Protein AF-A0A078KZM4-F1 (afdb_monomer_lite)

Foldseek 3Di:
DDPDDPPEDDDALAEEEEEAQDPLLLLLLVVVLVVCVVVVGAYFYEYEHQAQDPCVAVLLQDWDKQALQLLCQDPAAPVNLVCVVVVVFALPPDPCLCVDPLNVQLSVVRPVLNVCPVVLVVLNVLSSVLLVVLLVLLVVCLVPPDPQLVVLFVLQQWAGQDAAPDLLDAPRRQKAKAKFAQALCAVVVLVVVQVVQVVVVNPSKDWDQQVRCCVRDVLQVVVQVVAADDPSGGGDNRITMIITGITTGNSSSRSVSSLVVSQVSSAWYQDPVRDTDTSYYYDYNFAFQEFDAPDPQATPGTDGPPDDDDDDPDDRNAYFYEYANFLQACPCVSHQWFAFSKFKKKKKKKKFWFAADPVVCVVQVVDWDFYWYHHVVWIWTWTWHDDDRTTMIMIIIRIHTRGNDDDDCPRPVNLVVNLVVLQVCCSRRVVRLCSLQVHRCHPHRDDSVSVVVSVVVVRMDMDMTIQMAHSRSAWQAAWIAHPVGTRPRYIYTGRSGSCCPNSSNSRSVLNVCNPDPDPCDDPSSVVSNVVNHSHD

Organism: NCBI:txid1034943

Secondary structure (DSSP, 8-state):
-------SS---SEEEEEE--SHHHHHHHHHHHHHHHHTT--EEEEEE-SSSSGGGSHHHH---EE-TTGGGSS--THHHHHHHHTTTTB-TT-TTGGGSHHHHHHHHHHHHHTT-HHHHHHHHHHHHHHHHHHHHHHHHHHHT--HHHHHHHHHTT-B--S--SSSS--TTSSEEEEEEES-TTHHHHHHHHHHHHHHTT-TT-EEEPHHHHHHH-GGGHHHHHHTEETTTTEE-TTEEEEEEE-EE--HHHHHHHHHHHHHHHT-EEE-TTS-EEESEEEESS--EEEEEEEETTEEEEEEETTSPPPPP-S--SEEEEEE--TT-TTHHHHTT----SEEEEEEEEEEEEEE--HHHHHHHTT-EEEEEEEETTEEEEEEEEEETTEEEEEEEEEEEEEET----TTSHHHHHHHHHHHHHHHHH-HHHHHHHHTS--TTPPP-HHHHHHHHHTT-EEEEEEEEEEETTS--EEEEEEETTEEEEEEEEEE--TT-TTTSHHHHHHHHHGGG---S---HHHHHHHHHT-S--

Radius of gyration: 23.73 Å; chains: 1; bounding box: 62×46×71 Å

pLDDT: mean 89.86, std 10.27, range [30.08, 98.5]

Sequence (536 aa):
MKKKTNLEENYPQHKLVIIGGGIVAAIEAYFAYLDAKDKNTPIRVIIYEKNKALSETTTSHLVPSLTPDEIFVVPRGQELVKLLQSNEICVDDEEGIYKSEVAEQFIKKLKEYSTDEEGHQIRTKTLLELGKMSMKLWQHIYDNADSKLKAILEESNFNPCRESKTVEGTLHDGYRIDLIYKDPNAKRKASTMISNYQELGYINSKVLSPKEVMEKDLFLTDFCKANSTIGEHQWKEDVIALWRPGGCIDTQVFLPKFYAYLSDVMGRYTNQHGELKPCFHLKFDRNVTGVTYSSPNTISGVLFFDRPAKAHKHQYDREEYVFCPGESVGTLKKLGFDEPAYSGFAGVSLKLNIRVNEKILSKYKQFNHYMEIHQEGLTLAWQGRVIDNMIFIGAAGAKSFSSDQKPHKDQAFARNNNLLQLNVMNEILPQIISIALGRNTEGQQLTAEDLIQLEQNGIAERWVGIRAVAFDGYPTIGAISNSNGLISNARCTTHLGSCGASFAPAAVHVSRSIFSQQADIEDLTNEVLSFGKTMR

Structure (mmCIF, N/CA/C/O backbone):
data_AF-A0A078KZM4-F1
#
_entry.id   AF-A0A078KZM4-F1
#
loop_
_atom_site.group_PDB
_atom_site.id
_atom_site.type_symbol
_atom_site.label_atom_id
_atom_site.label_alt_id
_atom_site.label_comp_id
_atom_site.label_asym_id
_atom_site.label_entity_id
_atom_site.label_seq_id
_atom_site.pdbx_PDB_ins_code
_atom_site.Cartn_x
_atom_site.Cartn_y
_atom_site.Cartn_z
_atom_site.occupancy
_atom_site.B_iso_or_equiv
_atom_site.auth_seq_id
_atom_site.auth_comp_id
_atom_site.auth_asym_id
_atom_site.auth_atom_id
_atom_site.pdbx_PDB_model_num
ATOM 1 N N . MET A 1 1 ? -20.507 3.801 -42.073 1.00 35.16 1 MET A N 1
ATOM 2 C CA . MET A 1 1 ? -19.189 3.125 -42.063 1.00 35.16 1 MET A CA 1
ATOM 3 C C . MET A 1 1 ? -18.597 3.216 -40.665 1.00 35.16 1 MET A C 1
ATOM 5 O O . MET A 1 1 ? -18.285 4.311 -40.222 1.00 35.16 1 MET A O 1
ATOM 9 N N . LYS A 1 2 ? -18.499 2.091 -39.946 1.00 30.97 2 LYS A N 1
ATOM 10 C CA . LYS A 1 2 ? -17.761 2.009 -38.678 1.00 30.97 2 LYS A CA 1
ATOM 11 C C . LYS A 1 2 ? -16.263 2.057 -39.005 1.00 30.97 2 LYS A C 1
ATOM 13 O O . LYS A 1 2 ? -15.790 1.177 -39.719 1.00 30.97 2 LYS A O 1
ATOM 18 N N . LYS A 1 3 ? -15.529 3.061 -38.512 1.00 30.08 3 LYS A N 1
ATOM 19 C CA . LYS A 1 3 ? -14.058 3.036 -38.496 1.00 30.08 3 LYS A CA 1
ATOM 20 C C . LYS A 1 3 ? -13.631 1.905 -37.553 1.00 30.08 3 LYS A C 1
ATOM 22 O O . LYS A 1 3 ? -13.688 2.069 -36.340 1.00 30.08 3 LYS A O 1
ATOM 27 N N . LYS A 1 4 ? -13.264 0.748 -38.111 1.00 32.28 4 LYS A N 1
ATOM 28 C CA . LYS A 1 4 ? -12.399 -0.217 -37.426 1.00 32.28 4 LYS A CA 1
ATOM 29 C C . LYS A 1 4 ? -11.018 0.430 -37.330 1.00 32.28 4 LYS A C 1
ATOM 31 O O . LYS A 1 4 ? -10.460 0.839 -38.343 1.00 32.28 4 LYS A O 1
ATOM 36 N N . THR A 1 5 ? -10.523 0.598 -36.116 1.00 37.03 5 THR A N 1
ATOM 37 C CA . THR A 1 5 ? -9.164 1.041 -35.815 1.00 37.03 5 THR A CA 1
ATOM 38 C C . THR A 1 5 ? -8.177 -0.067 -36.196 1.00 37.03 5 THR A C 1
ATOM 40 O O . THR A 1 5 ? -8.222 -1.158 -35.636 1.00 37.03 5 THR A O 1
ATOM 43 N N . ASN A 1 6 ? -7.306 0.216 -37.167 1.00 36.72 6 ASN A N 1
ATOM 44 C CA . ASN A 1 6 ? -6.174 -0.624 -37.575 1.00 36.72 6 ASN A CA 1
ATOM 45 C C . ASN A 1 6 ? -5.091 -0.646 -36.477 1.00 36.72 6 ASN A C 1
ATOM 47 O O . ASN A 1 6 ? -4.099 0.068 -36.580 1.00 36.72 6 ASN A O 1
ATOM 51 N N . LEU A 1 7 ? -5.283 -1.427 -35.411 1.00 45.47 7 LEU A N 1
ATOM 52 C CA . LEU A 1 7 ? -4.196 -1.794 -34.482 1.00 45.47 7 LEU A CA 1
ATOM 53 C C . LEU A 1 7 ? -3.591 -3.173 -34.796 1.00 45.47 7 LEU A C 1
ATOM 55 O O . LEU A 1 7 ? -2.597 -3.568 -34.196 1.00 45.47 7 LEU A O 1
ATOM 59 N N . GLU A 1 8 ? -4.154 -3.894 -35.760 1.00 49.44 8 GLU A N 1
ATOM 60 C CA . GLU A 1 8 ? -3.547 -5.093 -36.327 1.00 49.44 8 GLU A CA 1
ATOM 61 C C . GLU A 1 8 ? -2.642 -4.640 -37.482 1.00 49.44 8 GLU A C 1
ATOM 63 O O . GLU A 1 8 ? -3.182 -4.163 -38.472 1.00 49.44 8 GLU A O 1
ATOM 68 N N . GLU A 1 9 ? -1.304 -4.685 -37.316 1.00 56.50 9 GLU A N 1
ATOM 69 C CA . GLU A 1 9 ? -0.344 -5.163 -38.351 1.00 56.50 9 GLU A CA 1
ATOM 70 C C . GLU A 1 9 ? 1.163 -4.877 -38.130 1.00 56.50 9 GLU A C 1
ATOM 72 O O . GLU A 1 9 ? 1.959 -5.416 -38.891 1.00 56.50 9 GLU A O 1
ATOM 77 N N . ASN A 1 10 ? 1.629 -4.174 -37.085 1.00 71.62 10 ASN A N 1
ATOM 78 C CA . ASN A 1 10 ? 3.082 -3.958 -36.888 1.00 71.62 10 ASN A CA 1
ATOM 79 C C . ASN A 1 10 ? 3.622 -4.456 -35.539 1.00 71.62 10 ASN A C 1
ATOM 81 O O . ASN A 1 10 ? 2.990 -4.313 -34.492 1.00 71.62 10 ASN A O 1
ATOM 85 N N . TYR A 1 11 ? 4.820 -5.048 -35.572 1.00 83.31 11 TYR A N 1
ATOM 86 C CA . TYR A 1 11 ? 5.553 -5.484 -34.383 1.00 83.31 11 TYR A CA 1
ATOM 87 C C . TYR A 1 11 ? 5.887 -4.263 -33.493 1.00 83.31 11 TYR A C 1
ATOM 89 O O . TYR A 1 11 ? 6.354 -3.256 -34.027 1.00 83.31 11 TYR A O 1
ATOM 97 N N . PRO A 1 12 ? 5.688 -4.310 -32.159 1.00 89.38 12 PRO A N 1
ATOM 98 C CA . PRO A 1 12 ? 5.966 -3.172 -31.286 1.00 89.38 12 PRO A CA 1
ATOM 99 C C . PRO A 1 12 ? 7.445 -2.782 -31.318 1.00 89.38 12 PRO A C 1
ATOM 101 O O . PRO A 1 12 ? 8.301 -3.607 -31.004 1.00 89.38 12 PRO A O 1
ATOM 104 N N . GLN A 1 13 ? 7.738 -1.521 -31.633 1.00 89.56 13 GLN A N 1
ATOM 105 C CA . GLN A 1 13 ? 9.106 -0.986 -31.635 1.00 89.56 13 GLN A CA 1
ATOM 106 C C . GLN A 1 13 ? 9.658 -0.794 -30.219 1.00 89.56 13 GLN A C 1
ATOM 108 O O . GLN A 1 13 ? 10.868 -0.851 -30.003 1.00 89.56 13 GLN A O 1
ATOM 113 N N . HIS A 1 14 ? 8.771 -0.596 -29.240 1.00 93.06 14 HIS A N 1
ATOM 114 C CA . HIS A 1 14 ? 9.133 -0.359 -27.848 1.00 93.06 14 HIS A CA 1
ATOM 115 C C . HIS A 1 14 ? 8.782 -1.554 -26.966 1.00 93.06 14 HIS A C 1
ATOM 117 O O . HIS A 1 14 ? 7.681 -2.115 -27.043 1.00 93.06 14 HIS A O 1
ATOM 123 N N . LYS A 1 15 ? 9.711 -1.907 -26.078 1.00 95.12 15 LYS A N 1
ATOM 124 C CA . LYS A 1 15 ? 9.523 -2.932 -25.056 1.00 95.12 15 LYS A CA 1
ATOM 125 C C . LYS A 1 15 ? 9.824 -2.382 -23.671 1.00 95.12 15 LYS A C 1
ATOM 127 O O . LYS A 1 15 ? 10.887 -1.821 -23.435 1.00 95.12 15 LYS A O 1
ATOM 132 N N . LEU A 1 16 ? 8.906 -2.636 -22.748 1.00 97.12 16 LEU A N 1
ATOM 133 C CA . LEU A 1 16 ? 9.057 -2.367 -21.327 1.00 97.12 16 LEU A CA 1
ATOM 134 C C . LEU A 1 16 ? 9.086 -3.692 -20.562 1.00 97.12 16 LEU A C 1
ATOM 136 O O . LEU A 1 16 ? 8.168 -4.512 -20.671 1.00 97.12 16 LEU A O 1
ATOM 140 N N . VAL A 1 17 ? 10.146 -3.906 -19.791 1.00 97.69 17 VAL A N 1
ATOM 141 C CA . VAL A 1 17 ? 10.289 -5.036 -18.873 1.00 97.69 17 VAL A CA 1
ATOM 142 C C . VAL A 1 17 ? 10.180 -4.522 -17.446 1.00 97.69 17 VAL A C 1
ATOM 144 O O . VAL A 1 17 ? 10.972 -3.686 -17.029 1.00 97.69 17 VAL A O 1
ATOM 147 N N . ILE A 1 18 ? 9.223 -5.045 -16.686 1.00 98.25 18 ILE A N 1
ATOM 148 C CA . ILE A 1 18 ? 9.007 -4.682 -15.285 1.00 98.25 18 ILE A CA 1
ATOM 149 C C . ILE A 1 18 ? 9.323 -5.896 -14.407 1.00 98.25 18 ILE A C 1
ATOM 151 O O . ILE A 1 18 ? 8.861 -7.008 -14.678 1.00 98.25 18 ILE A O 1
ATOM 155 N N . ILE A 1 19 ? 10.130 -5.696 -13.369 1.00 97.06 19 ILE A N 1
ATOM 156 C CA . ILE A 1 19 ? 10.531 -6.723 -12.407 1.00 97.06 19 ILE A CA 1
ATOM 157 C C . ILE A 1 19 ? 9.762 -6.485 -11.103 1.00 97.06 19 ILE A C 1
ATOM 159 O O . ILE A 1 19 ? 9.962 -5.462 -10.454 1.00 97.06 19 ILE A O 1
ATOM 163 N N . GLY A 1 20 ? 8.912 -7.443 -10.725 1.00 94.62 20 GLY A N 1
ATOM 164 C CA . GLY A 1 20 ? 7.925 -7.347 -9.645 1.00 94.62 20 GLY A CA 1
ATOM 165 C C . GLY A 1 20 ? 6.509 -7.120 -10.188 1.00 94.62 20 GLY A C 1
ATOM 166 O O . GLY A 1 20 ? 6.324 -6.338 -11.114 1.00 94.62 20 GLY A O 1
ATOM 167 N N . GLY A 1 21 ? 5.508 -7.814 -9.641 1.00 92.00 21 GLY A N 1
ATOM 168 C CA . GLY A 1 21 ? 4.107 -7.813 -10.088 1.00 92.00 21 GLY A CA 1
ATOM 169 C C . GLY A 1 21 ? 3.117 -7.240 -9.070 1.00 92.00 21 GLY A C 1
ATOM 170 O O . GLY A 1 21 ? 1.936 -7.581 -9.091 1.00 92.00 21 GLY A O 1
ATOM 171 N N . GLY A 1 22 ? 3.592 -6.387 -8.158 1.00 93.25 22 GLY A N 1
ATOM 172 C CA . GLY A 1 22 ? 2.736 -5.637 -7.236 1.00 93.25 22 GLY A CA 1
ATOM 173 C C . GLY A 1 22 ? 2.038 -4.439 -7.896 1.00 93.25 22 GLY A C 1
ATOM 174 O O . GLY A 1 22 ? 2.238 -4.133 -9.071 1.00 93.25 22 GLY A O 1
ATOM 175 N N . ILE A 1 23 ? 1.257 -3.694 -7.108 1.00 94.56 23 ILE A N 1
ATOM 176 C CA . ILE A 1 23 ? 0.455 -2.558 -7.602 1.00 94.56 23 ILE A CA 1
ATOM 177 C C . ILE A 1 23 ? 1.279 -1.468 -8.306 1.00 94.56 23 ILE A C 1
ATOM 179 O O . ILE A 1 23 ? 0.830 -0.934 -9.315 1.00 94.56 23 ILE A O 1
ATOM 183 N N . VAL A 1 24 ? 2.510 -1.199 -7.857 1.00 95.94 24 VAL A N 1
ATOM 184 C CA . VAL A 1 24 ? 3.428 -0.252 -8.519 1.00 95.94 24 VAL A CA 1
ATOM 185 C C . VAL A 1 24 ? 3.688 -0.665 -9.971 1.00 95.94 24 VAL A C 1
ATOM 187 O O . VAL A 1 24 ? 3.602 0.163 -10.871 1.00 95.94 24 VAL A O 1
ATOM 190 N N . ALA A 1 25 ? 3.921 -1.956 -10.223 1.00 96.50 25 ALA A N 1
ATOM 191 C CA . ALA A 1 25 ? 4.153 -2.479 -11.566 1.00 96.50 25 ALA A CA 1
ATOM 192 C C . ALA A 1 25 ? 2.894 -2.438 -12.444 1.00 96.50 25 ALA A C 1
ATOM 194 O O . ALA A 1 25 ? 2.982 -2.242 -13.655 1.00 96.50 25 ALA A O 1
ATOM 195 N N . ALA A 1 26 ? 1.712 -2.618 -11.847 1.00 97.06 26 ALA A N 1
ATOM 196 C CA . ALA A 1 26 ? 0.450 -2.473 -12.565 1.00 97.06 26 ALA A CA 1
ATOM 197 C C . ALA A 1 26 ? 0.210 -1.019 -13.004 1.00 97.06 26 ALA A C 1
ATOM 199 O O . ALA A 1 26 ? -0.160 -0.776 -14.151 1.00 97.06 26 ALA A O 1
ATOM 200 N N . ILE A 1 27 ? 0.470 -0.053 -12.119 1.00 98.06 27 ILE A N 1
ATOM 201 C CA . ILE A 1 27 ? 0.362 1.380 -12.424 1.00 98.06 27 ILE A CA 1
ATOM 202 C C . ILE A 1 27 ? 1.412 1.810 -13.456 1.00 98.06 27 ILE A C 1
ATOM 204 O O . ILE A 1 27 ? 1.089 2.527 -14.399 1.00 98.06 27 ILE A O 1
ATOM 208 N N . GLU A 1 28 ? 2.637 1.298 -13.346 1.00 97.94 28 GLU A N 1
ATOM 209 C CA . GLU A 1 28 ? 3.698 1.473 -14.340 1.00 97.94 28 GLU A CA 1
ATOM 210 C C . GLU A 1 28 ? 3.262 1.009 -15.737 1.00 97.94 28 GLU A C 1
ATOM 212 O O . GLU A 1 28 ? 3.349 1.760 -16.711 1.00 97.94 28 GLU A O 1
ATOM 217 N N . ALA A 1 29 ? 2.721 -0.207 -15.834 1.00 98.25 29 ALA A N 1
ATOM 218 C CA . ALA A 1 29 ? 2.193 -0.737 -17.084 1.00 98.25 29 ALA A CA 1
ATOM 219 C C . ALA A 1 29 ? 1.018 0.100 -17.618 1.00 98.25 29 ALA A C 1
ATOM 221 O O . ALA A 1 29 ? 0.929 0.326 -18.825 1.00 98.25 29 ALA A O 1
ATOM 222 N N . TYR A 1 30 ? 0.138 0.585 -16.739 1.00 98.38 30 TYR A N 1
ATOM 223 C CA . TYR A 1 30 ? -0.985 1.433 -17.126 1.00 98.38 30 TYR A CA 1
ATOM 224 C C . TYR A 1 30 ? -0.531 2.770 -17.713 1.00 98.38 30 TYR A C 1
ATOM 226 O O . TYR A 1 30 ? -0.980 3.130 -18.798 1.00 98.38 30 TYR A O 1
ATOM 234 N N . PHE A 1 31 ? 0.400 3.473 -17.065 1.00 97.69 31 PHE A N 1
ATOM 235 C CA . PHE A 1 31 ? 0.928 4.738 -17.587 1.00 97.69 31 PHE A CA 1
ATOM 236 C C . PHE A 1 31 ? 1.697 4.537 -18.894 1.00 97.69 31 PHE A C 1
ATOM 238 O O . PHE A 1 31 ? 1.549 5.327 -19.820 1.00 97.69 31 PHE A O 1
ATOM 245 N N . ALA A 1 32 ? 2.441 3.435 -19.028 1.00 96.50 32 ALA A N 1
ATOM 246 C CA . ALA A 1 32 ? 3.070 3.081 -20.297 1.00 96.50 32 ALA A CA 1
ATOM 247 C C . ALA A 1 32 ? 2.043 2.844 -21.423 1.00 96.50 32 ALA A C 1
ATOM 249 O O . ALA A 1 32 ? 2.294 3.219 -22.568 1.00 96.50 32 ALA A O 1
ATOM 250 N N . TYR A 1 33 ? 0.886 2.250 -21.109 1.00 96.25 33 TYR A N 1
ATOM 251 C CA . TYR A 1 33 ? -0.226 2.116 -22.053 1.00 96.25 33 TYR A CA 1
ATOM 252 C C . TYR A 1 33 ? -0.848 3.462 -22.424 1.00 96.25 33 TYR A C 1
ATOM 254 O O . TYR A 1 33 ? -1.107 3.680 -23.605 1.00 96.25 33 TYR A O 1
ATOM 262 N N . LEU A 1 34 ? -1.069 4.358 -21.457 1.00 95.88 34 LEU A N 1
ATOM 263 C CA . LEU A 1 34 ? -1.612 5.689 -21.736 1.00 95.88 34 LEU A CA 1
ATOM 264 C C . LEU A 1 34 ? -0.695 6.467 -22.689 1.00 95.88 34 LEU A C 1
ATOM 266 O O . LEU A 1 34 ? -1.153 6.905 -23.740 1.00 95.88 34 LEU A O 1
ATOM 270 N N . ASP A 1 35 ? 0.611 6.504 -22.418 1.00 93.81 35 ASP A N 1
ATOM 271 C CA . ASP A 1 35 ? 1.586 7.166 -23.296 1.00 93.81 35 ASP A CA 1
ATOM 272 C C . ASP A 1 35 ? 1.602 6.573 -24.715 1.00 93.81 35 ASP A C 1
ATOM 274 O O . ASP A 1 35 ? 1.722 7.292 -25.711 1.00 93.81 35 ASP A O 1
ATOM 278 N N . ALA A 1 36 ? 1.518 5.244 -24.814 1.00 92.44 36 ALA A N 1
ATOM 279 C CA . ALA A 1 36 ? 1.492 4.520 -26.080 1.00 92.44 36 ALA A CA 1
ATOM 280 C C . ALA A 1 36 ? 0.214 4.821 -26.878 1.00 92.44 36 ALA A C 1
ATOM 282 O O . ALA A 1 36 ? 0.276 5.061 -28.087 1.00 92.44 36 ALA A O 1
ATOM 283 N N . LYS A 1 37 ? -0.932 4.865 -26.190 1.00 92.50 37 LYS A N 1
ATOM 284 C CA . LYS A 1 37 ? -2.236 5.224 -26.751 1.00 92.50 37 LYS A CA 1
ATOM 285 C C . LYS A 1 37 ? -2.241 6.660 -27.269 1.00 92.50 37 LYS A C 1
ATOM 287 O O . LYS A 1 37 ? -2.645 6.873 -28.410 1.00 92.50 37 LYS A O 1
ATOM 292 N N . ASP A 1 38 ? -1.738 7.609 -26.487 1.00 92.25 38 ASP A N 1
ATOM 293 C CA . ASP A 1 38 ? -1.698 9.029 -26.854 1.00 92.25 38 ASP A CA 1
ATOM 294 C C . ASP A 1 38 ? -0.803 9.281 -28.073 1.00 92.25 38 ASP A C 1
ATOM 296 O O . ASP A 1 38 ? -1.134 10.077 -28.951 1.00 92.25 38 ASP A O 1
ATOM 300 N N . LYS A 1 39 ? 0.307 8.541 -28.181 1.00 89.81 39 LYS A N 1
ATOM 301 C CA . LYS A 1 39 ? 1.219 8.595 -29.337 1.00 89.81 39 LYS A CA 1
ATOM 302 C C . LYS A 1 39 ? 0.771 7.721 -30.510 1.00 89.81 39 LYS A C 1
ATOM 304 O O . LYS A 1 39 ? 1.428 7.728 -31.546 1.00 89.81 39 LYS A O 1
ATOM 309 N N . ASN A 1 40 ? -0.312 6.954 -30.355 1.00 88.19 40 ASN A N 1
ATOM 310 C CA . ASN A 1 40 ? -0.773 5.946 -31.310 1.00 88.19 40 ASN A CA 1
ATOM 311 C C . ASN A 1 40 ? 0.351 4.980 -31.749 1.00 88.19 40 ASN A C 1
ATOM 313 O O . ASN A 1 40 ? 0.515 4.676 -32.930 1.00 88.19 40 ASN A O 1
ATOM 317 N N . THR A 1 41 ? 1.150 4.518 -30.784 1.00 87.06 41 THR A N 1
ATOM 318 C CA . THR A 1 41 ? 2.278 3.601 -31.007 1.00 87.06 41 THR A CA 1
ATOM 319 C C . THR A 1 41 ? 2.097 2.327 -30.186 1.00 87.06 41 THR A C 1
ATOM 321 O O . THR A 1 41 ? 1.804 2.415 -28.997 1.00 87.06 41 THR A O 1
ATOM 324 N N . PRO A 1 42 ? 2.261 1.125 -30.766 1.00 86.19 42 PRO A N 1
ATOM 325 C CA . PRO A 1 42 ? 2.156 -0.109 -30.000 1.00 86.19 42 PRO A CA 1
ATOM 326 C C . PRO A 1 42 ? 3.367 -0.286 -29.073 1.00 86.19 42 PRO A C 1
ATOM 328 O O . PRO A 1 42 ? 4.515 -0.097 -29.478 1.00 86.19 42 PRO A O 1
ATOM 331 N N . ILE A 1 43 ? 3.112 -0.723 -27.838 1.00 93.62 43 ILE A N 1
ATOM 332 C CA . ILE A 1 43 ? 4.137 -1.067 -26.848 1.00 93.62 43 ILE A CA 1
ATOM 333 C C . ILE A 1 43 ? 3.979 -2.518 -26.406 1.00 93.62 43 ILE A C 1
ATOM 335 O O . ILE A 1 43 ? 2.867 -3.007 -26.208 1.00 93.62 43 ILE A O 1
ATOM 339 N N . ARG A 1 44 ? 5.102 -3.214 -26.212 1.00 95.69 44 ARG A N 1
ATOM 340 C CA . ARG A 1 44 ? 5.117 -4.521 -25.558 1.00 95.69 44 ARG A CA 1
ATOM 341 C C . ARG A 1 44 ? 5.509 -4.373 -24.092 1.00 95.69 44 ARG A C 1
ATOM 343 O O . ARG A 1 44 ? 6.623 -3.949 -23.805 1.00 95.69 44 ARG A O 1
ATOM 350 N N . VAL A 1 45 ? 4.657 -4.816 -23.175 1.00 97.94 45 VAL A N 1
ATOM 351 C CA . VAL A 1 45 ? 4.931 -4.802 -21.731 1.00 97.94 45 VAL A CA 1
ATOM 352 C C . VAL A 1 45 ? 5.028 -6.231 -21.207 1.00 97.94 45 VAL A C 1
ATOM 354 O O . VAL A 1 45 ? 4.157 -7.067 -21.458 1.00 97.94 45 VAL A O 1
ATOM 357 N N . ILE A 1 46 ? 6.100 -6.537 -20.479 1.00 97.69 46 ILE A N 1
ATOM 358 C CA . ILE A 1 46 ? 6.281 -7.826 -19.807 1.00 97.69 46 ILE A CA 1
ATOM 359 C C . ILE A 1 46 ? 6.595 -7.578 -18.339 1.00 97.69 46 ILE A C 1
ATOM 361 O O . ILE A 1 46 ? 7.593 -6.940 -18.025 1.00 97.69 46 ILE A O 1
ATOM 365 N N . ILE A 1 47 ? 5.785 -8.151 -17.460 1.00 98.12 47 ILE A N 1
ATOM 366 C CA . ILE A 1 47 ? 5.988 -8.147 -16.017 1.00 98.12 47 ILE A CA 1
ATOM 367 C C . ILE A 1 47 ? 6.451 -9.533 -15.578 1.00 98.12 47 ILE A C 1
ATOM 369 O O . ILE A 1 47 ? 5.825 -10.544 -15.920 1.00 98.12 47 ILE A O 1
ATOM 373 N N . TYR A 1 48 ? 7.543 -9.580 -14.823 1.00 97.00 48 TYR A N 1
ATOM 374 C CA . TYR A 1 48 ? 8.052 -10.790 -14.189 1.00 97.00 48 TYR A CA 1
ATOM 375 C C . TYR A 1 48 ? 7.754 -10.760 -12.690 1.00 97.00 48 TYR A C 1
ATOM 377 O O . TYR A 1 48 ? 8.263 -9.902 -11.975 1.00 97.00 48 TYR A O 1
ATOM 385 N N . GLU A 1 49 ? 6.933 -11.702 -12.230 1.00 95.00 49 GLU A N 1
ATOM 386 C CA . GLU A 1 49 ? 6.560 -11.881 -10.827 1.00 95.00 49 GLU A CA 1
ATOM 387 C C . GLU A 1 49 ? 7.264 -13.126 -10.267 1.00 95.00 49 GLU A C 1
ATOM 389 O O . GLU A 1 49 ? 7.260 -14.191 -10.894 1.00 95.00 49 GLU A O 1
ATOM 394 N N . LYS A 1 50 ? 7.892 -12.984 -9.094 1.00 93.25 50 LYS A N 1
ATOM 395 C CA . LYS A 1 50 ? 8.606 -14.071 -8.410 1.00 93.25 50 LYS A CA 1
ATOM 396 C C . LYS A 1 50 ? 7.635 -15.131 -7.877 1.00 93.25 50 LYS A C 1
ATOM 398 O O . LYS A 1 50 ? 7.966 -16.311 -7.894 1.00 93.25 50 LYS A O 1
ATOM 403 N N . ASN A 1 51 ? 6.451 -14.711 -7.444 1.00 93.38 51 ASN A N 1
ATOM 404 C CA . ASN A 1 51 ? 5.428 -15.555 -6.844 1.00 93.38 51 ASN A CA 1
ATOM 405 C C . ASN A 1 51 ? 4.681 -16.381 -7.900 1.00 93.38 51 ASN A C 1
ATOM 407 O O . ASN A 1 51 ? 4.706 -16.066 -9.095 1.00 93.38 51 ASN A O 1
ATOM 411 N N . LYS A 1 52 ? 3.993 -17.444 -7.469 1.00 94.56 52 LYS A N 1
ATOM 412 C CA . LYS A 1 52 ? 3.223 -18.323 -8.368 1.00 94.56 52 LYS A CA 1
ATOM 413 C C . LYS A 1 52 ? 1.870 -17.725 -8.746 1.00 94.56 52 LYS A C 1
ATOM 415 O O . LYS A 1 52 ? 1.321 -18.076 -9.789 1.00 94.56 52 LYS A O 1
ATOM 420 N N . ALA A 1 53 ? 1.356 -16.820 -7.918 1.00 93.94 53 ALA A N 1
ATOM 421 C CA . ALA A 1 53 ? 0.106 -16.107 -8.132 1.00 93.94 53 ALA A CA 1
ATOM 422 C C . ALA A 1 53 ? 0.125 -14.730 -7.447 1.00 93.94 53 ALA A C 1
ATOM 424 O O . ALA A 1 53 ? 0.915 -14.477 -6.539 1.00 93.94 53 ALA A O 1
ATOM 425 N N . LEU A 1 54 ? -0.792 -13.841 -7.845 1.00 91.69 54 LEU A N 1
ATOM 426 C CA . LEU A 1 54 ? -0.969 -12.534 -7.189 1.00 91.69 54 LEU A CA 1
ATOM 427 C C . LEU A 1 54 ? -1.427 -12.671 -5.734 1.00 91.69 54 LEU A C 1
ATOM 429 O O . LEU A 1 54 ? -1.072 -11.839 -4.901 1.00 91.69 54 LEU A O 1
ATOM 433 N N . SER A 1 55 ? -2.176 -13.729 -5.419 1.00 90.25 55 SER A N 1
ATOM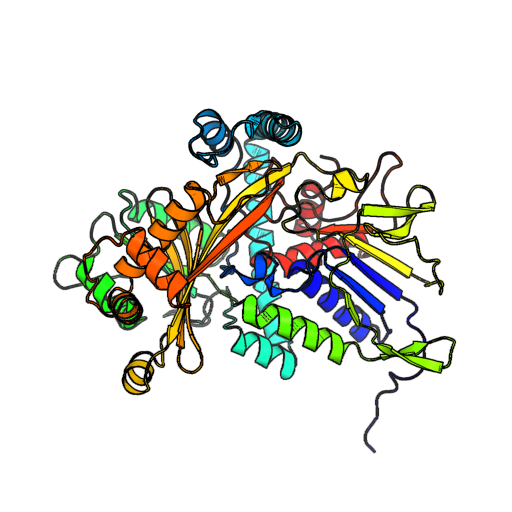 434 C CA . SER A 1 55 ? -2.641 -14.057 -4.068 1.00 90.25 55 SER A CA 1
ATOM 435 C C . SER A 1 55 ? -1.524 -14.487 -3.116 1.00 90.25 55 SER A C 1
ATOM 437 O O . SER A 1 55 ? -1.820 -14.886 -2.007 1.00 90.25 55 SER A O 1
ATOM 439 N N . GLU A 1 56 ? -0.262 -14.484 -3.549 1.00 90.12 56 GLU A N 1
ATOM 440 C CA . GLU A 1 56 ? 0.906 -14.716 -2.688 1.00 90.12 56 GLU A CA 1
ATOM 441 C C . GLU A 1 56 ? 1.696 -13.415 -2.446 1.00 90.12 56 GLU A C 1
ATOM 443 O O . GLU A 1 56 ? 2.760 -13.430 -1.831 1.00 90.12 56 GLU A O 1
ATOM 448 N N . THR A 1 57 ? 1.224 -12.278 -2.972 1.00 87.06 57 THR A N 1
ATOM 449 C CA . THR A 1 57 ? 1.850 -10.965 -2.756 1.00 87.06 57 THR A CA 1
ATOM 450 C C . THR A 1 57 ? 1.266 -10.308 -1.513 1.00 87.06 57 THR A C 1
ATOM 452 O O . THR A 1 57 ? 0.051 -10.339 -1.319 1.00 87.06 57 THR A O 1
ATOM 455 N N . THR A 1 58 ? 2.091 -9.615 -0.719 1.00 87.56 58 THR A N 1
ATOM 456 C CA . THR A 1 58 ? 1.597 -8.883 0.459 1.00 87.56 58 THR A CA 1
ATOM 457 C C . THR A 1 58 ? 0.457 -7.928 0.106 1.00 87.56 58 THR A C 1
ATOM 459 O O . THR A 1 58 ? -0.519 -7.840 0.842 1.00 87.56 58 THR A O 1
ATOM 462 N N . THR A 1 59 ? 0.513 -7.264 -1.051 1.00 84.75 59 THR A N 1
ATOM 463 C CA . THR A 1 59 ? -0.543 -6.345 -1.499 1.00 84.75 59 THR A CA 1
ATOM 464 C C . THR A 1 59 ? -1.926 -7.005 -1.580 1.00 84.75 59 THR A C 1
ATOM 466 O O . THR A 1 59 ? -2.910 -6.328 -1.303 1.00 84.75 59 THR A O 1
ATOM 469 N N . SER A 1 60 ? -2.037 -8.304 -1.871 1.00 86.12 60 SER A N 1
ATOM 470 C CA . SER A 1 60 ? -3.327 -9.019 -1.894 1.00 86.12 60 SER A CA 1
ATOM 471 C C . SER A 1 60 ? -3.924 -9.271 -0.506 1.00 86.12 60 SER A C 1
ATOM 473 O O . SER A 1 60 ? -5.122 -9.524 -0.388 1.00 86.12 60 SER A O 1
ATOM 475 N N . HIS A 1 61 ? -3.126 -9.179 0.558 1.00 87.81 61 HIS A N 1
ATOM 476 C CA . HIS A 1 61 ? -3.558 -9.438 1.937 1.00 87.81 61 HIS A CA 1
ATOM 477 C C . HIS A 1 61 ? -3.678 -8.169 2.781 1.00 87.81 61 HIS A C 1
ATOM 479 O O . HIS A 1 61 ? -4.043 -8.244 3.953 1.00 87.81 61 HIS A O 1
ATOM 485 N N . LEU A 1 62 ? -3.405 -7.002 2.202 1.00 85.06 62 LEU A N 1
ATOM 486 C CA . LEU A 1 62 ? -3.572 -5.716 2.866 1.00 85.06 62 LEU A CA 1
ATOM 487 C C . LEU A 1 62 ? -4.920 -5.078 2.518 1.00 85.06 62 LEU A C 1
ATOM 489 O O . LEU A 1 62 ? -5.560 -5.428 1.529 1.00 85.06 62 LEU A O 1
ATOM 493 N N . VAL A 1 63 ? -5.314 -4.121 3.352 1.00 86.00 63 VAL A N 1
ATOM 494 C CA . VAL A 1 63 ? -6.453 -3.219 3.153 1.00 86.00 63 VAL A CA 1
ATOM 495 C C . VAL A 1 63 ? -5.924 -1.782 3.159 1.00 86.00 63 VAL A C 1
ATOM 497 O O . VAL A 1 63 ? -5.964 -1.111 4.187 1.00 86.00 63 VAL A O 1
ATOM 500 N N . PRO A 1 64 ? -5.303 -1.321 2.059 1.00 86.31 64 PRO A N 1
ATOM 501 C CA . PRO A 1 64 ? -4.566 -0.067 2.075 1.00 86.31 64 PRO A CA 1
ATOM 502 C C . PRO A 1 64 ? -5.470 1.132 2.368 1.00 86.31 64 PRO A C 1
ATOM 504 O O . PRO A 1 64 ? -6.569 1.269 1.821 1.00 86.31 64 PRO A O 1
ATOM 507 N N . SER A 1 65 ? -4.946 2.015 3.213 1.00 87.12 65 SER A N 1
ATOM 508 C CA . SER A 1 65 ? -5.454 3.359 3.450 1.00 87.12 65 SER A CA 1
ATOM 509 C C . SER A 1 65 ? -4.908 4.276 2.354 1.00 87.12 65 SER A C 1
ATOM 511 O O . SER A 1 65 ? -3.695 4.361 2.149 1.00 87.12 65 SER A O 1
ATOM 513 N N . LEU A 1 66 ? -5.788 4.925 1.588 1.00 92.81 66 LEU A N 1
ATOM 514 C CA . LEU A 1 66 ? -5.369 5.939 0.621 1.00 92.81 66 LEU A CA 1
ATOM 515 C C . LEU A 1 66 ? -5.348 7.292 1.328 1.00 92.81 66 LEU A C 1
ATOM 517 O O . LEU A 1 66 ? -6.379 7.953 1.427 1.00 92.81 66 LEU A O 1
ATOM 521 N N . THR A 1 67 ? -4.189 7.679 1.852 1.00 92.38 67 THR A N 1
ATOM 522 C CA . THR A 1 67 ? -3.978 8.955 2.548 1.00 92.38 67 THR A CA 1
ATOM 523 C C . THR A 1 67 ? -2.641 9.587 2.136 1.00 92.38 67 THR A C 1
ATOM 525 O O . THR A 1 67 ? -1.728 8.873 1.702 1.00 92.38 67 THR A O 1
ATOM 528 N N . PRO A 1 68 ? -2.493 10.923 2.243 1.00 91.31 68 PRO A N 1
ATOM 529 C CA . PRO A 1 68 ? -1.255 11.627 1.892 1.00 91.31 68 PRO A CA 1
ATOM 530 C C . PRO A 1 68 ? -0.040 11.310 2.777 1.00 91.31 68 PRO A C 1
ATOM 532 O O . PRO A 1 68 ? 1.078 11.636 2.399 1.00 91.31 68 PRO A O 1
ATOM 535 N N . ASP A 1 69 ? -0.233 10.714 3.949 1.00 89.00 69 ASP A N 1
ATOM 536 C CA . ASP A 1 69 ? 0.786 10.552 4.992 1.00 89.00 69 ASP A CA 1
ATOM 537 C C . ASP A 1 69 ? 1.109 9.085 5.333 1.00 89.00 69 ASP A C 1
ATOM 539 O O . ASP A 1 69 ? 1.989 8.823 6.152 1.00 89.00 69 ASP A O 1
ATOM 543 N N . GLU A 1 70 ? 0.496 8.120 4.635 1.00 84.88 70 GLU A N 1
ATOM 544 C CA . GLU A 1 70 ? 0.703 6.666 4.811 1.00 84.88 70 GLU A CA 1
ATOM 545 C C . GLU A 1 70 ? 2.184 6.231 4.714 1.00 84.88 70 GLU A C 1
ATOM 547 O O . GLU A 1 70 ? 2.590 5.154 5.162 1.00 84.88 70 GLU A O 1
ATOM 552 N N . ILE A 1 71 ? 3.034 7.057 4.105 1.00 81.94 71 ILE A N 1
ATOM 553 C CA . ILE A 1 71 ? 4.469 6.792 3.983 1.00 81.94 71 ILE A CA 1
ATOM 554 C C . ILE A 1 71 ? 5.218 6.909 5.322 1.00 81.94 71 ILE A C 1
ATOM 556 O O . ILE A 1 71 ? 6.244 6.255 5.499 1.00 81.94 71 ILE A O 1
ATOM 560 N N . PHE A 1 72 ? 4.688 7.653 6.300 1.00 79.81 72 PHE A N 1
ATOM 561 C CA . PHE A 1 72 ? 5.338 7.892 7.599 1.00 79.81 72 PHE A CA 1
ATOM 562 C C . PHE A 1 72 ? 4.997 6.889 8.684 1.00 79.81 72 PHE A C 1
ATOM 564 O O . PHE A 1 72 ? 5.352 7.076 9.842 1.00 79.81 72 PHE A O 1
ATOM 571 N N . VAL A 1 73 ? 4.322 5.801 8.336 1.00 66.56 73 VAL A N 1
ATOM 572 C CA . VAL A 1 73 ? 3.828 4.872 9.350 1.00 66.56 73 VAL A CA 1
ATOM 573 C C . VAL A 1 73 ? 5.006 4.108 10.012 1.00 66.56 73 VAL A C 1
ATOM 575 O O . VAL A 1 73 ? 4.784 3.321 10.925 1.00 66.56 73 VAL A O 1
ATOM 578 N N . VAL A 1 74 ? 6.249 4.199 9.512 1.00 74.38 74 VAL A N 1
ATOM 579 C CA . VAL A 1 74 ? 7.455 3.770 10.257 1.00 74.38 74 VAL A CA 1
ATOM 580 C C . VAL A 1 74 ? 8.099 5.026 10.853 1.00 74.38 74 VAL A C 1
ATOM 582 O O . VAL A 1 74 ? 8.335 5.963 10.084 1.00 74.38 74 VAL A O 1
ATOM 585 N N . PRO A 1 75 ? 8.403 5.056 12.166 1.00 78.69 75 PRO A N 1
ATOM 586 C CA . PRO A 1 75 ? 9.141 6.156 12.785 1.00 78.69 75 PRO A CA 1
ATOM 587 C C . PRO A 1 75 ? 10.429 6.473 12.019 1.00 78.69 75 PRO A C 1
ATOM 589 O O . PRO A 1 75 ? 11.016 5.594 11.389 1.00 78.69 75 PRO A O 1
ATOM 592 N N . ARG A 1 76 ? 10.890 7.724 12.062 1.00 81.38 76 ARG A N 1
ATOM 593 C CA . ARG A 1 76 ? 12.077 8.173 11.310 1.00 81.38 76 ARG A CA 1
ATOM 594 C C . ARG A 1 76 ? 13.066 8.894 12.213 1.00 81.38 76 ARG A C 1
ATOM 596 O O . ARG A 1 76 ? 12.710 9.403 13.275 1.00 81.38 76 ARG A O 1
ATOM 603 N N . GLY A 1 77 ? 14.319 8.950 11.770 1.00 85.25 77 GLY A N 1
ATOM 604 C CA . GLY A 1 77 ? 15.359 9.701 12.462 1.00 85.25 77 GLY A CA 1
ATOM 605 C C . GLY A 1 77 ? 15.567 9.221 13.899 1.00 85.25 77 GLY A C 1
ATOM 606 O O . GLY A 1 77 ? 15.611 8.020 14.166 1.00 85.25 77 GLY A O 1
ATOM 607 N N . GLN A 1 78 ? 15.673 10.168 14.834 1.00 86.12 78 GLN A N 1
ATOM 608 C CA . GLN A 1 78 ? 16.027 9.878 16.224 1.00 86.12 78 GLN A CA 1
ATOM 609 C C . GLN A 1 78 ? 14.993 9.009 16.954 1.00 86.12 78 GLN A C 1
ATOM 611 O O . GLN A 1 78 ? 15.354 8.267 17.866 1.00 86.12 78 GLN A O 1
ATOM 616 N N . GLU A 1 79 ? 13.719 9.080 16.566 1.00 86.06 79 GLU A N 1
ATOM 617 C CA . GLU A 1 79 ? 12.667 8.241 17.145 1.00 86.06 79 GLU A CA 1
ATOM 618 C C . GLU A 1 79 ? 12.899 6.763 16.815 1.00 86.06 79 GLU A C 1
ATOM 620 O O . GLU A 1 79 ? 12.926 5.926 17.715 1.00 86.06 79 GLU A O 1
ATOM 625 N N . LEU A 1 80 ? 13.181 6.448 15.546 1.00 88.25 80 LEU A N 1
ATOM 626 C CA . LEU A 1 80 ? 13.487 5.079 15.135 1.00 88.25 80 LEU A CA 1
ATOM 627 C C . LEU A 1 80 ? 14.785 4.569 15.770 1.00 88.25 80 LEU A C 1
ATOM 629 O O . LEU A 1 80 ? 14.851 3.413 16.177 1.00 88.25 80 LEU A O 1
ATOM 633 N N . VAL A 1 81 ? 15.802 5.428 15.907 1.00 87.75 81 VAL A N 1
ATOM 634 C CA . VAL A 1 81 ? 17.045 5.067 16.610 1.00 87.75 81 VAL A CA 1
ATOM 635 C C . VAL A 1 81 ? 16.749 4.630 18.045 1.00 87.75 81 VAL A C 1
ATOM 637 O O . VAL A 1 81 ? 17.260 3.596 18.472 1.00 87.75 81 VAL A O 1
ATOM 640 N N . LYS A 1 82 ? 15.912 5.380 18.773 1.00 88.25 82 LYS A N 1
ATOM 641 C CA . LYS A 1 82 ? 15.535 5.048 20.154 1.00 88.25 82 LYS A CA 1
ATOM 642 C C . LYS A 1 82 ? 14.807 3.706 20.231 1.00 88.25 82 LYS A C 1
ATOM 644 O O . LYS A 1 82 ? 15.213 2.871 21.028 1.00 88.25 82 LYS A O 1
ATOM 649 N N . LEU A 1 83 ? 13.817 3.482 19.364 1.00 86.62 83 LEU A N 1
ATOM 650 C CA . LEU A 1 83 ? 13.025 2.242 19.330 1.00 86.62 83 LEU A CA 1
ATOM 651 C C . LEU A 1 83 ? 13.862 0.998 18.995 1.00 86.62 83 LEU A C 1
ATOM 653 O O . LEU A 1 83 ? 13.621 -0.085 19.523 1.00 86.62 83 LEU A O 1
ATOM 657 N N . LEU A 1 84 ? 14.863 1.141 18.121 1.00 86.06 84 LEU A N 1
ATOM 658 C CA . LEU A 1 84 ? 15.794 0.052 17.811 1.00 86.06 84 LEU A CA 1
ATOM 659 C C . LEU A 1 84 ? 16.775 -0.203 18.965 1.00 86.06 84 LEU A C 1
ATOM 661 O O . LEU A 1 84 ? 17.144 -1.341 19.220 1.00 86.06 84 LEU A O 1
ATOM 665 N N . GLN A 1 85 ? 17.194 0.834 19.694 1.00 85.00 85 GLN A N 1
ATOM 666 C CA . GLN A 1 85 ? 18.074 0.678 20.859 1.00 85.00 85 GLN A CA 1
ATOM 667 C C . GLN A 1 85 ? 17.362 0.074 22.075 1.00 85.00 85 GLN A C 1
ATOM 669 O O . GLN A 1 85 ? 17.999 -0.643 22.845 1.00 85.00 85 GLN A O 1
ATOM 674 N N . SER A 1 86 ? 16.070 0.360 22.255 1.00 81.69 86 SER A N 1
ATOM 675 C CA . SER A 1 86 ? 15.237 -0.202 23.326 1.00 81.69 86 SER A CA 1
ATOM 676 C C . SER A 1 86 ? 14.700 -1.603 23.010 1.00 81.69 86 SER A C 1
ATOM 678 O O . SER A 1 86 ? 14.125 -2.238 23.888 1.00 81.69 86 SER A O 1
ATOM 680 N N . ASN A 1 87 ? 14.900 -2.097 21.782 1.00 74.75 87 ASN A N 1
ATOM 681 C CA . ASN A 1 87 ? 14.296 -3.315 21.232 1.00 74.75 87 ASN A CA 1
ATOM 682 C C . ASN A 1 87 ? 12.754 -3.318 21.184 1.00 74.75 87 ASN A C 1
ATOM 684 O O . ASN A 1 87 ? 12.172 -4.345 20.852 1.00 74.75 87 ASN A O 1
ATOM 688 N N . GLU A 1 88 ? 12.086 -2.188 21.419 1.00 75.56 88 GLU A N 1
ATOM 689 C CA . GLU A 1 88 ? 10.617 -2.101 21.519 1.00 75.56 88 GLU A CA 1
ATOM 690 C C . GLU A 1 88 ? 9.879 -2.371 20.199 1.00 75.56 88 GLU A C 1
ATOM 692 O O . GLU A 1 88 ? 8.677 -2.618 20.203 1.00 75.56 88 GLU A O 1
ATOM 697 N N . ILE A 1 89 ? 10.581 -2.323 19.062 1.00 77.06 89 ILE A N 1
ATOM 698 C CA . ILE A 1 89 ? 10.001 -2.565 17.735 1.00 77.06 89 ILE A CA 1
ATOM 699 C C . ILE A 1 89 ? 10.502 -3.870 17.098 1.00 77.06 89 ILE A C 1
ATOM 701 O O . ILE A 1 89 ? 10.345 -4.047 15.899 1.00 77.06 89 ILE A O 1
ATOM 705 N N . CYS A 1 90 ? 11.140 -4.786 17.828 1.00 71.94 90 CYS A N 1
ATOM 706 C CA . CYS A 1 90 ? 11.688 -6.016 17.234 1.00 71.94 90 CYS A CA 1
ATOM 707 C C . CYS A 1 90 ? 10.629 -7.096 17.005 1.00 71.94 90 CYS A C 1
ATOM 709 O O . CYS A 1 90 ? 9.542 -7.064 17.573 1.00 71.94 90 CYS A O 1
ATOM 711 N N . VAL A 1 91 ? 10.953 -8.079 16.164 1.00 64.62 91 VAL A N 1
ATOM 712 C CA . VAL A 1 91 ? 10.266 -9.374 16.210 1.00 64.62 91 VAL A CA 1
ATOM 713 C C . VAL A 1 91 ? 10.830 -10.145 17.407 1.00 64.62 91 VAL A C 1
ATOM 715 O O . VAL A 1 91 ? 12.002 -10.512 17.391 1.00 64.62 91 VAL A O 1
ATOM 718 N N . ASP A 1 92 ? 10.005 -10.349 18.439 1.00 59.12 92 ASP A N 1
ATOM 719 C CA . ASP A 1 92 ? 10.405 -10.829 19.778 1.00 59.12 92 ASP A CA 1
ATOM 720 C C . ASP A 1 92 ? 11.147 -12.185 19.807 1.00 59.12 92 ASP A C 1
ATOM 722 O O . ASP A 1 92 ? 11.830 -12.486 20.785 1.00 59.12 92 ASP A O 1
ATOM 726 N N . ASP A 1 93 ? 11.062 -12.989 18.740 1.00 61.09 93 ASP A N 1
ATOM 727 C CA . ASP A 1 93 ? 11.448 -14.407 18.769 1.00 61.09 93 ASP A CA 1
ATOM 728 C C . ASP A 1 93 ? 12.650 -14.793 17.882 1.00 61.09 93 ASP A C 1
ATOM 730 O O . ASP A 1 93 ? 13.016 -15.970 17.859 1.00 61.09 93 ASP A O 1
ATOM 734 N N . GLU A 1 94 ? 13.265 -13.875 17.122 1.00 64.50 94 GLU A N 1
ATOM 735 C CA . GLU A 1 94 ? 14.366 -14.243 16.209 1.00 64.50 94 GLU A CA 1
ATOM 736 C C . GLU A 1 94 ? 15.738 -13.751 16.686 1.00 64.50 94 GLU A C 1
ATOM 738 O O . GLU A 1 94 ? 16.079 -12.564 16.645 1.00 64.50 94 GLU A O 1
ATOM 743 N N . GLU A 1 95 ? 16.582 -14.704 17.097 1.00 67.12 95 GLU A N 1
ATOM 744 C CA . GLU A 1 95 ? 17.987 -14.426 17.369 1.00 67.12 95 GLU A CA 1
ATOM 745 C C . GLU A 1 95 ? 18.691 -13.884 16.116 1.00 67.12 95 GLU A C 1
ATOM 747 O O . GLU A 1 95 ? 18.584 -14.416 15.011 1.00 67.12 95 GLU A O 1
ATOM 752 N N . GLY A 1 96 ? 19.492 -12.835 16.302 1.00 72.00 96 GLY A N 1
ATOM 753 C CA . GLY A 1 96 ? 20.423 -12.373 15.276 1.00 72.00 96 GLY A CA 1
ATOM 754 C C . GLY A 1 96 ? 19.871 -11.383 14.252 1.00 72.00 96 GLY A C 1
ATOM 755 O O . GLY A 1 96 ? 20.630 -11.036 13.352 1.00 72.00 96 GLY A O 1
ATOM 756 N N . ILE A 1 97 ? 18.649 -10.848 14.414 1.00 79.75 97 ILE A N 1
ATOM 757 C CA . ILE A 1 97 ? 18.131 -9.746 13.567 1.00 79.75 97 ILE A CA 1
ATOM 758 C C . ILE A 1 97 ? 19.156 -8.604 13.463 1.00 79.75 97 ILE A C 1
ATOM 760 O O . ILE A 1 97 ? 19.461 -8.130 12.374 1.00 79.75 97 ILE A O 1
ATOM 764 N N . TYR A 1 98 ? 19.746 -8.204 14.593 1.00 81.00 98 TYR A N 1
ATOM 765 C CA . TYR A 1 98 ? 20.743 -7.129 14.661 1.00 81.00 98 TYR A CA 1
ATOM 766 C C . TYR A 1 98 ? 22.153 -7.513 14.205 1.00 81.00 98 TYR A C 1
ATOM 768 O O . TYR A 1 98 ? 23.017 -6.645 14.144 1.00 81.00 98 TYR A O 1
ATOM 776 N N . LYS A 1 99 ? 22.403 -8.797 13.931 1.00 81.75 99 LYS A N 1
ATOM 777 C CA . LYS A 1 99 ? 23.728 -9.314 13.558 1.00 81.75 99 LYS A CA 1
ATOM 778 C C . LYS A 1 99 ? 23.905 -9.441 12.043 1.00 81.75 99 LYS A C 1
ATOM 780 O O . LYS A 1 99 ? 24.977 -9.849 11.604 1.00 81.75 99 LYS A O 1
ATOM 785 N N . SER A 1 100 ? 22.868 -9.169 11.244 1.00 87.56 100 SER A N 1
ATOM 786 C CA . SER A 1 100 ? 23.004 -9.193 9.788 1.00 87.56 100 SER A CA 1
ATOM 787 C C . SER A 1 100 ? 23.693 -7.927 9.285 1.00 87.56 100 SER A C 1
ATOM 789 O O . SER A 1 100 ? 23.481 -6.833 9.809 1.00 87.56 100 SER A O 1
ATOM 791 N N . GLU A 1 101 ? 24.493 -8.064 8.226 1.00 90.56 101 GLU A N 1
ATOM 792 C CA . GLU A 1 101 ? 25.164 -6.929 7.578 1.00 90.56 101 GLU A CA 1
ATOM 793 C C . GLU A 1 101 ? 24.152 -5.851 7.147 1.00 90.56 101 GLU A C 1
ATOM 795 O O . GLU A 1 101 ? 24.416 -4.654 7.267 1.00 90.56 101 GLU A O 1
ATOM 800 N N . VAL A 1 102 ? 22.959 -6.276 6.712 1.00 91.25 102 VAL A N 1
ATOM 801 C CA . VAL A 1 102 ? 21.845 -5.388 6.353 1.00 91.25 102 VAL A CA 1
ATOM 802 C C . VAL A 1 102 ? 21.406 -4.548 7.556 1.00 91.25 102 VAL A C 1
ATOM 804 O O . VAL A 1 102 ? 21.308 -3.325 7.439 1.00 91.25 102 VAL A O 1
ATOM 807 N N . ALA A 1 103 ? 21.206 -5.167 8.726 1.00 91.06 103 ALA A N 1
ATOM 808 C CA . ALA A 1 103 ? 20.822 -4.449 9.941 1.00 91.06 103 ALA A CA 1
ATOM 809 C C . ALA A 1 103 ? 21.907 -3.463 10.391 1.00 91.06 103 ALA A C 1
ATOM 811 O O . ALA A 1 103 ? 21.600 -2.310 10.701 1.00 91.06 103 ALA A O 1
ATOM 812 N N . GLU A 1 104 ? 23.171 -3.890 10.402 1.00 92.00 104 GLU A N 1
ATOM 813 C CA . GLU A 1 104 ? 24.296 -3.049 10.816 1.00 92.00 104 GLU A CA 1
ATOM 814 C C . GLU A 1 104 ? 24.436 -1.808 9.924 1.00 92.00 104 GLU A C 1
ATOM 816 O O . GLU A 1 104 ? 24.544 -0.684 10.427 1.00 92.00 104 GLU A O 1
ATOM 821 N N . GLN A 1 105 ? 24.376 -1.988 8.600 1.00 94.12 105 GLN A N 1
ATOM 822 C CA . GLN A 1 105 ? 24.450 -0.884 7.641 1.00 94.12 105 GLN A CA 1
ATOM 823 C C . GLN A 1 105 ? 23.247 0.056 7.759 1.00 94.12 105 GLN A C 1
ATOM 825 O O . GLN A 1 105 ? 23.430 1.278 7.774 1.00 94.12 105 GLN A O 1
ATOM 830 N N . PHE A 1 106 ? 22.035 -0.491 7.894 1.00 94.06 106 PHE A N 1
ATOM 831 C CA . PHE A 1 106 ? 20.817 0.295 8.084 1.00 94.06 106 PHE A CA 1
ATOM 832 C C . PHE A 1 106 ? 20.893 1.162 9.341 1.00 94.06 106 PHE A C 1
ATOM 834 O O . PHE A 1 106 ? 20.696 2.372 9.267 1.00 94.06 106 PHE A O 1
ATOM 841 N N . ILE A 1 107 ? 21.243 0.572 10.488 1.00 92.62 107 ILE A N 1
ATOM 842 C CA . ILE A 1 107 ? 21.326 1.283 11.771 1.00 92.62 107 ILE A CA 1
ATOM 843 C C . ILE A 1 107 ? 22.426 2.342 11.740 1.00 92.62 107 ILE A C 1
ATOM 845 O O . ILE A 1 107 ? 22.239 3.439 12.269 1.00 92.62 107 ILE A O 1
ATOM 849 N N . LYS A 1 108 ? 23.571 2.040 11.119 1.00 94.12 108 LYS A N 1
ATOM 850 C CA . LYS A 1 108 ? 24.655 3.011 10.955 1.00 94.12 108 LYS A CA 1
ATOM 851 C C . LYS A 1 108 ? 24.183 4.232 10.162 1.00 94.12 108 LYS A C 1
ATOM 853 O O . LYS A 1 108 ? 24.322 5.352 10.646 1.00 94.12 108 LYS A O 1
ATOM 858 N N . LYS A 1 109 ? 23.582 4.024 8.986 1.00 93.81 109 LYS A N 1
ATOM 859 C CA . LYS A 1 109 ? 23.080 5.118 8.142 1.00 93.81 109 LYS A CA 1
ATOM 860 C C . LYS A 1 109 ? 21.919 5.877 8.772 1.00 93.81 109 LYS A C 1
ATOM 862 O O . LYS A 1 109 ? 21.879 7.098 8.681 1.00 93.81 109 LYS A O 1
ATOM 867 N N . LEU A 1 110 ? 21.032 5.186 9.481 1.00 92.50 110 LEU A N 1
ATOM 868 C CA . LEU A 1 110 ? 19.954 5.814 10.239 1.00 92.50 110 LEU A CA 1
ATOM 869 C C . LEU A 1 110 ? 20.491 6.758 11.329 1.00 92.50 110 LEU A C 1
ATOM 871 O O . LEU A 1 110 ? 19.934 7.833 11.515 1.00 92.50 110 LEU A O 1
ATOM 875 N N . LYS A 1 111 ? 21.570 6.386 12.032 1.00 92.44 111 LYS A N 1
ATOM 876 C CA . LYS A 1 111 ? 22.217 7.249 13.040 1.00 92.44 111 LYS A CA 1
ATOM 877 C C . LYS A 1 111 ? 22.915 8.460 12.425 1.00 92.44 111 LYS A C 1
ATOM 879 O O . LYS A 1 111 ? 22.906 9.528 13.020 1.00 92.44 111 LYS A O 1
ATOM 884 N N . GLU A 1 112 ? 23.534 8.294 11.257 1.00 91.62 112 GLU A N 1
ATOM 885 C CA . GLU A 1 112 ? 24.101 9.420 10.503 1.00 91.62 112 GLU A CA 1
ATOM 886 C C . GLU A 1 112 ? 22.977 10.395 10.115 1.00 91.62 112 GLU A C 1
ATOM 888 O O . GLU A 1 112 ? 23.046 11.581 10.431 1.00 91.62 112 GLU A O 1
ATOM 893 N N . TYR A 1 113 ? 21.896 9.867 9.533 1.00 89.19 113 TYR A N 1
ATOM 894 C CA . TYR A 1 113 ? 20.705 10.626 9.158 1.00 89.19 113 TYR A CA 1
ATOM 895 C C . TYR A 1 113 ? 20.047 11.332 10.339 1.00 89.19 113 TYR A C 1
ATOM 897 O O . TYR A 1 113 ? 19.679 12.490 10.211 1.00 89.19 113 TYR A O 1
ATOM 905 N N . SER A 1 114 ? 19.940 10.681 11.502 1.00 87.62 114 SER A N 1
ATOM 906 C CA . SER A 1 114 ? 19.169 11.203 12.635 1.00 87.62 114 SER A CA 1
ATOM 907 C C . SER A 1 114 ? 19.687 12.520 13.216 1.00 87.62 114 SER A C 1
ATOM 909 O O . SER A 1 114 ? 18.992 13.123 14.031 1.00 87.62 114 SER A O 1
ATOM 911 N N . THR A 1 115 ? 20.878 12.955 12.801 1.00 88.50 115 THR A N 1
ATOM 912 C CA . THR A 1 115 ? 21.487 14.239 13.168 1.00 88.50 115 THR A CA 1
ATOM 913 C C . THR A 1 115 ? 21.121 15.402 12.228 1.00 88.50 115 THR A C 1
ATOM 915 O O . THR A 1 115 ? 21.431 16.546 12.546 1.00 88.50 115 THR A O 1
ATOM 918 N N . ASP A 1 116 ? 20.436 15.140 11.107 1.00 87.12 116 ASP A N 1
ATOM 919 C CA . ASP A 1 116 ? 20.031 16.112 10.076 1.00 87.12 116 ASP A CA 1
ATOM 920 C C . ASP A 1 116 ? 18.577 16.597 10.277 1.00 87.12 116 ASP A C 1
ATOM 922 O O . ASP A 1 116 ? 17.663 16.234 9.534 1.00 87.12 116 ASP A O 1
ATOM 926 N N . GLU A 1 117 ? 18.328 17.410 11.311 1.00 84.38 117 GLU A N 1
ATOM 927 C CA . GLU A 1 117 ? 16.967 17.880 11.632 1.00 84.38 117 GLU A CA 1
ATOM 928 C C . GLU A 1 117 ? 16.323 18.707 10.506 1.00 84.38 117 GLU A C 1
ATOM 930 O O . GLU A 1 117 ? 15.141 18.527 10.202 1.00 84.38 117 GLU A O 1
ATOM 935 N N . GLU A 1 118 ? 17.083 19.592 9.858 1.00 86.12 118 GLU A N 1
ATOM 936 C CA . GLU A 1 118 ? 16.582 20.413 8.750 1.00 86.12 118 GLU A CA 1
ATOM 937 C C . GLU A 1 118 ? 16.217 19.535 7.547 1.00 86.12 118 GLU A C 1
ATOM 939 O O . GLU A 1 118 ? 15.103 19.612 7.014 1.00 86.12 118 GLU A O 1
ATOM 944 N N . GLY A 1 119 ? 17.107 18.619 7.158 1.00 85.00 119 GLY A N 1
ATOM 945 C CA . GLY A 1 119 ? 16.837 17.695 6.072 1.00 85.00 119 GLY A CA 1
ATOM 946 C C . GLY A 1 119 ? 15.701 16.719 6.383 1.00 85.00 119 GLY A C 1
ATOM 947 O O . GLY A 1 119 ? 15.025 16.278 5.450 1.00 85.00 119 GLY A O 1
ATOM 948 N N . HIS A 1 120 ? 15.423 16.397 7.652 1.00 84.06 120 HIS A N 1
ATOM 949 C CA . HIS A 1 120 ? 14.217 15.652 8.030 1.00 84.06 120 HIS A CA 1
ATOM 950 C C . HIS A 1 120 ? 12.940 16.435 7.718 1.00 84.06 120 HIS A C 1
ATOM 952 O O . HIS A 1 120 ? 11.981 15.864 7.187 1.00 84.06 120 HIS A O 1
ATOM 958 N N . GLN A 1 121 ? 12.902 17.724 8.065 1.00 85.56 121 GLN A N 1
ATOM 959 C CA . GLN A 1 121 ? 11.727 18.571 7.856 1.00 85.56 121 GLN A CA 1
ATOM 960 C C . GLN A 1 121 ? 11.436 18.737 6.364 1.00 85.56 121 GLN A C 1
ATOM 962 O O . GLN A 1 121 ? 10.303 18.499 5.936 1.00 85.56 121 GLN A O 1
ATOM 967 N N . ILE A 1 122 ? 12.466 19.039 5.564 1.00 88.31 122 ILE A N 1
ATOM 968 C CA . ILE A 1 122 ? 12.340 19.182 4.108 1.00 88.31 122 ILE A CA 1
ATOM 969 C C . ILE A 1 122 ? 11.820 17.879 3.496 1.00 88.31 122 ILE A C 1
ATOM 971 O O . ILE A 1 122 ? 10.770 17.876 2.856 1.00 88.31 122 ILE A O 1
ATOM 975 N N . ARG A 1 123 ? 12.475 16.742 3.774 1.00 89.00 123 ARG A N 1
ATOM 976 C CA . ARG A 1 123 ? 12.055 15.436 3.239 1.00 89.00 123 ARG A CA 1
ATOM 977 C C . ARG A 1 123 ? 10.631 15.069 3.656 1.00 89.00 123 ARG A C 1
ATOM 979 O O . ARG A 1 123 ? 9.885 14.514 2.855 1.00 89.00 123 ARG A O 1
ATOM 986 N N . THR A 1 124 ? 10.234 15.375 4.890 1.00 88.62 124 THR A N 1
ATOM 987 C CA . THR A 1 124 ? 8.861 15.150 5.368 1.00 88.62 124 THR A CA 1
ATOM 988 C C . THR A 1 124 ? 7.855 15.961 4.564 1.00 88.62 124 THR A C 1
ATOM 990 O O . THR A 1 124 ? 6.875 15.402 4.079 1.00 88.62 124 THR A O 1
ATOM 993 N N . LYS A 1 125 ? 8.112 17.253 4.353 1.00 89.31 125 LYS A N 1
ATOM 994 C CA . LYS A 1 125 ? 7.241 18.097 3.534 1.00 89.31 125 LYS A CA 1
ATOM 995 C C . LYS A 1 125 ? 7.138 17.574 2.099 1.00 89.31 125 LYS A C 1
ATOM 997 O O . LYS A 1 125 ? 6.030 17.407 1.595 1.00 89.31 125 LYS A O 1
ATOM 1002 N N . THR A 1 126 ? 8.264 17.238 1.469 1.00 91.81 126 THR A N 1
ATOM 1003 C CA . THR A 1 126 ? 8.281 16.702 0.100 1.00 91.81 126 THR A CA 1
ATOM 1004 C C . THR A 1 126 ? 7.497 15.383 -0.001 1.00 91.81 126 THR A C 1
ATOM 1006 O O . THR A 1 126 ? 6.764 15.173 -0.965 1.00 91.81 126 THR A O 1
ATOM 1009 N N . LEU A 1 127 ? 7.580 14.502 1.005 1.00 92.38 127 LEU A N 1
ATOM 1010 C CA . LEU A 1 127 ? 6.819 13.244 1.028 1.00 92.38 127 LEU A CA 1
ATOM 1011 C C . LEU A 1 127 ? 5.309 13.459 1.198 1.00 92.38 127 LEU A C 1
ATOM 1013 O O . LEU A 1 127 ? 4.532 12.751 0.559 1.00 92.38 127 LEU A O 1
ATOM 1017 N N . LEU A 1 128 ? 4.886 14.438 2.003 1.00 91.94 128 LEU A N 1
ATOM 1018 C CA . LEU A 1 128 ? 3.470 14.806 2.116 1.00 91.94 128 LEU A CA 1
ATOM 1019 C C . LEU A 1 128 ? 2.910 15.343 0.798 1.00 91.94 128 LEU A C 1
ATOM 1021 O O . LEU A 1 128 ? 1.817 14.954 0.380 1.00 91.94 128 LEU A O 1
ATOM 1025 N N . GLU A 1 129 ? 3.666 16.206 0.117 1.00 92.31 129 GLU A N 1
ATOM 1026 C CA . GLU A 1 129 ? 3.272 16.729 -1.193 1.00 92.31 129 GLU A CA 1
ATOM 1027 C C . GLU A 1 129 ? 3.245 15.623 -2.259 1.00 92.31 129 GLU A C 1
ATOM 1029 O O . GLU A 1 129 ? 2.310 15.568 -3.061 1.00 92.31 129 GLU A O 1
ATOM 1034 N N . LEU A 1 130 ? 4.185 14.670 -2.220 1.00 94.00 130 LEU A N 1
ATOM 1035 C CA . LEU A 1 130 ? 4.146 13.470 -3.063 1.00 94.00 130 LEU A CA 1
ATOM 1036 C C . LEU A 1 130 ? 2.891 12.623 -2.786 1.00 94.00 130 LEU A C 1
ATOM 1038 O O . LEU A 1 130 ? 2.227 12.163 -3.719 1.00 94.00 130 LEU A O 1
ATOM 1042 N N . GLY A 1 131 ? 2.521 12.445 -1.516 1.00 94.44 131 GLY A N 1
ATOM 1043 C CA . GLY A 1 131 ? 1.297 11.747 -1.127 1.00 94.44 131 GLY A CA 1
ATOM 1044 C C . GLY A 1 131 ? 0.043 12.445 -1.645 1.00 94.44 131 GLY A C 1
ATOM 1045 O O . GLY A 1 131 ? -0.825 11.811 -2.248 1.00 94.44 131 GLY A O 1
ATOM 1046 N N . LYS A 1 132 ? -0.027 13.772 -1.503 1.00 93.81 132 LYS A N 1
ATOM 1047 C CA . LYS A 1 132 ? -1.109 14.606 -2.044 1.00 93.81 132 LYS A CA 1
ATOM 1048 C C . LYS A 1 132 ? -1.188 14.533 -3.570 1.00 93.81 132 LYS A C 1
ATOM 1050 O O . LYS A 1 132 ? -2.288 14.403 -4.111 1.00 93.81 132 LYS A O 1
ATOM 1055 N N . MET A 1 133 ? -0.051 14.565 -4.268 1.00 94.94 133 MET A N 1
ATOM 1056 C CA . MET A 1 133 ? 0.019 14.312 -5.711 1.00 94.94 133 MET A CA 1
ATOM 1057 C C . MET A 1 133 ? -0.563 12.934 -6.044 1.00 94.94 133 MET A C 1
ATOM 1059 O O . MET A 1 133 ? -1.370 12.815 -6.964 1.00 94.94 133 MET A O 1
ATOM 1063 N N . SER A 1 134 ? -0.230 11.903 -5.266 1.00 96.69 134 SER A N 1
ATOM 1064 C CA . SER A 1 134 ? -0.730 10.550 -5.510 1.00 96.69 134 SER A CA 1
ATOM 1065 C C . SER A 1 134 ? -2.242 10.437 -5.338 1.00 96.69 134 SER A C 1
ATOM 1067 O O . SER A 1 134 ? -2.906 9.801 -6.154 1.00 96.69 134 SER A O 1
ATOM 1069 N N . MET A 1 135 ? -2.816 11.102 -4.330 1.00 96.31 135 MET A N 1
ATOM 1070 C CA . MET A 1 135 ? -4.270 11.131 -4.135 1.00 96.31 135 MET A CA 1
ATOM 1071 C C . MET A 1 135 ? -4.987 11.794 -5.322 1.00 96.31 135 MET A C 1
ATOM 1073 O O . MET A 1 135 ? -5.990 11.272 -5.816 1.00 96.31 135 MET A O 1
ATOM 1077 N N . LYS A 1 136 ? -4.426 12.890 -5.855 1.00 95.62 136 LYS A N 1
ATOM 1078 C CA . LYS A 1 136 ? -4.925 13.532 -7.084 1.00 95.62 136 LYS A CA 1
ATOM 1079 C C . LYS A 1 136 ? -4.819 12.610 -8.299 1.00 95.62 136 LYS A C 1
ATOM 1081 O O . LYS A 1 136 ? -5.749 12.556 -9.098 1.00 95.62 136 LYS A O 1
ATOM 1086 N N . LEU A 1 137 ? -3.716 11.876 -8.442 1.00 97.44 137 LEU A N 1
ATOM 1087 C CA . LEU A 1 137 ? -3.526 10.942 -9.553 1.00 97.44 137 LEU A CA 1
ATOM 1088 C C . LEU A 1 137 ? -4.472 9.740 -9.463 1.00 97.44 137 LEU A C 1
ATOM 1090 O O . LEU A 1 137 ? -5.028 9.343 -10.481 1.00 97.44 137 LEU A O 1
ATOM 1094 N N . TRP A 1 138 ? -4.731 9.202 -8.270 1.00 97.38 138 TRP A N 1
ATOM 1095 C CA . TRP A 1 138 ? -5.763 8.179 -8.072 1.00 97.38 138 TRP A CA 1
ATOM 1096 C C . TRP A 1 138 ? -7.148 8.674 -8.505 1.00 97.38 138 TRP A C 1
ATOM 1098 O O . TRP A 1 138 ? -7.845 7.981 -9.248 1.00 97.38 138 TRP A O 1
ATOM 1108 N N . GLN A 1 139 ? -7.524 9.893 -8.107 1.00 95.44 139 GLN A N 1
ATOM 1109 C CA . GLN A 1 139 ? -8.761 10.529 -8.567 1.00 95.44 139 GLN A CA 1
ATOM 1110 C C . GLN A 1 139 ? -8.772 10.700 -10.094 1.00 95.44 139 GLN A C 1
ATOM 1112 O O . GLN A 1 139 ? -9.761 10.364 -10.740 1.00 95.44 139 GLN A O 1
ATOM 1117 N N . HIS A 1 140 ? -7.665 11.159 -10.682 1.00 96.81 140 HIS A N 1
ATOM 1118 C CA . HIS A 1 140 ? -7.533 11.328 -12.128 1.00 96.81 140 HIS A CA 1
ATOM 1119 C C . HIS A 1 140 ? -7.696 10.003 -12.886 1.00 96.81 140 HIS A C 1
ATOM 1121 O O . HIS A 1 140 ? -8.383 9.971 -13.907 1.00 96.81 140 HIS A O 1
ATOM 1127 N N . ILE A 1 141 ? -7.115 8.908 -12.378 1.00 97.62 141 ILE A N 1
ATOM 1128 C CA . ILE A 1 141 ? -7.289 7.561 -12.936 1.00 97.62 141 ILE A CA 1
ATOM 1129 C C . ILE A 1 141 ? -8.771 7.179 -12.934 1.00 97.62 141 ILE A C 1
ATOM 1131 O O . ILE A 1 141 ? -9.263 6.700 -13.950 1.00 97.62 141 ILE A O 1
ATOM 1135 N N . TYR A 1 142 ? -9.487 7.410 -11.830 1.00 96.88 142 TYR A N 1
ATOM 1136 C CA . TYR A 1 142 ? -10.915 7.099 -11.729 1.00 96.88 142 TYR A CA 1
ATOM 1137 C C . TYR A 1 142 ? -11.781 7.963 -12.659 1.00 96.88 142 TYR A C 1
ATOM 1139 O O . TYR A 1 142 ? -12.658 7.441 -13.348 1.00 96.88 142 TYR A O 1
ATOM 1147 N N . ASP A 1 143 ? -11.530 9.272 -12.716 1.00 96.06 143 ASP A N 1
ATOM 1148 C CA . ASP A 1 143 ? -12.337 10.205 -13.512 1.00 96.06 143 ASP A CA 1
ATOM 1149 C C . ASP A 1 143 ? -12.165 10.002 -15.022 1.00 96.06 143 ASP A C 1
ATOM 1151 O O . ASP A 1 143 ? -13.113 10.211 -15.778 1.00 96.06 143 ASP A O 1
ATOM 1155 N N . ASN A 1 144 ? -10.980 9.561 -15.456 1.00 96.81 144 ASN A N 1
ATOM 1156 C CA . ASN A 1 144 ? -10.652 9.323 -16.866 1.00 96.81 144 ASN A CA 1
ATOM 1157 C C . ASN A 1 144 ? -10.711 7.839 -17.261 1.00 96.81 144 ASN A C 1
ATOM 1159 O O . ASN A 1 144 ? -10.400 7.490 -18.403 1.00 96.81 144 ASN A O 1
ATOM 1163 N N . ALA A 1 145 ? -11.093 6.957 -16.334 1.00 97.31 145 ALA A N 1
ATOM 1164 C CA . ALA A 1 145 ? -11.272 5.542 -16.613 1.00 97.31 145 ALA A CA 1
ATOM 1165 C C . ALA A 1 145 ? -12.384 5.330 -17.648 1.00 97.31 145 ALA A C 1
ATOM 1167 O O . ALA A 1 145 ? -13.453 5.943 -17.585 1.00 97.31 145 ALA A O 1
ATOM 1168 N N . ASP A 1 146 ? -12.162 4.395 -18.574 1.00 97.62 146 ASP A N 1
ATOM 1169 C CA . ASP A 1 146 ? -13.264 3.879 -19.378 1.00 97.62 146 ASP A CA 1
ATOM 1170 C C . ASP A 1 146 ? -14.261 3.097 -18.505 1.00 97.62 146 ASP A C 1
ATOM 1172 O O . ASP A 1 146 ? -14.006 2.789 -17.337 1.00 97.62 146 ASP A O 1
ATOM 1176 N N . SER A 1 147 ? -15.414 2.743 -19.074 1.00 98.00 147 SER A N 1
ATOM 1177 C CA . SER A 1 147 ? -16.473 2.035 -18.344 1.00 98.00 147 SER A CA 1
ATOM 1178 C C . SER A 1 147 ? -16.009 0.732 -17.685 1.00 98.00 147 SER A C 1
ATOM 1180 O O . SER A 1 147 ? -16.549 0.353 -16.649 1.00 98.00 147 SER A O 1
ATOM 1182 N N . LYS A 1 148 ? -15.025 0.031 -18.269 1.00 98.19 148 LYS A N 1
ATOM 1183 C CA . LYS A 1 148 ? -14.552 -1.257 -17.753 1.00 98.19 148 LYS A CA 1
ATOM 1184 C C . LYS A 1 148 ? -13.625 -1.043 -16.563 1.00 98.19 148 LYS A C 1
ATOM 1186 O O . LYS A 1 148 ? -13.810 -1.687 -15.535 1.00 98.19 148 LYS A O 1
ATOM 1191 N N . LEU A 1 149 ? -12.662 -0.127 -16.674 1.00 98.38 149 LEU A N 1
ATOM 1192 C CA . LEU A 1 149 ? -11.777 0.212 -15.560 1.00 98.38 149 LEU A CA 1
ATOM 1193 C C . LEU A 1 149 ? -12.545 0.864 -14.405 1.00 98.38 149 LEU A C 1
ATOM 1195 O O . LEU A 1 149 ? -12.286 0.555 -13.243 1.00 98.38 149 LEU A O 1
ATOM 1199 N N . LYS A 1 150 ? -13.531 1.710 -14.711 1.00 98.12 150 LYS A N 1
ATOM 1200 C CA . LYS A 1 150 ? -14.369 2.349 -13.697 1.00 98.12 150 LYS A CA 1
ATOM 1201 C C . LYS A 1 150 ? -15.167 1.328 -12.886 1.00 98.12 150 LYS A C 1
ATOM 1203 O O . LYS A 1 150 ? -15.129 1.376 -11.661 1.00 98.12 150 LYS A O 1
ATOM 1208 N N . ALA A 1 151 ? -15.774 0.345 -13.555 1.00 98.12 151 ALA A N 1
ATOM 1209 C CA . ALA A 1 151 ? -16.461 -0.759 -12.887 1.00 98.12 151 ALA A CA 1
ATOM 1210 C C . ALA A 1 151 ? -15.514 -1.581 -11.993 1.00 98.12 151 ALA A C 1
ATOM 1212 O O . ALA A 1 151 ? -15.888 -1.956 -10.887 1.00 98.12 151 ALA A O 1
ATOM 1213 N 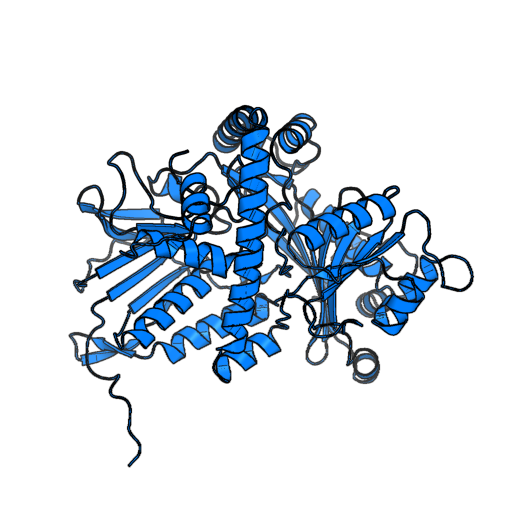N . ILE A 1 152 ? -14.272 -1.824 -12.435 1.00 98.25 152 ILE A N 1
ATOM 1214 C CA . ILE A 1 152 ? -13.260 -2.512 -11.616 1.00 98.25 152 ILE A CA 1
ATOM 1215 C C . ILE A 1 152 ? -12.948 -1.712 -10.346 1.00 98.25 152 ILE A C 1
ATOM 1217 O O . ILE A 1 152 ? -12.879 -2.300 -9.268 1.00 98.25 152 ILE A O 1
ATOM 1221 N N . LEU A 1 153 ? -12.761 -0.394 -10.450 1.00 97.12 153 LEU A N 1
ATOM 1222 C CA . LEU A 1 153 ? -12.490 0.474 -9.298 1.00 97.12 153 LEU A CA 1
ATOM 1223 C C . LEU A 1 153 ? -13.666 0.481 -8.309 1.00 97.12 153 LEU A C 1
ATOM 1225 O O . LEU A 1 153 ? -13.452 0.284 -7.116 1.00 97.12 153 LEU A O 1
ATOM 1229 N N . GLU A 1 154 ? -14.897 0.633 -8.799 1.00 94.94 154 GLU A N 1
ATOM 1230 C CA . GLU A 1 154 ? -16.115 0.619 -7.973 1.00 94.94 154 GLU A CA 1
ATOM 1231 C C . GLU A 1 154 ? -16.302 -0.725 -7.259 1.00 94.94 154 GLU A C 1
ATOM 1233 O O . GLU A 1 154 ? -16.524 -0.776 -6.047 1.00 94.94 154 GLU A O 1
ATOM 1238 N N . GLU A 1 155 ? -16.121 -1.833 -7.978 1.00 94.19 155 GLU A N 1
ATOM 1239 C CA . GLU A 1 155 ? -16.194 -3.166 -7.386 1.00 94.19 155 GLU A CA 1
ATOM 1240 C C . GLU A 1 155 ? -15.106 -3.384 -6.328 1.00 94.19 155 GLU A C 1
ATOM 1242 O O . GLU A 1 155 ? -15.354 -4.023 -5.305 1.00 94.19 155 GLU A O 1
ATOM 1247 N N . SER A 1 156 ? -13.932 -2.784 -6.522 1.00 93.94 156 SER A N 1
ATOM 1248 C CA . SER A 1 156 ? -12.806 -2.828 -5.583 1.00 93.94 156 SER A CA 1
ATOM 1249 C C . SER A 1 156 ? -12.947 -1.847 -4.416 1.00 93.94 156 SER A C 1
ATOM 1251 O O . SER A 1 156 ? -11.957 -1.532 -3.764 1.00 93.94 156 SER A O 1
ATOM 1253 N N . ASN A 1 157 ? -14.148 -1.326 -4.155 1.00 93.50 157 ASN A N 1
ATOM 1254 C CA . ASN A 1 157 ? -14.405 -0.347 -3.099 1.00 93.50 157 ASN A CA 1
ATOM 1255 C C . ASN A 1 157 ? -13.521 0.905 -3.195 1.00 93.50 157 ASN A C 1
ATOM 1257 O O . ASN A 1 157 ? -13.151 1.464 -2.165 1.00 93.50 157 ASN A O 1
ATOM 1261 N N . PHE A 1 158 ? -13.125 1.326 -4.398 1.00 95.06 158 PHE A N 1
ATOM 1262 C CA . PHE A 1 158 ? -12.302 2.519 -4.523 1.00 95.06 158 PHE A CA 1
ATOM 1263 C C . PHE A 1 158 ? -13.067 3.737 -4.005 1.00 95.06 158 PHE A C 1
ATOM 1265 O O . PHE A 1 158 ? -14.096 4.123 -4.560 1.00 95.06 158 PHE A O 1
ATOM 1272 N N . ASN A 1 159 ? -12.522 4.360 -2.967 1.00 93.75 159 ASN A N 1
ATOM 1273 C CA . ASN A 1 159 ? -12.977 5.642 -2.460 1.00 93.75 159 ASN A CA 1
ATOM 1274 C C . ASN A 1 159 ? -11.811 6.623 -2.553 1.00 93.75 159 ASN A C 1
ATOM 1276 O O . ASN A 1 159 ? -10.722 6.312 -2.059 1.00 93.75 159 ASN A O 1
ATOM 1280 N N . PRO A 1 160 ? -11.997 7.789 -3.191 1.00 92.75 160 PRO A N 1
ATOM 1281 C CA . PRO A 1 160 ? -10.920 8.750 -3.328 1.00 92.75 160 PRO A CA 1
ATOM 1282 C C . PRO A 1 160 ? -10.604 9.408 -1.985 1.00 92.75 160 PRO A C 1
ATOM 1284 O O . PRO A 1 160 ? -11.457 9.505 -1.110 1.00 92.75 160 PRO A O 1
ATOM 1287 N N . CYS A 1 161 ? -9.388 9.931 -1.866 1.00 94.38 161 CYS A N 1
ATOM 1288 C CA . CYS A 1 161 ? -9.004 10.881 -0.829 1.00 94.38 161 CYS A CA 1
ATOM 1289 C C . CYS A 1 161 ? -8.897 12.263 -1.478 1.00 94.38 161 CYS A C 1
ATOM 1291 O O . CYS A 1 161 ? -8.039 12.480 -2.334 1.00 94.38 161 CYS A O 1
ATOM 1293 N N . ARG A 1 162 ? -9.786 13.188 -1.123 1.00 92.25 162 ARG A N 1
ATOM 1294 C CA . ARG A 1 162 ? -9.844 14.540 -1.702 1.00 92.25 162 ARG A CA 1
ATOM 1295 C C . ARG A 1 162 ? -10.631 15.476 -0.794 1.00 92.25 162 ARG A C 1
ATOM 1297 O O . ARG A 1 162 ? -11.337 15.000 0.090 1.00 92.25 162 ARG A O 1
ATOM 1304 N N . GLU A 1 163 ? -10.574 16.777 -1.068 1.00 91.06 163 GLU A N 1
ATOM 1305 C CA . GLU A 1 163 ? -11.489 17.716 -0.420 1.00 91.06 163 GLU A CA 1
ATOM 1306 C C . GLU A 1 163 ? -12.944 17.362 -0.736 1.00 91.06 163 GLU A C 1
ATOM 1308 O O . GLU A 1 163 ? -13.275 17.074 -1.894 1.00 91.06 163 GLU A O 1
ATOM 1313 N N . SER A 1 164 ? -13.804 17.356 0.286 1.00 82.38 164 SER A N 1
ATOM 1314 C CA . SER A 1 164 ? -15.220 17.056 0.091 1.00 82.38 164 SER A CA 1
ATOM 1315 C C . SER A 1 164 ? -15.870 18.124 -0.783 1.00 82.38 164 SER A C 1
ATOM 1317 O O . SER A 1 164 ? -15.578 19.317 -0.690 1.00 82.38 164 SER A O 1
ATOM 1319 N N . LYS A 1 165 ? -16.805 17.706 -1.638 1.00 81.06 165 LYS A N 1
ATOM 1320 C CA . LYS A 1 165 ? -17.542 18.623 -2.520 1.00 81.06 165 LYS A CA 1
ATOM 1321 C C . LYS A 1 165 ? -18.566 19.465 -1.763 1.00 81.06 165 LYS A C 1
ATOM 1323 O O . LYS A 1 165 ? -19.066 20.454 -2.290 1.00 81.06 165 LYS A O 1
ATOM 1328 N N . THR A 1 166 ? -18.913 19.041 -0.551 1.00 76.31 166 THR A N 1
ATOM 1329 C CA . THR A 1 166 ? -19.910 19.668 0.320 1.00 76.31 166 THR A CA 1
ATOM 1330 C C . THR A 1 166 ? -19.304 19.971 1.686 1.00 76.31 166 THR A C 1
ATOM 1332 O O . THR A 1 166 ? -18.453 19.223 2.170 1.00 76.31 166 THR A O 1
ATOM 1335 N N . VAL A 1 167 ? -19.769 21.056 2.312 1.00 70.00 167 VAL A N 1
ATOM 1336 C CA . VAL A 1 167 ? -19.310 21.511 3.638 1.00 70.00 167 VAL A CA 1
ATOM 1337 C C . VAL A 1 167 ? -19.741 20.549 4.749 1.00 70.00 167 VAL A C 1
ATOM 1339 O O . VAL A 1 167 ? -18.988 20.298 5.684 1.00 70.00 167 VAL A O 1
ATOM 1342 N N . GLU A 1 168 ? -20.940 19.969 4.649 1.00 69.00 168 GLU A N 1
ATOM 1343 C CA . GLU A 1 168 ? -21.453 19.035 5.665 1.00 69.00 168 GLU A CA 1
ATOM 1344 C C . GLU A 1 168 ? -20.757 17.663 5.629 1.00 69.00 168 GLU A C 1
ATOM 1346 O O . GLU A 1 168 ? -20.753 16.947 6.638 1.00 69.00 168 GLU A O 1
ATOM 1351 N N . GLY A 1 169 ? -20.133 17.333 4.489 1.00 68.44 169 GLY A N 1
ATOM 1352 C CA . GLY A 1 169 ? -19.382 16.106 4.249 1.00 68.44 169 GLY A CA 1
ATOM 1353 C C . GLY A 1 169 ? -20.268 14.859 4.270 1.00 68.44 169 GLY A C 1
ATOM 1354 O O . GLY A 1 169 ? -20.857 14.503 5.292 1.00 68.44 169 GLY A O 1
ATOM 1355 N N . THR A 1 170 ? -20.326 14.138 3.155 1.00 81.38 170 THR A N 1
ATOM 1356 C CA . THR A 1 170 ? -20.918 12.792 3.127 1.00 81.38 170 THR A CA 1
ATOM 1357 C C . THR A 1 170 ? -19.817 11.753 3.306 1.00 81.38 170 THR A C 1
ATOM 1359 O O . THR A 1 170 ? -18.685 11.963 2.862 1.00 81.38 170 THR A O 1
ATOM 1362 N N . LEU A 1 171 ? -20.125 10.638 3.982 1.00 83.44 171 LEU A N 1
ATOM 1363 C CA . LEU A 1 171 ? -19.250 9.463 3.930 1.00 83.44 171 LEU A CA 1
ATOM 1364 C C . LEU A 1 171 ? -18.988 9.123 2.467 1.00 83.44 171 LEU A C 1
ATOM 1366 O O . LEU A 1 171 ? -19.898 9.221 1.644 1.00 83.44 171 LEU A O 1
ATOM 1370 N N . HIS A 1 172 ? -17.751 8.736 2.160 1.00 82.81 172 HIS A N 1
ATOM 1371 C CA . HIS A 1 172 ? -17.371 8.297 0.814 1.00 82.81 172 HIS A CA 1
ATOM 1372 C C . HIS A 1 172 ? -17.166 9.421 -0.212 1.00 82.81 172 HIS A C 1
ATOM 1374 O O . HIS A 1 172 ? -16.854 9.149 -1.370 1.00 82.81 172 HIS A O 1
ATOM 1380 N N . ASP A 1 173 ? -17.205 10.689 0.213 1.00 87.31 173 ASP A N 1
ATOM 1381 C CA . ASP A 1 173 ? -16.785 11.833 -0.606 1.00 87.31 173 ASP A CA 1
ATOM 1382 C C . ASP A 1 173 ? -15.445 12.417 -0.137 1.00 87.31 173 ASP A C 1
ATOM 1384 O O . ASP A 1 173 ? -15.366 13.538 0.362 1.00 87.31 173 ASP A O 1
ATOM 1388 N N . GLY A 1 174 ? -14.368 11.641 -0.281 1.00 90.75 174 GLY A N 1
ATOM 1389 C CA . GLY A 1 174 ? -13.005 12.111 0.001 1.00 90.75 174 GLY A CA 1
ATOM 1390 C C . GLY A 1 174 ? -12.555 11.993 1.459 1.00 90.75 174 GLY A C 1
ATOM 1391 O O . GLY A 1 174 ? -11.353 12.028 1.728 1.00 90.75 174 GLY A O 1
ATOM 1392 N N . TYR A 1 175 ? -13.512 11.847 2.376 1.00 93.44 175 TYR A N 1
ATOM 1393 C CA . TYR A 1 175 ? -13.324 11.832 3.824 1.00 93.44 175 TYR A CA 1
ATOM 1394 C C . TYR A 1 175 ? -13.874 10.554 4.458 1.00 93.44 175 TYR A C 1
ATOM 1396 O O . TYR A 1 175 ? -14.709 9.847 3.879 1.00 93.44 175 TYR A O 1
ATOM 1404 N N . ARG A 1 176 ? -13.413 10.283 5.679 1.00 93.81 176 ARG A N 1
ATOM 1405 C CA . ARG A 1 176 ? -13.851 9.162 6.513 1.00 93.81 176 ARG A CA 1
ATOM 1406 C C . ARG A 1 176 ? -13.816 9.501 7.996 1.00 93.81 176 ARG A C 1
ATOM 1408 O O . ARG A 1 176 ? -13.298 10.547 8.392 1.00 93.81 176 ARG A O 1
ATOM 1415 N N . ILE A 1 177 ? -14.364 8.585 8.787 1.00 95.88 177 ILE A N 1
ATOM 1416 C CA . ILE A 1 177 ? -14.285 8.601 10.244 1.00 95.88 177 ILE A CA 1
ATOM 1417 C C . ILE A 1 177 ? -13.096 7.739 10.657 1.00 95.88 177 ILE A C 1
ATOM 1419 O O . ILE A 1 177 ? -13.037 6.563 10.320 1.00 95.88 177 ILE A O 1
ATOM 1423 N N . ASP A 1 178 ? -12.176 8.325 11.404 1.00 96.00 178 ASP A N 1
ATOM 1424 C CA . ASP A 1 178 ? -11.132 7.606 12.120 1.00 96.00 178 ASP A CA 1
ATOM 1425 C C . ASP A 1 178 ? -11.447 7.614 13.615 1.00 96.00 178 ASP A C 1
ATOM 1427 O O . ASP A 1 178 ? -12.007 8.583 14.138 1.00 96.00 178 ASP A O 1
ATOM 1431 N N . LEU A 1 179 ? -11.060 6.550 14.314 1.00 97.44 179 LEU A N 1
ATOM 1432 C CA . LEU A 1 179 ? -11.265 6.427 15.756 1.00 97.44 179 LEU A CA 1
ATOM 1433 C C . LEU A 1 179 ? -9.914 6.449 16.462 1.00 97.44 179 LEU A C 1
ATOM 1435 O O . LEU A 1 179 ? -9.025 5.669 16.127 1.00 97.44 179 LEU A O 1
ATOM 1439 N N . ILE A 1 180 ? -9.776 7.314 17.463 1.00 97.31 180 ILE A N 1
ATOM 1440 C CA . ILE A 1 180 ? -8.654 7.299 18.400 1.00 97.31 180 ILE A CA 1
ATOM 1441 C C . ILE A 1 180 ? -9.239 6.968 19.765 1.00 97.31 180 ILE A C 1
ATOM 1443 O O . ILE A 1 180 ? -10.074 7.720 20.264 1.00 97.31 180 ILE A O 1
ATOM 1447 N N . TYR A 1 181 ? -8.868 5.834 20.351 1.00 96.50 181 TYR A N 1
ATOM 1448 C CA . TYR A 1 181 ? -9.458 5.385 21.610 1.00 96.50 181 TYR A CA 1
ATOM 1449 C C . TYR A 1 181 ? -8.467 4.591 22.458 1.00 96.50 181 TYR A C 1
ATOM 1451 O O . TYR A 1 181 ? -7.503 4.047 21.922 1.00 96.50 181 TYR A O 1
ATOM 1459 N N . LYS A 1 182 ? -8.693 4.538 23.779 1.00 94.75 182 LYS A N 1
ATOM 1460 C CA . LYS A 1 182 ? -7.703 4.038 24.752 1.00 94.75 182 LYS A CA 1
ATOM 1461 C C . LYS A 1 182 ? -6.352 4.746 24.593 1.00 94.75 182 LYS A C 1
ATOM 1463 O O . LYS A 1 182 ? -5.296 4.124 24.671 1.00 94.75 182 LYS A O 1
ATOM 1468 N N . ASP A 1 183 ? -6.398 6.047 24.316 1.00 94.19 183 ASP A N 1
ATOM 1469 C CA . ASP A 1 183 ? -5.219 6.902 24.217 1.00 94.19 183 ASP A CA 1
ATOM 1470 C C . ASP A 1 183 ? -5.426 8.103 25.152 1.00 94.19 183 ASP A C 1
ATOM 1472 O O . ASP A 1 183 ? -6.294 8.940 24.883 1.00 94.19 183 ASP A O 1
ATOM 1476 N N . PRO A 1 184 ? -4.641 8.246 26.236 1.00 93.81 184 PRO A N 1
ATOM 1477 C CA . PRO A 1 184 ? -4.787 9.371 27.162 1.00 93.81 184 PRO A CA 1
ATOM 1478 C C . PRO A 1 184 ? -4.533 10.737 26.498 1.00 93.81 184 PRO A C 1
ATOM 1480 O O . PRO A 1 184 ? -4.868 11.777 27.061 1.00 93.81 184 PRO A O 1
ATOM 1483 N N . ASN A 1 185 ? -3.953 10.757 25.295 1.00 94.00 185 ASN A N 1
ATOM 1484 C CA . ASN A 1 185 ? -3.682 11.945 24.498 1.00 94.00 185 ASN A CA 1
ATOM 1485 C C . ASN A 1 185 ? -4.598 12.072 23.269 1.00 94.00 185 ASN A C 1
ATOM 1487 O O . ASN A 1 185 ? -4.293 12.880 22.384 1.00 94.00 185 ASN A O 1
ATOM 1491 N N . ALA A 1 186 ? -5.712 11.334 23.207 1.00 95.06 186 ALA A N 1
ATOM 1492 C CA . ALA A 1 186 ? -6.618 11.272 22.058 1.00 95.06 186 ALA A CA 1
ATOM 1493 C C . ALA A 1 186 ? -6.957 12.658 21.473 1.00 95.06 186 ALA A C 1
ATOM 1495 O O . ALA A 1 186 ? -6.746 12.909 20.284 1.00 95.06 186 ALA A O 1
ATOM 1496 N N . LYS A 1 187 ? -7.387 13.606 22.321 1.00 94.50 187 LYS A N 1
ATOM 1497 C CA . LYS A 1 187 ? -7.713 14.988 21.913 1.00 94.50 187 LYS A CA 1
ATOM 1498 C C . LYS A 1 187 ? -6.522 15.719 21.287 1.00 94.50 187 LYS A C 1
ATOM 1500 O O . LYS A 1 187 ? -6.667 16.351 20.245 1.00 94.50 187 LYS A O 1
ATOM 1505 N N . ARG A 1 188 ? -5.337 15.628 21.902 1.00 94.94 188 ARG A N 1
ATOM 1506 C CA . ARG A 1 188 ? -4.116 16.277 21.395 1.00 94.94 188 ARG A CA 1
ATOM 1507 C C . ARG A 1 188 ? -3.710 15.685 20.047 1.00 94.94 188 ARG A C 1
ATOM 1509 O O . ARG A 1 188 ? -3.421 16.440 19.124 1.00 94.94 188 ARG A O 1
ATOM 1516 N N . LYS A 1 189 ? -3.728 14.353 19.931 1.00 93.75 189 LYS A N 1
ATOM 1517 C CA . LYS A 1 189 ? -3.398 13.633 18.696 1.00 93.75 189 LYS A CA 1
ATOM 1518 C C . LYS A 1 189 ? -4.336 14.033 17.555 1.00 93.75 189 LYS A C 1
ATOM 1520 O O . LYS A 1 189 ? -3.855 14.389 16.482 1.00 93.75 189 LYS A O 1
ATOM 1525 N N . ALA A 1 190 ? -5.646 14.081 17.808 1.00 95.62 190 ALA A N 1
ATOM 1526 C CA . ALA A 1 190 ? -6.625 14.554 16.831 1.00 95.62 190 ALA A CA 1
ATOM 1527 C C . ALA A 1 190 ? -6.360 16.000 16.385 1.00 95.62 190 ALA A C 1
ATOM 1529 O O . ALA A 1 190 ? -6.342 16.266 15.186 1.00 95.62 190 ALA A O 1
ATOM 1530 N N . SER A 1 191 ? -6.098 16.925 17.316 1.00 96.12 191 SER A N 1
ATOM 1531 C CA . SER A 1 191 ? -5.790 18.323 16.978 1.00 96.12 191 SER A CA 1
ATOM 1532 C C . SER A 1 191 ? -4.548 18.457 16.094 1.00 96.12 191 SER A C 1
ATOM 1534 O O . SER A 1 191 ? -4.567 19.213 15.125 1.00 96.12 191 SER A O 1
ATOM 1536 N N . THR A 1 192 ? -3.484 17.700 16.382 1.00 93.94 192 THR A N 1
ATOM 1537 C CA . THR A 1 192 ? -2.280 17.675 15.539 1.00 93.94 192 THR A CA 1
ATOM 1538 C C . THR A 1 192 ? -2.586 17.134 14.143 1.00 93.94 192 THR A C 1
ATOM 1540 O O . THR A 1 192 ? -2.190 17.749 13.158 1.00 93.94 192 THR A O 1
ATOM 1543 N N . MET A 1 193 ? -3.332 16.028 14.037 1.00 93.38 193 MET A N 1
ATOM 1544 C CA . MET A 1 193 ? -3.731 15.477 12.735 1.00 93.38 193 MET A CA 1
ATOM 1545 C C . MET A 1 193 ? -4.555 16.486 11.927 1.00 93.38 193 MET A C 1
ATOM 1547 O O . MET A 1 193 ? -4.281 16.681 10.747 1.00 93.38 193 MET A O 1
ATOM 1551 N N . ILE A 1 194 ? -5.517 17.169 12.557 1.00 95.31 194 ILE A N 1
ATOM 1552 C CA . ILE A 1 194 ? -6.325 18.213 11.907 1.00 95.31 194 ILE A CA 1
ATOM 1553 C C . ILE A 1 194 ? -5.430 19.317 11.344 1.00 95.31 194 ILE A C 1
ATOM 1555 O O . ILE A 1 194 ? -5.548 19.624 10.160 1.00 95.31 194 ILE A O 1
ATOM 1559 N N . SER A 1 195 ? -4.522 19.867 12.158 1.00 94.75 195 SER A N 1
ATOM 1560 C CA . SER A 1 195 ? -3.600 20.929 11.724 1.00 94.75 195 SER A CA 1
ATOM 1561 C C . SER A 1 195 ? -2.780 20.489 10.512 1.00 94.75 195 SER A C 1
ATOM 1563 O O . SER A 1 195 ? -2.768 21.172 9.491 1.00 94.75 195 SER A O 1
ATOM 1565 N N . ASN A 1 196 ? -2.178 19.298 10.583 1.00 91.12 196 ASN A N 1
ATOM 1566 C CA . ASN A 1 196 ? -1.343 18.763 9.509 1.00 91.12 196 ASN A CA 1
ATOM 1567 C C . ASN A 1 196 ? -2.129 18.602 8.196 1.00 91.12 196 ASN A C 1
ATOM 1569 O O . ASN A 1 196 ? -1.635 18.948 7.125 1.00 91.12 196 ASN A O 1
ATOM 1573 N N . TYR A 1 197 ? -3.366 18.097 8.247 1.00 92.75 197 TYR A N 1
ATOM 1574 C CA . TYR A 1 197 ? -4.187 17.958 7.041 1.00 92.75 197 TYR A CA 1
ATOM 1575 C C . TYR A 1 197 ? -4.664 19.308 6.500 1.00 92.75 197 TYR A C 1
ATOM 1577 O O . TYR A 1 197 ? -4.682 19.500 5.283 1.00 92.75 197 TYR A O 1
ATOM 1585 N N . GLN A 1 198 ? -5.001 20.261 7.370 1.00 93.06 198 GLN A N 1
ATOM 1586 C CA . GLN A 1 198 ? -5.376 21.615 6.959 1.00 93.06 198 GLN A CA 1
ATOM 1587 C C . GLN A 1 198 ? -4.221 22.336 6.252 1.00 93.06 198 GLN A C 1
ATOM 1589 O O . GLN A 1 198 ? -4.452 22.972 5.224 1.00 93.06 198 GLN A O 1
ATOM 1594 N N . GLU A 1 199 ? -2.980 22.168 6.718 1.00 91.31 199 GLU A N 1
ATOM 1595 C CA . GLU A 1 199 ? -1.775 22.681 6.043 1.00 91.31 199 GLU A CA 1
ATOM 1596 C C . GLU A 1 199 ? -1.593 22.093 4.635 1.00 91.31 199 GLU A C 1
ATOM 1598 O O . GLU A 1 199 ? -1.143 22.781 3.718 1.00 91.31 199 GLU A O 1
ATOM 1603 N N . LEU A 1 200 ? -2.032 20.850 4.418 1.00 89.50 200 LEU A N 1
ATOM 1604 C CA . LEU A 1 200 ? -2.052 20.211 3.098 1.00 89.50 200 LEU A CA 1
ATOM 1605 C C . LEU A 1 200 ? -3.239 20.648 2.228 1.00 89.50 200 LEU A C 1
ATOM 1607 O O . LEU A 1 200 ? -3.352 20.204 1.081 1.00 89.50 200 LEU A O 1
ATOM 1611 N N . GLY A 1 201 ? -4.092 21.545 2.721 1.00 91.12 201 GLY A N 1
ATOM 1612 C CA . GLY A 1 201 ? -5.264 22.071 2.027 1.00 91.12 201 GLY A CA 1
ATOM 1613 C C . GLY A 1 201 ? -6.553 21.293 2.285 1.00 91.12 201 GLY A C 1
ATOM 1614 O O . GLY A 1 201 ? -7.537 21.561 1.600 1.00 91.12 201 GLY A O 1
ATOM 1615 N N . TYR A 1 202 ? -6.558 20.363 3.248 1.00 92.12 202 TYR A N 1
ATOM 1616 C CA . TYR A 1 202 ? -7.743 19.587 3.610 1.00 92.12 202 TYR A CA 1
ATOM 1617 C C . TYR A 1 202 ? -8.570 20.255 4.714 1.00 92.12 202 TYR A C 1
ATOM 1619 O O . TYR A 1 202 ? -8.555 19.837 5.882 1.00 92.12 202 TYR A O 1
ATOM 1627 N N . ILE A 1 203 ? -9.252 21.341 4.350 1.00 91.38 203 ILE A N 1
ATOM 1628 C CA . ILE A 1 203 ? -9.815 22.316 5.294 1.00 91.38 203 ILE A CA 1
ATOM 1629 C C . ILE A 1 203 ? -10.977 21.769 6.130 1.00 91.38 203 ILE A C 1
ATOM 1631 O O . ILE A 1 203 ? -11.164 22.211 7.263 1.00 91.38 203 ILE A O 1
ATOM 1635 N N . ASN A 1 204 ? -11.711 20.770 5.631 1.00 91.88 204 ASN A N 1
ATOM 1636 C CA . ASN A 1 204 ? -12.886 20.221 6.315 1.00 91.88 204 ASN A CA 1
ATOM 1637 C C . ASN A 1 204 ? -12.559 19.215 7.438 1.00 91.88 204 ASN A C 1
ATOM 1639 O O . ASN A 1 204 ? -13.470 18.612 8.008 1.00 91.88 204 ASN A O 1
ATOM 1643 N N . SER A 1 205 ? -11.278 19.014 7.768 1.00 93.50 205 SER A N 1
ATOM 1644 C CA . SER A 1 205 ? -10.861 18.114 8.853 1.00 93.50 205 SER A CA 1
ATOM 1645 C C . SER A 1 205 ? -11.339 18.631 10.215 1.00 93.50 205 SER A C 1
ATOM 1647 O O . SER A 1 205 ? -11.080 19.783 10.563 1.00 93.50 205 SER A O 1
ATOM 1649 N N . LYS A 1 206 ? -12.036 17.797 10.997 1.00 94.81 206 LYS A N 1
ATOM 1650 C CA . LYS A 1 206 ? -12.623 18.190 12.291 1.00 94.81 206 LYS A CA 1
ATOM 1651 C C . LYS A 1 206 ? -12.867 17.006 13.221 1.00 94.81 206 LYS A C 1
ATOM 1653 O O . LYS A 1 206 ? -12.981 15.868 12.781 1.00 94.81 206 LYS A O 1
ATOM 1658 N N . VAL A 1 207 ? -13.025 17.282 14.510 1.00 96.19 207 VAL A N 1
ATOM 1659 C CA . VAL A 1 207 ? -13.568 16.310 15.470 1.00 96.19 207 VAL A CA 1
ATOM 1660 C C . VAL A 1 207 ? -15.072 16.154 15.236 1.00 96.19 207 VAL A C 1
ATOM 1662 O O . VAL A 1 207 ? -15.757 17.146 14.989 1.00 96.19 207 VAL A O 1
ATOM 1665 N N . LEU A 1 208 ? -15.582 14.928 15.339 1.00 95.00 208 LEU A N 1
ATOM 1666 C CA . LEU A 1 208 ? -17.020 14.647 15.377 1.00 95.00 208 LEU A CA 1
ATOM 1667 C C . LEU A 1 208 ? -17.454 14.359 16.809 1.00 95.00 208 LEU A C 1
ATOM 1669 O O . LEU A 1 208 ? -16.738 13.677 17.536 1.00 95.00 208 LEU A O 1
ATOM 1673 N N . SER A 1 209 ? -18.632 14.827 17.212 1.00 95.06 209 SER A N 1
ATOM 1674 C CA . SER A 1 209 ? -19.306 14.357 18.429 1.00 95.06 209 SER A CA 1
ATOM 1675 C C . SER A 1 209 ? -19.803 12.907 18.273 1.00 95.06 209 SER A C 1
ATOM 1677 O O . SER A 1 209 ? -19.986 12.448 17.141 1.00 95.06 209 SER A O 1
ATOM 1679 N N . PRO A 1 210 ? -20.080 12.170 19.371 1.00 96.50 210 PRO A N 1
ATOM 1680 C CA . PRO A 1 210 ? -20.647 10.823 19.268 1.00 96.50 210 PRO A CA 1
ATOM 1681 C C . PRO A 1 210 ? -21.958 10.810 18.475 1.00 96.50 210 PRO A C 1
ATOM 1683 O O . PRO A 1 210 ? -22.147 9.958 17.614 1.00 96.50 210 PRO A O 1
ATOM 1686 N N . LYS A 1 211 ? -22.828 11.805 18.691 1.00 94.69 211 LYS A N 1
ATOM 1687 C CA . LYS A 1 211 ? -24.069 11.974 17.927 1.00 94.69 211 LYS A CA 1
ATOM 1688 C C . LYS A 1 211 ? -23.825 12.132 16.423 1.00 94.69 211 LYS A C 1
ATOM 1690 O O . LYS A 1 211 ? -24.459 11.429 15.644 1.00 94.69 211 LYS A O 1
ATOM 1695 N N . GLU A 1 212 ? -22.891 12.993 16.014 1.00 94.06 212 GLU A N 1
ATOM 1696 C CA . GLU A 1 212 ? -22.548 13.153 14.592 1.00 94.06 212 GLU A CA 1
ATOM 1697 C C . GLU A 1 212 ? -22.002 11.855 13.983 1.00 94.06 212 GLU A C 1
ATOM 1699 O O . GLU A 1 212 ? -22.309 11.550 12.831 1.00 94.06 212 GLU A O 1
ATOM 1704 N N . VAL A 1 213 ? -21.213 11.078 14.737 1.00 95.19 213 VAL A N 1
ATOM 1705 C CA . VAL A 1 213 ? -20.739 9.764 14.274 1.00 95.19 213 VAL A CA 1
ATOM 1706 C C . VAL A 1 213 ? -21.912 8.817 14.057 1.00 95.19 213 VAL A C 1
ATOM 1708 O O . VAL A 1 213 ? -21.985 8.215 12.996 1.00 95.19 213 VAL A O 1
ATOM 1711 N N . MET A 1 214 ? -22.852 8.721 15.000 1.00 94.00 214 MET A N 1
ATOM 1712 C CA . MET A 1 214 ? -24.025 7.845 14.867 1.00 94.00 214 MET A CA 1
ATOM 1713 C C . MET A 1 214 ? -24.938 8.246 13.705 1.00 94.00 214 MET A C 1
ATOM 1715 O O . MET A 1 214 ? -25.491 7.385 13.028 1.00 94.00 214 MET A O 1
ATOM 1719 N N . GLU A 1 215 ? -25.096 9.548 13.460 1.00 92.38 215 GLU A N 1
ATOM 1720 C CA . GLU A 1 215 ? -25.885 10.067 12.338 1.00 92.38 215 GLU A CA 1
ATOM 1721 C C . GLU A 1 215 ? -25.220 9.791 10.985 1.00 92.38 215 GLU A C 1
ATOM 1723 O O . GLU A 1 215 ? -25.913 9.503 10.008 1.00 92.38 215 GLU A O 1
ATOM 1728 N N . LYS A 1 216 ? -23.884 9.862 10.919 1.00 92.00 216 LYS A N 1
ATOM 1729 C CA . LYS A 1 216 ? -23.127 9.557 9.699 1.00 92.00 216 LYS A CA 1
ATOM 1730 C C . LYS A 1 216 ? -22.999 8.052 9.468 1.00 92.00 216 LYS A C 1
ATOM 1732 O O . LYS A 1 216 ? -23.155 7.611 8.335 1.00 92.00 216 LYS A O 1
ATOM 1737 N N . ASP A 1 217 ? -22.743 7.278 10.516 1.00 93.50 217 ASP A N 1
ATOM 1738 C CA . ASP A 1 217 ? -22.476 5.844 10.462 1.00 93.50 217 ASP A CA 1
ATOM 1739 C C . ASP A 1 217 ? -23.195 5.082 11.585 1.00 93.50 217 ASP A C 1
ATOM 1741 O O . ASP A 1 217 ? -22.717 4.939 12.715 1.00 93.50 217 ASP A O 1
ATOM 1745 N N . LEU A 1 218 ? -24.355 4.522 11.243 1.00 93.25 218 LEU A N 1
ATOM 1746 C CA . LEU A 1 218 ? -25.187 3.778 12.186 1.00 93.25 218 LEU A CA 1
ATOM 1747 C C . LEU A 1 218 ? -24.489 2.525 12.738 1.00 93.25 218 LEU A C 1
ATOM 1749 O O . LEU A 1 218 ? -24.836 2.078 13.833 1.00 93.25 218 LEU A O 1
ATOM 1753 N N . PHE A 1 219 ? -23.497 1.965 12.037 1.00 94.81 219 PHE A N 1
ATOM 1754 C CA . PHE A 1 219 ? -22.793 0.761 12.489 1.00 94.81 219 PHE A CA 1
ATOM 1755 C C . PHE A 1 219 ? -21.806 1.038 13.629 1.00 94.81 219 PHE A C 1
ATOM 1757 O O . PHE A 1 219 ? -21.399 0.097 14.304 1.00 94.81 219 PHE A O 1
ATOM 1764 N N . LEU A 1 220 ? -21.479 2.306 13.896 1.00 95.38 220 LEU A N 1
ATOM 1765 C CA . LEU A 1 220 ? -20.652 2.725 15.033 1.00 95.38 220 LEU A CA 1
ATOM 1766 C C . LEU A 1 220 ? -21.472 3.100 16.277 1.00 95.38 220 LEU A C 1
ATOM 1768 O O . LEU A 1 220 ? -20.902 3.502 17.289 1.00 95.38 220 LEU A O 1
ATOM 1772 N N . THR A 1 221 ? -22.799 2.941 16.245 1.00 93.75 221 THR A N 1
ATOM 1773 C CA . THR A 1 221 ? -23.686 3.356 17.345 1.00 93.75 221 THR A CA 1
ATOM 1774 C C . THR A 1 221 ? -23.329 2.710 18.679 1.00 93.75 221 THR A C 1
ATOM 1776 O O . THR A 1 221 ? -23.215 3.412 19.684 1.00 93.75 221 THR A O 1
ATOM 1779 N N . ASP A 1 222 ? -23.102 1.397 18.704 1.00 92.50 222 ASP A N 1
ATOM 1780 C CA . ASP A 1 222 ? -22.759 0.694 19.945 1.00 92.50 222 ASP A CA 1
ATOM 1781 C C . ASP A 1 222 ? -21.411 1.183 20.500 1.00 92.50 222 ASP A C 1
ATOM 1783 O O . ASP A 1 222 ? -21.294 1.465 21.695 1.00 92.50 222 ASP A O 1
ATOM 1787 N N . PHE A 1 223 ? -20.423 1.403 19.623 1.00 95.12 223 PHE A N 1
ATOM 1788 C CA . PHE A 1 223 ? -19.133 1.981 19.998 1.00 95.12 223 PHE A CA 1
ATOM 1789 C C . PHE A 1 223 ? -19.289 3.391 20.590 1.00 95.12 223 PHE A C 1
ATOM 1791 O O . PHE A 1 223 ? -18.715 3.685 21.642 1.00 95.12 223 PHE A O 1
ATOM 1798 N N . CYS A 1 224 ? -20.084 4.263 19.960 1.00 95.56 224 CYS A N 1
ATOM 1799 C CA . CYS A 1 224 ? -20.338 5.620 20.447 1.00 95.56 224 CYS A CA 1
ATOM 1800 C C . CYS A 1 224 ? -21.005 5.618 21.823 1.00 95.56 224 CYS A C 1
ATOM 1802 O O . CYS A 1 224 ? -20.584 6.359 22.713 1.00 95.56 224 CYS A O 1
ATOM 1804 N N . LYS A 1 225 ? -22.006 4.761 22.032 1.00 92.50 225 LYS A N 1
ATOM 1805 C CA . LYS A 1 225 ? -22.704 4.627 23.318 1.00 92.50 225 LYS A CA 1
ATOM 1806 C C . LYS A 1 225 ? -21.780 4.127 24.420 1.00 92.50 225 LYS A C 1
ATOM 1808 O O . LYS A 1 225 ? -21.771 4.684 25.514 1.00 92.50 225 LYS A O 1
ATOM 1813 N N . ALA A 1 226 ? -20.949 3.133 24.118 1.00 92.06 226 ALA A N 1
ATOM 1814 C CA . ALA A 1 226 ? -19.981 2.597 25.067 1.00 92.06 226 ALA A CA 1
ATOM 1815 C C . ALA A 1 226 ? -18.876 3.605 25.439 1.00 92.06 226 ALA A C 1
ATOM 1817 O O . ALA A 1 226 ? -18.304 3.511 26.528 1.00 92.06 226 ALA A O 1
ATOM 1818 N N . ASN A 1 227 ? -18.577 4.580 24.572 1.00 94.31 227 ASN A N 1
ATOM 1819 C CA . ASN A 1 227 ? -17.441 5.499 24.720 1.00 94.31 227 ASN A CA 1
ATOM 1820 C C . ASN A 1 227 ? -17.818 6.978 24.890 1.00 94.31 227 ASN A C 1
ATOM 1822 O O . ASN A 1 227 ? -16.956 7.855 24.797 1.00 94.31 227 ASN A O 1
ATOM 1826 N N . SER A 1 228 ? -19.082 7.267 25.189 1.00 92.69 228 SER A N 1
ATOM 1827 C CA . SER A 1 228 ? -19.560 8.621 25.467 1.00 92.69 228 SER A CA 1
ATOM 1828 C C . SER A 1 228 ? -20.015 8.798 26.917 1.00 92.69 228 SER A C 1
ATOM 1830 O O . SER A 1 228 ? -20.260 7.841 27.653 1.00 92.69 228 SER A O 1
ATOM 1832 N N . THR A 1 229 ? -20.078 10.054 27.349 1.00 84.56 229 THR A N 1
ATOM 1833 C CA . THR A 1 229 ? -20.636 10.510 28.620 1.00 84.56 229 THR A CA 1
ATOM 1834 C C . THR A 1 229 ? -21.826 11.436 28.344 1.00 84.56 229 THR A C 1
ATOM 1836 O O . THR A 1 229 ? -21.941 12.004 27.258 1.00 84.56 229 THR A O 1
ATOM 1839 N N . ILE A 1 230 ? -22.732 11.558 29.325 1.00 65.38 230 ILE A N 1
ATOM 1840 C CA . ILE A 1 230 ? -23.895 12.469 29.319 1.00 65.38 230 ILE A CA 1
ATOM 1841 C C . ILE A 1 230 ? -24.744 12.344 28.038 1.00 65.38 230 ILE A C 1
ATOM 1843 O O . ILE A 1 230 ? -24.630 13.145 27.113 1.00 65.38 230 ILE A O 1
ATOM 1847 N N . GLY A 1 231 ? -25.626 11.340 27.993 1.00 61.53 231 GLY A N 1
ATOM 1848 C CA . GLY A 1 231 ? -26.653 11.239 26.946 1.00 61.53 231 GLY A CA 1
ATOM 1849 C C . GLY A 1 231 ? -26.110 11.212 25.513 1.00 61.53 231 GLY A C 1
ATOM 1850 O O . GLY A 1 231 ? -26.759 11.747 24.625 1.00 61.53 231 GLY A O 1
ATOM 1851 N N . GLU A 1 232 ? -24.931 10.616 25.296 1.00 68.81 232 GLU A N 1
ATOM 1852 C CA . GLU A 1 232 ? -24.336 10.414 23.963 1.00 68.81 232 GLU A CA 1
ATOM 1853 C C . GLU A 1 232 ? -23.846 11.710 23.275 1.00 68.81 232 GLU A C 1
ATOM 1855 O O . GLU A 1 232 ? -23.693 11.766 22.053 1.00 68.81 232 GLU A O 1
ATOM 1860 N N . HIS A 1 233 ? -23.555 12.765 24.051 1.00 77.12 233 HIS A N 1
ATOM 1861 C CA . HIS A 1 233 ? -23.115 14.062 23.515 1.00 77.12 233 HIS A CA 1
ATOM 1862 C C . HIS A 1 233 ? -21.610 14.330 23.613 1.00 77.12 233 HIS A C 1
ATOM 1864 O O . HIS A 1 233 ? -21.082 15.089 22.799 1.00 77.12 233 HIS A O 1
ATOM 1870 N N . GLN A 1 234 ? -20.905 13.721 24.567 1.00 90.56 234 GLN A N 1
ATOM 1871 C CA . GLN A 1 234 ? -19.488 13.997 24.812 1.00 90.56 234 GLN A CA 1
ATOM 1872 C C . GLN A 1 234 ? -18.674 12.704 24.823 1.00 90.56 234 GLN A C 1
ATOM 1874 O O . GLN A 1 234 ? -19.118 11.700 25.364 1.00 90.56 234 GLN A O 1
ATOM 1879 N N . TRP A 1 235 ? -17.473 12.710 24.246 1.00 95.75 235 TRP A N 1
ATOM 1880 C CA . TRP A 1 235 ? -16.559 11.570 24.353 1.00 95.75 235 TRP A CA 1
ATOM 1881 C C . TRP A 1 235 ? -15.989 11.420 25.768 1.00 95.75 235 TRP A C 1
ATOM 1883 O O . TRP A 1 235 ? -15.846 12.403 26.499 1.00 95.75 235 TRP A O 1
ATOM 1893 N N . LYS A 1 236 ? -15.618 10.192 26.145 1.00 95.12 236 LYS A N 1
ATOM 1894 C CA . LYS A 1 236 ? -14.685 9.961 27.260 1.00 95.12 236 LYS A CA 1
ATOM 1895 C C . LYS A 1 236 ? -13.326 10.615 26.967 1.00 95.12 236 LYS A C 1
ATOM 1897 O O . LYS A 1 236 ? -13.010 10.914 25.820 1.00 95.12 236 LYS A O 1
ATOM 1902 N N . GLU A 1 237 ? -12.527 10.865 28.005 1.00 92.25 237 GLU A N 1
ATOM 1903 C CA . GLU A 1 237 ? -11.263 11.614 27.873 1.00 92.25 237 GLU A CA 1
ATOM 1904 C C . GLU A 1 237 ? -10.233 10.938 26.956 1.00 92.25 237 GLU A C 1
ATOM 1906 O O . GLU A 1 237 ? -9.472 11.628 26.279 1.00 92.25 237 GLU A O 1
ATOM 1911 N N . ASP A 1 238 ? -10.247 9.609 26.898 1.00 95.19 238 ASP A N 1
ATOM 1912 C CA . ASP A 1 238 ? -9.329 8.768 26.132 1.00 95.19 238 ASP A CA 1
ATOM 1913 C C . ASP A 1 238 ? -9.880 8.343 24.763 1.00 95.19 238 ASP A C 1
ATOM 1915 O O . ASP A 1 238 ? -9.326 7.436 24.138 1.00 95.19 238 ASP A O 1
ATOM 1919 N N . VAL A 1 239 ? -10.976 8.963 24.302 1.00 96.62 239 VAL A N 1
ATOM 1920 C CA . VAL A 1 239 ? -11.652 8.629 23.041 1.00 96.62 239 VAL A CA 1
ATOM 1921 C C . VAL A 1 239 ? -11.981 9.882 22.240 1.00 96.62 239 VAL A C 1
ATOM 1923 O O . VAL A 1 239 ? -12.408 10.900 22.780 1.00 96.62 239 VAL A O 1
ATOM 1926 N N . ILE A 1 240 ? -11.813 9.814 20.923 1.00 97.31 240 ILE A N 1
ATOM 1927 C CA . ILE A 1 240 ? -12.268 10.841 19.991 1.00 97.31 240 ILE A CA 1
ATOM 1928 C C . ILE A 1 240 ? -12.467 10.248 18.595 1.00 97.31 240 ILE A C 1
ATOM 1930 O O . ILE A 1 240 ? -11.733 9.355 18.170 1.00 97.31 240 ILE A O 1
ATOM 1934 N N . ALA A 1 241 ? -13.453 10.767 17.867 1.00 97.50 241 ALA A N 1
ATOM 1935 C CA . ALA A 1 241 ? -13.640 10.468 16.454 1.00 97.50 241 ALA A CA 1
ATOM 1936 C C . ALA A 1 241 ? -13.212 11.661 15.599 1.00 97.50 241 ALA A C 1
ATOM 1938 O O . ALA A 1 241 ? -13.555 12.813 15.889 1.00 97.50 241 ALA A O 1
ATOM 1939 N N . LEU A 1 242 ? -12.477 11.374 14.532 1.00 95.88 242 LEU A N 1
ATOM 1940 C CA . LEU A 1 242 ? -11.924 12.365 13.625 1.00 95.88 242 LEU A CA 1
ATOM 1941 C C . LEU A 1 242 ? -12.556 12.218 12.239 1.00 95.88 242 LEU A C 1
ATOM 1943 O O . LEU A 1 242 ? -12.521 11.149 11.642 1.00 95.88 242 LEU A O 1
ATOM 1947 N N . TRP A 1 243 ? -13.095 13.312 11.710 1.00 94.75 243 TRP A N 1
ATOM 1948 C CA . TRP A 1 243 ? -13.456 13.453 10.305 1.00 94.75 243 TRP A CA 1
ATOM 1949 C C . TRP A 1 243 ? -12.268 14.019 9.545 1.00 94.75 243 TRP A C 1
ATOM 1951 O O . TRP A 1 243 ? -11.870 15.160 9.789 1.00 94.75 243 TRP A O 1
ATOM 1961 N N . ARG A 1 244 ? -11.683 13.239 8.640 1.00 93.06 244 ARG A N 1
ATOM 1962 C CA . ARG A 1 244 ? -10.476 13.659 7.916 1.00 93.06 244 ARG A CA 1
ATOM 1963 C C . ARG A 1 244 ? -10.393 13.058 6.512 1.00 93.06 244 ARG A C 1
ATOM 1965 O O . ARG A 1 244 ? -11.095 12.075 6.247 1.00 93.06 244 ARG A O 1
ATOM 1972 N N . PRO A 1 245 ? -9.558 13.617 5.613 1.00 93.12 245 PRO A N 1
ATOM 1973 C CA . PRO A 1 245 ? -9.374 13.054 4.284 1.00 93.12 245 PRO A CA 1
ATOM 1974 C C . PRO A 1 245 ? -8.833 11.631 4.378 1.00 93.12 245 PRO A C 1
ATOM 1976 O O . PRO A 1 245 ? -7.924 11.334 5.159 1.00 93.12 245 PRO A O 1
ATOM 1979 N N . GLY A 1 246 ? -9.390 10.751 3.562 1.00 93.62 246 GLY A N 1
ATOM 1980 C CA . GLY A 1 246 ? -8.954 9.374 3.477 1.00 93.62 246 GLY A CA 1
ATOM 1981 C C . GLY A 1 246 ? -9.810 8.599 2.499 1.00 93.62 246 GLY A C 1
ATOM 1982 O O . GLY A 1 246 ? -11.017 8.804 2.407 1.00 93.62 246 GLY A O 1
ATOM 1983 N N . GLY A 1 247 ? -9.162 7.699 1.779 1.00 93.94 247 GLY A N 1
ATOM 1984 C CA . GLY A 1 247 ? -9.778 6.803 0.821 1.00 93.94 247 GLY A CA 1
ATOM 1985 C C . GLY A 1 247 ? -9.374 5.361 1.077 1.00 93.94 247 GLY A C 1
ATOM 1986 O O . GLY A 1 247 ? -8.696 5.038 2.061 1.00 93.94 247 GLY A O 1
ATOM 1987 N N . CYS A 1 248 ? -9.772 4.486 0.168 1.00 94.19 248 CYS A N 1
ATOM 1988 C CA . CYS A 1 248 ? -9.440 3.074 0.233 1.00 94.19 248 CYS A CA 1
ATOM 1989 C C . CYS A 1 248 ? -9.494 2.435 -1.153 1.00 94.19 248 CYS A C 1
ATOM 1991 O O . CYS A 1 248 ? -10.049 2.993 -2.099 1.00 94.19 248 CYS A O 1
ATOM 1993 N N . ILE A 1 249 ? -8.889 1.259 -1.256 1.00 93.69 249 ILE A N 1
ATOM 1994 C CA . ILE A 1 249 ? -9.066 0.343 -2.377 1.00 93.69 249 ILE A CA 1
ATOM 1995 C C . ILE A 1 249 ? -8.831 -1.078 -1.869 1.00 93.69 249 ILE A C 1
ATOM 1997 O O . ILE A 1 249 ? -7.895 -1.324 -1.107 1.00 93.69 249 ILE A O 1
ATOM 2001 N N . ASP A 1 250 ? -9.680 -2.012 -2.269 1.00 92.31 250 ASP A N 1
ATOM 2002 C CA . ASP A 1 250 ? -9.493 -3.436 -2.031 1.00 92.31 250 ASP A CA 1
ATOM 2003 C C . ASP A 1 250 ? -8.566 -3.993 -3.113 1.00 92.31 250 ASP A C 1
ATOM 2005 O O . ASP A 1 250 ? -8.959 -4.261 -4.251 1.00 92.31 250 ASP A O 1
ATOM 2009 N N . THR A 1 251 ? -7.298 -4.159 -2.758 1.00 91.38 251 THR A N 1
ATOM 2010 C CA . THR A 1 251 ? -6.266 -4.646 -3.673 1.00 91.38 251 THR A CA 1
ATOM 2011 C C . THR A 1 251 ? -6.406 -6.119 -4.030 1.00 91.38 251 THR A C 1
ATOM 2013 O O . THR A 1 251 ? -5.908 -6.516 -5.086 1.00 91.38 251 THR A O 1
ATOM 2016 N N . GLN A 1 252 ? -7.101 -6.916 -3.213 1.00 90.69 252 GLN A N 1
ATOM 2017 C CA . GLN A 1 252 ? -7.375 -8.323 -3.509 1.00 90.69 252 GLN A CA 1
ATOM 2018 C C . GLN A 1 252 ? -8.321 -8.451 -4.707 1.00 90.69 252 GLN A C 1
ATOM 2020 O O . GLN A 1 252 ? -8.140 -9.334 -5.546 1.00 90.69 252 GLN A O 1
ATOM 2025 N N . VAL A 1 253 ? -9.292 -7.540 -4.811 1.00 92.50 253 VAL A N 1
ATOM 2026 C CA . VAL A 1 253 ? -10.224 -7.456 -5.944 1.00 92.50 253 VAL A CA 1
ATOM 2027 C C . VAL A 1 253 ? -9.610 -6.670 -7.104 1.00 92.50 253 VAL A C 1
ATOM 2029 O O . VAL A 1 253 ? -9.651 -7.125 -8.252 1.00 92.50 253 VAL A O 1
ATOM 2032 N N . PHE A 1 254 ? -8.996 -5.520 -6.814 1.00 95.12 254 PHE A N 1
ATOM 2033 C CA . PHE A 1 254 ? -8.495 -4.597 -7.829 1.00 95.12 254 PHE A CA 1
ATOM 2034 C C . PHE A 1 254 ? -7.387 -5.205 -8.679 1.00 95.12 254 PHE A C 1
ATOM 2036 O O . PHE A 1 254 ? -7.484 -5.210 -9.905 1.00 95.12 254 PHE A O 1
ATOM 2043 N N . LEU A 1 255 ? -6.323 -5.717 -8.054 1.00 95.12 255 LEU A N 1
ATOM 2044 C CA . LEU A 1 255 ? -5.080 -6.019 -8.762 1.00 95.12 255 LEU A CA 1
ATOM 2045 C C . LEU A 1 255 ? -5.247 -7.114 -9.837 1.00 95.12 255 LEU A C 1
ATOM 2047 O O . LEU A 1 255 ? -4.815 -6.887 -10.973 1.00 95.12 255 LEU A O 1
ATOM 2051 N N . PRO A 1 256 ? -5.913 -8.259 -9.570 1.00 96.00 256 PRO A N 1
ATOM 2052 C CA . PRO A 1 256 ? -6.144 -9.272 -10.600 1.00 96.00 256 PRO A CA 1
ATOM 2053 C C . PRO A 1 256 ? -6.994 -8.749 -11.764 1.00 96.00 256 PRO A C 1
ATOM 2055 O O . PRO A 1 256 ? -6.680 -9.003 -12.931 1.00 96.00 256 PRO A O 1
ATOM 2058 N N . LYS A 1 257 ? -8.049 -7.982 -11.465 1.00 97.56 257 LYS A N 1
ATOM 2059 C CA . LYS A 1 257 ? -8.946 -7.417 -12.482 1.00 97.56 257 LYS A CA 1
ATOM 2060 C C . LYS A 1 257 ? -8.263 -6.340 -13.305 1.00 97.56 257 LYS A C 1
ATOM 2062 O O . LYS A 1 257 ? -8.455 -6.283 -14.518 1.00 97.56 257 LYS A O 1
ATOM 2067 N N . PHE A 1 258 ? -7.422 -5.534 -12.671 1.00 97.81 258 PHE A N 1
ATOM 2068 C CA . PHE A 1 258 ? -6.663 -4.495 -13.340 1.00 97.81 258 PHE A CA 1
ATOM 2069 C C . PHE A 1 258 ? -5.625 -5.084 -14.300 1.00 97.81 258 PHE A C 1
ATOM 2071 O O . PHE A 1 258 ? -5.524 -4.636 -15.440 1.00 97.81 258 PHE A O 1
ATOM 2078 N N . TYR A 1 259 ? -4.940 -6.168 -13.926 1.00 97.88 259 TYR A N 1
ATOM 2079 C CA . TYR A 1 259 ? -4.072 -6.885 -14.864 1.00 97.88 259 TYR A CA 1
ATOM 2080 C C . TYR A 1 259 ? -4.831 -7.522 -16.032 1.00 97.88 259 TYR A C 1
ATOM 2082 O O . TYR A 1 259 ? -4.358 -7.467 -17.170 1.00 97.88 259 TYR A O 1
ATOM 2090 N N . ALA A 1 260 ? -6.016 -8.086 -15.786 1.00 97.50 260 ALA A N 1
ATOM 2091 C CA . ALA A 1 260 ? -6.872 -8.592 -16.857 1.00 97.50 260 ALA A CA 1
ATOM 2092 C C . ALA A 1 260 ? -7.342 -7.464 -17.795 1.00 97.50 260 ALA A C 1
ATOM 2094 O O . ALA A 1 260 ? -7.373 -7.645 -19.012 1.00 97.50 260 ALA A O 1
ATOM 2095 N N . TYR A 1 261 ? -7.656 -6.288 -17.245 1.00 98.44 261 TYR A N 1
ATOM 2096 C CA . TYR A 1 261 ? -7.961 -5.085 -18.013 1.00 98.44 261 TYR A CA 1
ATOM 2097 C C . TYR A 1 261 ? -6.779 -4.665 -18.895 1.00 98.44 261 TYR A C 1
ATOM 2099 O O . TYR A 1 261 ? -6.963 -4.540 -20.102 1.00 98.44 261 TYR A O 1
ATOM 2107 N N . LEU A 1 262 ? -5.565 -4.546 -18.341 1.00 98.12 262 LEU A N 1
ATOM 2108 C CA . LEU A 1 262 ? -4.351 -4.205 -19.099 1.00 98.12 262 LEU A CA 1
ATOM 2109 C C . LEU A 1 262 ? -4.076 -5.205 -20.229 1.00 98.12 262 LEU A C 1
ATOM 2111 O O . LEU A 1 262 ? -3.736 -4.806 -21.342 1.00 98.12 262 LEU A O 1
ATOM 2115 N N . SER A 1 263 ? -4.277 -6.500 -19.966 1.00 95.94 263 SER A N 1
ATOM 2116 C CA . SER A 1 263 ? -4.128 -7.546 -20.981 1.00 95.94 263 SER A CA 1
ATOM 2117 C C . SER A 1 263 ? -5.098 -7.407 -22.153 1.00 95.94 263 SER A C 1
ATOM 2119 O O . SER A 1 263 ? -4.766 -7.840 -23.255 1.00 95.94 263 SER A O 1
ATOM 2121 N N . ASP A 1 264 ? -6.287 -6.864 -21.911 1.00 95.38 264 ASP A N 1
ATOM 2122 C CA . ASP A 1 264 ? -7.319 -6.660 -22.924 1.00 95.38 264 ASP A CA 1
ATOM 2123 C C . ASP A 1 264 ? -7.050 -5.380 -23.726 1.00 95.38 264 ASP A C 1
ATOM 2125 O O . ASP A 1 264 ? -6.918 -5.423 -24.948 1.00 95.38 264 ASP A O 1
ATOM 2129 N N . VAL A 1 265 ? -6.870 -4.246 -23.038 1.00 95.38 265 VAL A N 1
ATOM 2130 C CA . VAL A 1 265 ? -6.770 -2.930 -23.694 1.00 95.38 265 VAL A CA 1
ATOM 2131 C C . VAL A 1 265 ? -5.462 -2.705 -24.449 1.00 95.38 265 VAL A C 1
ATOM 2133 O O . VAL A 1 265 ? -5.446 -1.947 -25.415 1.00 95.38 265 VAL A O 1
ATOM 2136 N N . MET A 1 266 ? -4.369 -3.375 -24.065 1.00 93.75 266 MET A N 1
ATOM 2137 C CA . MET A 1 266 ? -3.104 -3.291 -24.810 1.00 93.75 266 MET A CA 1
ATOM 2138 C C . MET A 1 266 ? -3.116 -4.106 -26.116 1.00 93.75 266 MET A C 1
ATOM 2140 O O . MET A 1 266 ? -2.237 -3.923 -26.958 1.00 93.75 266 MET A O 1
ATOM 2144 N N . GLY A 1 267 ? -4.090 -5.001 -26.306 1.00 92.00 267 GLY A N 1
ATOM 2145 C CA . GLY A 1 267 ? -4.291 -5.717 -27.564 1.00 92.00 267 GLY A CA 1
ATOM 2146 C C . GLY A 1 267 ? -3.184 -6.714 -27.938 1.00 92.00 267 GLY A C 1
ATOM 2147 O O . GLY A 1 267 ? -2.560 -7.366 -27.091 1.00 92.00 267 GLY A O 1
ATOM 2148 N N . ARG A 1 268 ? -2.994 -6.899 -29.249 1.00 92.69 268 ARG A N 1
ATOM 2149 C CA . ARG A 1 268 ? -2.127 -7.924 -29.853 1.00 92.69 268 ARG A CA 1
ATOM 2150 C C . ARG A 1 268 ? -1.272 -7.338 -30.978 1.00 92.69 268 ARG A C 1
ATOM 2152 O O . ARG A 1 268 ? -1.623 -6.316 -31.550 1.00 92.69 268 ARG A O 1
ATOM 2159 N N . TYR A 1 269 ? -0.192 -8.033 -31.321 1.00 88.75 269 TYR A N 1
ATOM 2160 C CA . TYR A 1 269 ? 0.655 -7.765 -32.483 1.00 88.75 269 TYR A CA 1
ATOM 2161 C C . TYR A 1 269 ? 0.949 -9.055 -33.254 1.00 88.75 269 TYR A C 1
ATOM 2163 O O . TYR A 1 269 ? 0.897 -10.151 -32.688 1.00 88.75 269 TYR A O 1
ATOM 2171 N N . THR A 1 270 ? 1.310 -8.927 -34.528 1.00 88.00 270 THR A N 1
ATOM 2172 C CA . THR A 1 270 ? 1.770 -10.047 -35.360 1.00 88.00 270 THR A CA 1
ATOM 2173 C C . THR A 1 270 ? 3.289 -10.160 -35.262 1.00 88.00 270 THR A C 1
ATOM 2175 O O . THR A 1 270 ? 4.009 -9.185 -35.479 1.00 88.00 270 THR A O 1
ATOM 2178 N N . ASN A 1 271 ? 3.803 -11.332 -34.883 1.00 84.88 271 ASN A N 1
ATOM 2179 C CA . ASN A 1 271 ? 5.246 -11.552 -34.795 1.00 84.88 271 ASN A CA 1
ATOM 2180 C C . ASN A 1 271 ? 5.883 -11.818 -36.178 1.00 84.88 271 ASN A C 1
ATOM 2182 O O . ASN A 1 271 ? 5.192 -11.953 -37.183 1.00 84.88 271 ASN A O 1
ATOM 2186 N N . GLN A 1 272 ? 7.213 -11.959 -36.221 1.00 79.81 272 GLN A N 1
ATOM 2187 C CA . GLN A 1 272 ? 7.968 -12.257 -37.453 1.00 79.81 272 GLN A CA 1
ATOM 2188 C C . GLN A 1 272 ? 7.573 -13.582 -38.141 1.00 79.81 272 GLN A C 1
ATOM 2190 O O . GLN A 1 272 ? 7.936 -13.801 -39.290 1.00 79.81 272 GLN A O 1
ATOM 2195 N N . HIS A 1 273 ? 6.841 -14.465 -37.454 1.00 84.25 273 HIS A N 1
ATOM 2196 C CA . HIS A 1 273 ? 6.332 -15.730 -37.989 1.00 84.25 273 HIS A CA 1
ATOM 2197 C C . HIS A 1 273 ? 4.851 -15.653 -38.405 1.00 84.25 273 HIS A C 1
ATOM 2199 O O . HIS A 1 273 ? 4.253 -16.684 -38.696 1.00 84.25 273 HIS A O 1
ATOM 2205 N N . GLY A 1 274 ? 4.236 -14.465 -38.402 1.00 84.88 274 GLY A N 1
ATOM 2206 C CA . GLY A 1 274 ? 2.817 -14.296 -38.725 1.00 84.88 274 GLY A CA 1
ATOM 2207 C C . GLY A 1 274 ? 1.858 -14.688 -37.593 1.00 84.88 274 GLY A C 1
ATOM 2208 O O . GLY A 1 274 ? 0.650 -14.741 -37.803 1.00 84.88 274 GLY A O 1
ATOM 2209 N N . GLU A 1 275 ? 2.356 -14.964 -36.384 1.00 89.50 275 GLU A N 1
ATOM 2210 C CA . GLU A 1 275 ? 1.516 -15.361 -35.253 1.00 89.50 275 GLU A CA 1
ATOM 2211 C C . GLU A 1 275 ? 1.046 -14.142 -34.454 1.00 89.50 275 GLU A C 1
ATOM 2213 O O . GLU A 1 275 ? 1.854 -13.304 -34.041 1.00 89.50 275 GLU A O 1
ATOM 2218 N N . LEU A 1 276 ? -0.246 -14.103 -34.125 1.00 90.75 276 LEU A N 1
ATOM 2219 C CA . LEU A 1 276 ? -0.805 -13.116 -33.203 1.00 90.75 276 LEU A CA 1
ATOM 2220 C C . LEU A 1 276 ? -0.354 -13.399 -31.763 1.00 90.75 276 LEU A C 1
ATOM 2222 O O . LEU A 1 276 ? -0.596 -14.479 -31.216 1.00 90.75 276 LEU A O 1
ATOM 2226 N N . LYS A 1 277 ? 0.277 -12.413 -31.123 1.00 91.50 277 LYS A N 1
ATOM 2227 C CA . LYS A 1 277 ? 0.745 -12.458 -29.730 1.00 91.50 277 LYS A CA 1
ATOM 2228 C C . LYS A 1 277 ? 0.198 -11.265 -28.942 1.00 91.50 277 LYS A C 1
ATOM 2230 O O . LYS A 1 277 ? 0.040 -10.193 -29.514 1.00 91.50 277 LYS A O 1
ATOM 2235 N N . PRO A 1 278 ? -0.077 -11.408 -27.637 1.00 93.25 278 PRO A N 1
ATOM 2236 C CA . PRO A 1 278 ? -0.524 -10.284 -26.821 1.00 93.25 278 PRO A CA 1
ATOM 2237 C C . PRO A 1 278 ? 0.616 -9.287 -26.572 1.00 93.25 278 PRO A C 1
ATOM 2239 O O . PRO A 1 278 ? 1.778 -9.675 -26.418 1.00 93.25 278 PRO A O 1
ATOM 2242 N N . CYS A 1 279 ? 0.274 -8.000 -26.519 1.00 95.31 279 CYS A N 1
ATOM 2243 C CA . CYS A 1 279 ? 1.213 -6.922 -26.198 1.00 95.31 279 CYS A CA 1
ATOM 2244 C C . CYS A 1 279 ? 1.605 -6.920 -24.713 1.00 95.31 279 CYS A C 1
ATOM 2246 O O . CYS A 1 279 ? 2.730 -6.554 -24.376 1.00 95.31 279 CYS A O 1
ATOM 2248 N N . PHE A 1 280 ? 0.710 -7.385 -23.840 1.00 97.56 280 PHE A N 1
ATOM 2249 C CA . PHE A 1 280 ? 0.917 -7.470 -22.397 1.00 97.56 280 PHE A CA 1
ATOM 2250 C C . PHE A 1 280 ? 1.151 -8.912 -21.937 1.00 97.56 280 PHE A C 1
ATOM 2252 O O . PHE A 1 280 ? 0.465 -9.842 -22.367 1.00 97.56 280 PHE A O 1
ATOM 2259 N N . HIS A 1 281 ? 2.092 -9.103 -21.014 1.00 97.00 281 HIS A N 1
ATOM 2260 C CA . HIS A 1 281 ? 2.301 -10.378 -20.337 1.00 97.00 281 HIS A CA 1
ATOM 2261 C C . HIS A 1 281 ? 2.618 -10.178 -18.855 1.00 97.00 281 HIS A C 1
ATOM 2263 O O . HIS A 1 281 ? 3.648 -9.596 -18.533 1.00 97.00 281 HIS A O 1
ATOM 2269 N N . LEU A 1 282 ? 1.826 -10.785 -17.972 1.00 97.19 282 LEU A N 1
ATOM 2270 C CA . LEU A 1 282 ? 2.209 -11.047 -16.584 1.00 97.19 282 LEU A CA 1
ATOM 2271 C C . LEU A 1 282 ? 2.696 -12.496 -16.472 1.00 97.19 282 LEU A C 1
ATOM 2273 O O . LEU A 1 282 ? 1.981 -13.425 -16.848 1.00 97.19 282 LEU A O 1
ATOM 2277 N N . LYS A 1 283 ? 3.934 -12.699 -16.015 1.00 96.31 283 LYS A N 1
ATOM 2278 C CA . LYS A 1 283 ? 4.561 -14.023 -15.923 1.00 96.31 283 LYS A CA 1
ATOM 2279 C C . LYS A 1 283 ? 4.968 -14.326 -14.488 1.00 96.31 283 LYS A C 1
ATOM 2281 O O . LYS A 1 283 ? 5.950 -13.773 -14.004 1.00 96.31 283 LYS A O 1
ATOM 2286 N N . PHE A 1 284 ? 4.243 -15.255 -13.880 1.00 96.00 284 PHE A N 1
ATOM 2287 C CA . PHE A 1 284 ? 4.520 -15.817 -12.559 1.00 96.00 284 PHE A CA 1
ATOM 2288 C C . PHE A 1 284 ? 5.685 -16.802 -12.570 1.00 96.00 284 PHE A C 1
ATOM 2290 O O . PHE A 1 284 ? 6.062 -17.323 -13.630 1.00 96.00 284 PHE A O 1
ATOM 2297 N N . ASP A 1 285 ? 6.205 -17.094 -11.379 1.00 94.50 285 ASP A N 1
ATOM 2298 C CA . ASP A 1 285 ? 7.317 -18.018 -11.159 1.00 94.50 285 ASP A CA 1
ATOM 2299 C C . ASP A 1 285 ? 8.546 -17.622 -12.004 1.00 94.50 285 ASP A C 1
ATOM 2301 O O . ASP A 1 285 ? 9.117 -18.391 -12.790 1.00 94.50 285 ASP A O 1
ATOM 2305 N N . ARG A 1 286 ? 8.881 -16.329 -11.952 1.00 93.75 286 ARG A N 1
ATOM 2306 C CA . ARG A 1 286 ? 10.006 -15.708 -12.660 1.00 93.75 286 ARG A CA 1
ATOM 2307 C C . ARG A 1 286 ? 10.850 -14.900 -11.684 1.00 93.75 286 ARG A C 1
ATOM 2309 O O . ARG A 1 286 ? 10.885 -13.676 -11.739 1.00 93.75 286 ARG A O 1
ATOM 2316 N N . ASN A 1 287 ? 11.561 -15.613 -10.814 1.00 93.00 287 ASN A N 1
ATOM 2317 C CA . ASN A 1 287 ? 12.541 -15.014 -9.916 1.00 93.00 287 ASN A CA 1
ATOM 2318 C C . ASN A 1 287 ? 13.763 -14.521 -10.709 1.00 93.00 287 ASN A C 1
ATOM 2320 O O . ASN A 1 287 ? 14.515 -15.339 -11.241 1.00 93.00 287 ASN A O 1
ATOM 2324 N N . VAL A 1 288 ? 13.930 -13.201 -10.818 1.00 94.44 288 VAL A N 1
ATOM 2325 C CA . VAL A 1 288 ? 15.062 -12.574 -11.512 1.00 94.44 288 VAL A CA 1
ATOM 2326 C C . VAL A 1 288 ? 16.275 -12.567 -10.587 1.00 94.44 288 VAL A C 1
ATOM 2328 O O . VAL A 1 288 ? 16.223 -11.996 -9.504 1.00 94.44 288 VAL A O 1
ATOM 2331 N N . THR A 1 289 ? 17.369 -13.189 -11.021 1.00 94.44 289 THR A N 1
ATOM 2332 C CA . THR A 1 289 ? 18.595 -13.365 -10.219 1.00 94.44 289 THR A CA 1
ATOM 2333 C C . THR A 1 289 ? 19.792 -12.594 -10.757 1.00 94.44 289 THR A C 1
ATOM 2335 O O . THR A 1 289 ? 20.837 -12.556 -10.118 1.00 94.44 289 THR A O 1
ATOM 2338 N N . GLY A 1 290 ? 19.655 -11.975 -11.926 1.00 94.44 290 GLY A N 1
ATOM 2339 C CA . GLY A 1 290 ? 20.706 -11.169 -12.526 1.00 94.44 290 GLY A CA 1
ATOM 2340 C C . GLY A 1 290 ? 20.229 -10.461 -13.784 1.00 94.44 290 GLY A C 1
ATOM 2341 O O . GLY A 1 290 ? 19.117 -10.687 -14.269 1.00 94.44 290 GLY A O 1
ATOM 2342 N N 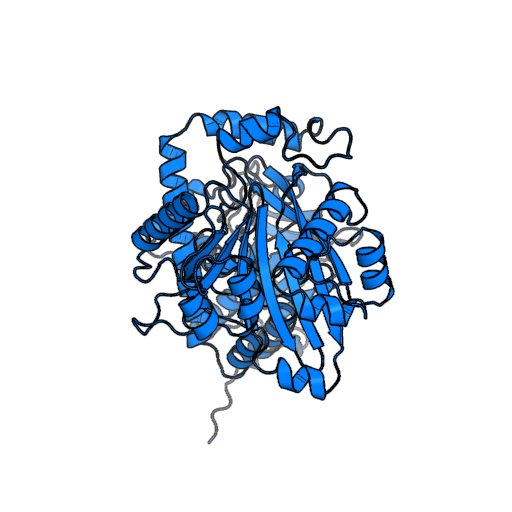. VAL A 1 291 ? 21.098 -9.618 -14.327 1.00 94.19 291 VAL A N 1
ATOM 2343 C CA . VAL A 1 291 ? 20.881 -8.895 -15.582 1.00 94.19 291 VAL A CA 1
ATOM 2344 C C . VAL A 1 291 ? 22.055 -9.123 -16.525 1.00 94.19 291 VAL A C 1
ATOM 2346 O O . VAL A 1 291 ? 23.178 -9.366 -16.086 1.00 94.19 291 VAL A O 1
ATOM 2349 N N . THR A 1 292 ? 21.798 -9.065 -17.826 1.00 92.81 292 THR A N 1
ATOM 2350 C CA . THR A 1 292 ? 22.841 -9.089 -18.856 1.00 92.81 292 THR A CA 1
ATOM 2351 C C . THR A 1 292 ? 22.982 -7.712 -19.478 1.00 92.81 292 THR A C 1
ATOM 2353 O O . THR A 1 292 ? 22.017 -6.954 -19.547 1.00 92.81 292 THR A O 1
ATOM 2356 N N . TYR A 1 293 ? 24.179 -7.410 -19.967 1.00 92.00 293 TYR A N 1
ATOM 2357 C CA . TYR A 1 293 ? 24.544 -6.101 -20.489 1.00 92.00 293 TYR A CA 1
ATOM 2358 C C . TYR A 1 293 ? 24.977 -6.209 -21.955 1.00 92.00 293 TYR A C 1
ATOM 2360 O O . TYR A 1 293 ? 25.703 -7.134 -22.315 1.00 92.00 293 TYR A O 1
ATOM 2368 N N . SER A 1 294 ? 24.519 -5.293 -22.812 1.00 89.00 294 SER A N 1
ATOM 2369 C CA . SER A 1 294 ? 25.068 -5.113 -24.173 1.00 89.00 294 SER A CA 1
ATOM 2370 C C . SER A 1 294 ? 26.240 -4.131 -24.185 1.00 89.00 294 SER A C 1
ATOM 2372 O O . SER A 1 294 ? 27.125 -4.224 -25.029 1.00 89.00 294 SER A O 1
ATOM 2374 N N . SER A 1 295 ? 26.250 -3.210 -23.225 1.00 88.25 295 SER A N 1
ATOM 2375 C CA . SER A 1 295 ? 27.346 -2.306 -22.886 1.00 88.25 295 SER A CA 1
ATOM 2376 C C . SER A 1 295 ? 27.396 -2.172 -21.355 1.00 88.25 295 SER A C 1
ATOM 2378 O O . SER A 1 295 ? 26.386 -2.477 -20.716 1.00 88.25 295 SER A O 1
ATOM 2380 N N . PRO A 1 296 ? 28.500 -1.695 -20.742 1.00 84.50 296 PRO A N 1
ATOM 2381 C CA . PRO A 1 296 ? 28.648 -1.635 -19.280 1.00 84.50 296 PRO A CA 1
ATOM 2382 C C . PRO A 1 296 ? 27.468 -1.004 -18.519 1.00 84.50 296 PRO A C 1
ATOM 2384 O O . PRO A 1 296 ? 27.222 -1.367 -17.371 1.00 84.50 296 PRO A O 1
ATOM 2387 N N . ASN A 1 297 ? 26.728 -0.108 -19.183 1.00 91.25 297 ASN A N 1
ATOM 2388 C CA . ASN A 1 297 ? 25.627 0.673 -18.627 1.00 91.25 297 ASN A CA 1
ATOM 2389 C C . ASN A 1 297 ? 24.320 0.535 -19.434 1.00 91.25 297 ASN A C 1
ATOM 2391 O O . ASN A 1 297 ? 23.471 1.422 -19.400 1.00 91.25 297 ASN A O 1
ATOM 2395 N N . THR A 1 298 ? 24.132 -0.554 -20.185 1.00 93.56 298 THR A N 1
ATOM 2396 C CA . THR A 1 298 ? 22.881 -0.817 -20.919 1.00 93.56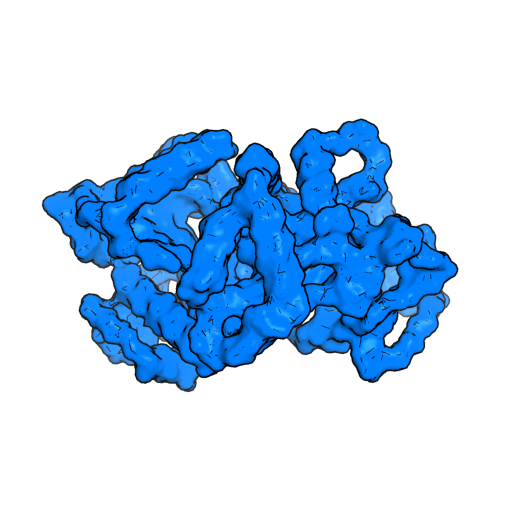 298 THR A CA 1
ATOM 2397 C C . THR A 1 298 ? 22.455 -2.264 -20.739 1.00 93.56 298 THR A C 1
ATOM 2399 O O . THR A 1 298 ? 23.141 -3.184 -21.194 1.00 93.56 298 THR A O 1
ATOM 2402 N N . ILE A 1 299 ? 21.310 -2.467 -20.085 1.00 94.06 299 ILE A N 1
ATOM 2403 C CA . ILE A 1 299 ? 20.747 -3.798 -19.862 1.00 94.06 299 ILE A CA 1
ATOM 2404 C C . ILE A 1 299 ? 20.221 -4.332 -21.189 1.00 94.06 299 ILE A C 1
ATOM 2406 O O . ILE A 1 299 ? 19.431 -3.681 -21.872 1.00 94.06 299 ILE A O 1
ATOM 2410 N N . SER A 1 300 ? 20.647 -5.541 -21.530 1.00 91.88 300 SER A N 1
ATOM 2411 C CA . SER A 1 300 ? 20.199 -6.281 -22.702 1.00 91.88 300 SER A CA 1
ATOM 2412 C C . SER A 1 300 ? 19.256 -7.424 -22.363 1.00 91.88 300 SER A C 1
ATOM 2414 O O . SER A 1 300 ? 18.634 -7.936 -23.280 1.00 91.88 300 SER A O 1
ATOM 2416 N N . GLY A 1 301 ? 19.137 -7.827 -21.092 1.00 92.31 301 GLY A N 1
ATOM 2417 C CA . GLY A 1 301 ? 18.298 -8.953 -20.679 1.00 92.31 301 GLY A CA 1
ATOM 2418 C C . GLY A 1 301 ? 18.297 -9.218 -19.171 1.00 92.31 301 GLY A C 1
ATOM 2419 O O . GLY A 1 301 ? 19.001 -8.567 -18.400 1.00 92.31 301 GLY A O 1
ATOM 2420 N N . VAL A 1 302 ? 17.495 -10.202 -18.750 1.00 93.81 302 VAL A N 1
ATOM 2421 C CA . VAL A 1 302 ? 17.379 -10.667 -17.354 1.00 93.81 302 VAL A CA 1
ATOM 2422 C C . VAL A 1 302 ? 17.629 -12.172 -17.258 1.00 93.81 302 VAL A C 1
ATOM 2424 O O . VAL A 1 302 ? 17.265 -12.934 -18.159 1.00 93.81 302 VAL A O 1
ATOM 2427 N N . LEU A 1 303 ? 18.225 -12.599 -16.148 1.00 94.12 303 LEU A N 1
ATOM 2428 C CA . LEU A 1 303 ? 18.471 -13.995 -15.796 1.00 94.12 303 LEU A CA 1
ATOM 2429 C C . LEU A 1 303 ? 17.443 -14.455 -14.765 1.00 94.12 303 LEU A C 1
ATOM 2431 O O . LEU A 1 303 ? 17.047 -13.678 -13.897 1.00 94.12 303 LEU A O 1
ATOM 2435 N N . PHE A 1 304 ? 17.020 -15.715 -14.852 1.00 94.12 304 PHE A N 1
ATOM 2436 C CA . PHE A 1 304 ? 16.049 -16.290 -13.924 1.00 94.12 304 PHE A CA 1
ATOM 2437 C C . PHE A 1 304 ? 16.655 -17.459 -13.153 1.00 94.12 304 PHE A C 1
ATOM 2439 O O . PHE A 1 304 ? 17.416 -18.244 -13.722 1.00 94.12 304 PHE A O 1
ATOM 2446 N N . PHE A 1 305 ? 16.253 -17.606 -11.891 1.00 90.38 305 PHE A N 1
ATOM 2447 C CA . PHE A 1 305 ? 16.585 -18.771 -11.072 1.00 90.38 305 PHE A CA 1
ATOM 2448 C C . PHE A 1 305 ? 16.184 -20.074 -11.784 1.00 90.38 305 PHE A C 1
ATOM 2450 O O . PHE A 1 305 ? 15.094 -20.150 -12.358 1.00 90.38 305 PHE A O 1
ATOM 2457 N N . ASP A 1 306 ? 17.079 -21.065 -11.774 1.00 89.44 306 ASP A N 1
ATOM 2458 C CA . ASP A 1 306 ? 16.907 -22.401 -12.368 1.00 89.44 306 ASP A CA 1
ATOM 2459 C C . ASP A 1 306 ? 16.446 -22.433 -13.835 1.00 89.44 306 ASP A C 1
ATOM 2461 O O . ASP A 1 306 ? 15.818 -23.392 -14.295 1.00 89.44 306 ASP A O 1
ATOM 2465 N N . ARG A 1 307 ? 16.743 -21.390 -14.621 1.00 87.12 307 ARG A N 1
ATOM 2466 C CA . ARG A 1 307 ? 16.395 -21.357 -16.048 1.00 87.12 307 ARG A CA 1
ATOM 2467 C C . ARG A 1 307 ? 17.593 -20.939 -16.896 1.00 87.12 307 ARG A C 1
ATOM 2469 O O . ARG A 1 307 ? 18.268 -19.968 -16.564 1.00 87.12 307 ARG A O 1
ATOM 2476 N N . PRO A 1 308 ? 17.824 -21.608 -18.040 1.00 81.19 308 PRO A N 1
ATOM 2477 C CA . PRO A 1 308 ? 18.874 -21.194 -18.955 1.00 81.19 308 PRO A CA 1
ATOM 2478 C C . PRO A 1 308 ? 18.561 -19.809 -19.525 1.00 81.19 308 PRO A C 1
ATOM 2480 O O . PRO A 1 308 ? 17.399 -19.480 -19.806 1.00 81.19 308 PRO A O 1
ATOM 2483 N N . ALA A 1 309 ? 19.613 -19.018 -19.741 1.00 76.88 309 ALA A N 1
ATOM 2484 C CA . ALA A 1 309 ? 19.506 -17.753 -20.449 1.00 76.88 309 ALA A CA 1
ATOM 2485 C C . ALA A 1 309 ? 18.887 -17.993 -21.833 1.00 76.88 309 ALA A C 1
ATOM 2487 O O . ALA A 1 309 ? 19.276 -18.906 -22.565 1.00 76.88 309 ALA A O 1
ATOM 2488 N N . LYS A 1 310 ? 17.890 -17.182 -22.194 1.00 71.50 310 LYS A N 1
ATOM 2489 C CA . LYS A 1 310 ? 17.274 -17.237 -23.522 1.00 71.50 310 LYS A CA 1
ATOM 2490 C C . LYS A 1 310 ? 17.823 -16.107 -24.371 1.00 71.50 310 LYS A C 1
ATOM 2492 O O . LYS A 1 310 ? 17.781 -14.955 -23.957 1.00 71.50 310 LYS A O 1
ATOM 2497 N N . ALA A 1 311 ? 18.268 -16.445 -25.577 1.00 66.25 311 ALA A N 1
ATOM 2498 C CA . ALA A 1 311 ? 18.664 -15.450 -26.560 1.00 66.25 311 ALA A CA 1
ATOM 2499 C C . ALA A 1 311 ? 17.488 -14.518 -26.898 1.00 66.25 311 ALA A C 1
ATOM 2501 O O . ALA A 1 311 ? 16.334 -14.955 -27.024 1.00 66.25 311 ALA A O 1
ATOM 2502 N N . HIS A 1 312 ? 17.794 -13.231 -27.062 1.00 65.81 312 HIS A N 1
ATOM 2503 C CA . HIS A 1 312 ? 16.833 -12.246 -27.537 1.00 65.81 312 HIS A CA 1
ATOM 2504 C C . HIS A 1 312 ? 16.487 -12.557 -28.992 1.00 65.81 312 HIS A C 1
ATOM 2506 O O . HIS A 1 312 ? 17.347 -12.561 -29.864 1.00 65.81 312 HIS A O 1
ATOM 2512 N N . LYS A 1 313 ? 15.211 -12.860 -29.245 1.00 67.94 313 LYS A N 1
ATOM 2513 C CA . LYS A 1 313 ? 14.732 -13.236 -30.584 1.00 67.94 313 LYS A CA 1
ATOM 2514 C C . LYS A 1 313 ? 14.468 -12.035 -31.496 1.00 67.94 313 LYS A C 1
ATOM 2516 O O . LYS A 1 313 ? 14.331 -12.219 -32.695 1.00 67.94 313 LYS A O 1
ATOM 2521 N N . HIS A 1 314 ? 14.332 -10.837 -30.931 1.00 78.12 314 HIS A N 1
ATOM 2522 C CA . HIS A 1 314 ? 13.973 -9.625 -31.658 1.00 78.12 314 HIS A CA 1
ATOM 2523 C C . HIS A 1 314 ? 14.665 -8.414 -31.037 1.00 78.12 314 HIS A C 1
ATOM 2525 O O . HIS A 1 314 ? 14.736 -8.319 -29.808 1.00 78.12 314 HIS A O 1
ATOM 2531 N N . GLN A 1 315 ? 15.128 -7.506 -31.889 1.00 79.50 315 GLN A N 1
ATOM 2532 C CA . GLN A 1 315 ? 15.749 -6.248 -31.503 1.00 79.50 315 GLN A CA 1
ATOM 2533 C C . GLN A 1 315 ? 14.698 -5.139 -31.520 1.00 79.50 315 GLN A C 1
ATOM 2535 O O . GLN A 1 315 ? 14.063 -4.915 -32.542 1.00 79.50 315 GLN A O 1
ATOM 2540 N N . TYR A 1 316 ? 14.509 -4.486 -30.379 1.00 87.25 316 TYR A N 1
ATOM 2541 C CA . TYR A 1 316 ? 13.599 -3.353 -30.226 1.00 87.25 316 TYR A CA 1
ATOM 2542 C C . TYR A 1 316 ? 14.355 -2.043 -30.442 1.00 87.25 316 TYR A C 1
ATOM 2544 O O . TYR A 1 316 ? 15.527 -1.954 -30.074 1.00 87.25 316 TYR A O 1
ATOM 2552 N N . ASP A 1 317 ? 13.672 -1.022 -30.960 1.00 87.56 317 ASP A N 1
ATOM 2553 C CA . ASP A 1 317 ? 14.235 0.327 -31.107 1.00 87.56 317 ASP A CA 1
ATOM 2554 C C . ASP A 1 317 ? 14.482 0.965 -29.731 1.00 87.56 317 ASP A C 1
ATOM 2556 O O . ASP A 1 317 ? 15.466 1.673 -29.520 1.00 87.56 317 ASP A O 1
ATOM 2560 N N . ARG A 1 318 ? 13.601 0.667 -28.766 1.00 88.56 318 ARG A N 1
ATOM 2561 C CA . ARG A 1 318 ? 13.740 1.065 -27.361 1.00 88.56 318 ARG A CA 1
ATOM 2562 C C . ARG A 1 318 ? 13.360 -0.093 -26.450 1.00 88.56 318 ARG A C 1
ATOM 2564 O O . ARG A 1 318 ? 12.247 -0.615 -26.529 1.00 88.56 318 ARG A O 1
ATOM 2571 N N . GLU A 1 319 ? 14.271 -0.465 -25.560 1.00 93.00 319 GLU A N 1
ATOM 2572 C CA . GLU A 1 319 ? 14.040 -1.479 -24.534 1.00 93.00 319 GLU A CA 1
ATOM 2573 C C . GLU A 1 319 ? 14.389 -0.919 -23.156 1.00 93.00 319 GLU A C 1
ATOM 2575 O O . GLU A 1 319 ? 15.533 -0.534 -22.915 1.00 93.00 319 GLU A O 1
ATOM 2580 N N . GLU A 1 320 ? 13.402 -0.881 -22.263 1.00 95.44 320 GLU A N 1
ATOM 2581 C CA . GLU A 1 320 ? 13.525 -0.318 -20.918 1.00 95.44 320 GLU A CA 1
ATOM 2582 C C . GLU A 1 320 ? 13.276 -1.360 -19.835 1.00 95.44 320 GLU A C 1
ATOM 2584 O O . GLU A 1 320 ? 12.442 -2.258 -19.993 1.00 95.44 320 GLU A O 1
ATOM 2589 N N . TYR A 1 321 ? 13.959 -1.186 -18.705 1.00 97.19 321 TYR A N 1
ATOM 2590 C CA . TYR A 1 321 ? 13.853 -2.047 -17.535 1.00 97.19 321 TYR A CA 1
ATOM 2591 C C . TYR A 1 321 ? 13.441 -1.237 -16.307 1.00 97.19 321 TYR A C 1
ATOM 2593 O O . TYR A 1 321 ? 14.065 -0.235 -15.962 1.00 97.19 321 TYR A O 1
ATOM 2601 N N . VAL A 1 322 ? 12.395 -1.682 -15.618 1.00 97.75 322 VAL A N 1
ATOM 2602 C CA . VAL A 1 322 ? 11.905 -1.038 -14.398 1.00 97.75 322 VAL A CA 1
ATOM 2603 C C . VAL A 1 322 ? 11.896 -2.047 -13.264 1.00 97.75 322 VAL A C 1
ATOM 2605 O O . VAL A 1 322 ? 11.284 -3.109 -13.368 1.00 97.75 322 VAL A O 1
ATOM 2608 N N . PHE A 1 323 ? 12.566 -1.711 -12.169 1.00 97.69 323 PHE A N 1
ATOM 2609 C CA . PHE A 1 323 ? 12.653 -2.552 -10.982 1.00 97.69 323 PHE A CA 1
ATOM 2610 C C . PHE A 1 323 ? 11.673 -2.065 -9.909 1.00 97.69 323 PHE A C 1
ATOM 2612 O O . PHE A 1 323 ? 11.864 -1.013 -9.296 1.00 97.69 323 PHE A O 1
ATOM 2619 N N . CYS A 1 324 ? 10.637 -2.868 -9.665 1.00 96.25 324 CYS A N 1
ATOM 2620 C CA . CYS A 1 324 ? 9.595 -2.666 -8.658 1.00 96.25 324 CYS A CA 1
ATOM 2621 C C . CYS A 1 324 ? 9.524 -3.870 -7.690 1.00 96.25 324 CYS A C 1
ATOM 2623 O O . CYS A 1 324 ? 8.466 -4.493 -7.563 1.00 96.25 324 CYS A O 1
ATOM 2625 N N . PRO A 1 325 ? 10.627 -4.242 -7.006 1.00 92.19 325 PRO A N 1
ATOM 2626 C CA . PRO A 1 325 ? 10.718 -5.487 -6.231 1.00 92.19 325 PRO A CA 1
ATOM 2627 C C . PRO A 1 325 ? 9.788 -5.561 -5.006 1.00 92.19 325 PRO A C 1
ATOM 2629 O O . PRO A 1 325 ? 9.614 -6.645 -4.436 1.00 92.19 325 PRO A O 1
ATOM 2632 N N . GLY A 1 326 ? 9.191 -4.434 -4.602 1.00 89.75 326 GLY A N 1
ATOM 2633 C CA . GLY A 1 326 ? 8.192 -4.354 -3.538 1.00 89.75 326 GLY A CA 1
ATOM 2634 C C . GLY A 1 326 ? 8.735 -4.837 -2.193 1.00 89.75 326 GLY A C 1
ATOM 2635 O O . GLY A 1 326 ? 9.716 -4.313 -1.683 1.00 89.75 326 GLY A O 1
ATOM 2636 N N . GLU A 1 327 ? 8.098 -5.863 -1.636 1.00 87.38 327 GLU A N 1
ATOM 2637 C CA . GLU A 1 327 ? 8.469 -6.536 -0.378 1.00 87.38 327 GLU A CA 1
ATOM 2638 C C . GLU A 1 327 ? 9.831 -7.268 -0.415 1.00 87.38 327 GLU A C 1
ATOM 2640 O O . GLU A 1 327 ? 10.293 -7.773 0.605 1.00 87.38 327 GLU A O 1
ATOM 2645 N N . SER A 1 328 ? 10.470 -7.383 -1.584 1.00 87.44 328 SER A N 1
ATOM 2646 C CA . SER A 1 328 ? 11.724 -8.130 -1.750 1.00 87.44 328 SER A CA 1
ATOM 2647 C C . SER A 1 328 ? 12.930 -7.263 -1.370 1.00 87.44 328 SER A C 1
ATOM 2649 O O . SER A 1 328 ? 13.548 -6.623 -2.223 1.00 87.44 328 SER A O 1
ATOM 2651 N N . VAL A 1 329 ? 13.259 -7.249 -0.078 1.00 84.19 329 VAL A N 1
ATOM 2652 C CA . VAL A 1 329 ? 14.347 -6.449 0.509 1.00 84.19 329 VAL A CA 1
ATOM 2653 C C . VAL A 1 329 ? 15.708 -6.776 -0.131 1.00 84.19 329 VAL A C 1
ATOM 2655 O O . VAL A 1 329 ? 16.086 -7.947 -0.287 1.00 84.19 329 VAL A O 1
ATOM 2658 N N . GLY A 1 330 ? 16.439 -5.727 -0.519 1.00 88.94 330 GLY A N 1
ATOM 2659 C CA . GLY A 1 330 ? 17.798 -5.820 -1.056 1.00 88.94 330 GLY A CA 1
ATOM 2660 C C . GLY A 1 330 ? 17.909 -6.354 -2.479 1.00 88.94 330 GLY A C 1
ATOM 2661 O O . GLY A 1 330 ? 18.952 -6.882 -2.872 1.00 88.94 330 GLY A O 1
ATOM 2662 N N . THR A 1 331 ? 16.816 -6.315 -3.244 1.00 91.75 331 THR A N 1
ATOM 2663 C CA . THR A 1 331 ? 16.813 -6.864 -4.605 1.00 91.75 331 THR A CA 1
ATOM 2664 C C . THR A 1 331 ? 17.738 -6.080 -5.529 1.00 91.75 331 THR A C 1
ATOM 2666 O O . THR A 1 331 ? 18.409 -6.702 -6.347 1.00 91.75 331 THR A O 1
ATOM 2669 N N . LEU A 1 332 ? 17.824 -4.748 -5.411 1.00 95.06 332 LEU A N 1
ATOM 2670 C CA . LEU A 1 332 ? 18.680 -3.965 -6.309 1.00 95.06 332 LEU A CA 1
ATOM 2671 C C . LEU A 1 332 ? 20.158 -4.313 -6.079 1.00 95.06 332 LEU A C 1
ATOM 2673 O O . LEU A 1 332 ? 20.870 -4.626 -7.034 1.00 95.06 332 LEU A O 1
ATOM 2677 N N . LYS A 1 333 ? 20.582 -4.398 -4.814 1.00 94.31 333 LYS A N 1
ATOM 2678 C CA . LYS A 1 333 ? 21.935 -4.792 -4.415 1.00 94.31 333 LYS A CA 1
ATOM 2679 C C . LYS A 1 333 ? 22.294 -6.193 -4.898 1.00 94.31 333 LYS A C 1
ATOM 2681 O O . LYS A 1 333 ? 23.378 -6.389 -5.443 1.00 94.31 333 LYS A O 1
ATOM 2686 N N . LYS A 1 334 ? 21.381 -7.162 -4.756 1.00 93.94 334 LYS A N 1
ATOM 2687 C CA . LYS A 1 334 ? 21.568 -8.548 -5.237 1.00 93.94 334 LYS A CA 1
ATOM 2688 C C . LYS A 1 334 ? 21.733 -8.633 -6.755 1.00 93.94 334 LYS A C 1
ATOM 2690 O O . LYS A 1 334 ? 22.410 -9.532 -7.240 1.00 93.94 334 LYS A O 1
ATOM 2695 N N . LEU A 1 335 ? 21.140 -7.700 -7.498 1.00 95.00 335 LEU A N 1
ATOM 2696 C CA . LEU A 1 335 ? 21.286 -7.594 -8.952 1.00 95.00 335 LEU A CA 1
ATOM 2697 C C . LEU A 1 335 ? 22.543 -6.814 -9.381 1.00 95.00 335 LEU A C 1
ATOM 2699 O O . LEU A 1 335 ? 22.787 -6.674 -10.579 1.00 95.00 335 LEU A O 1
ATOM 2703 N N . GLY A 1 336 ? 23.351 -6.342 -8.426 1.00 94.69 336 GLY A N 1
ATOM 2704 C CA . GLY A 1 336 ? 24.582 -5.593 -8.680 1.00 94.69 336 GLY A CA 1
ATOM 2705 C C . GLY A 1 336 ? 24.376 -4.093 -8.891 1.00 94.69 336 GLY A C 1
ATOM 2706 O O . GLY A 1 336 ? 25.269 -3.435 -9.423 1.00 94.69 336 GLY A O 1
ATOM 2707 N N . PHE A 1 337 ? 23.219 -3.552 -8.504 1.00 96.19 337 PHE A N 1
ATOM 2708 C CA . PHE A 1 337 ? 22.958 -2.116 -8.528 1.00 96.19 337 PHE A CA 1
ATOM 2709 C C . PHE A 1 337 ? 23.293 -1.465 -7.187 1.00 96.19 337 PHE A C 1
ATOM 2711 O O . PHE A 1 337 ? 23.336 -2.122 -6.142 1.00 96.19 337 PHE A O 1
ATOM 2718 N N . ASP A 1 338 ? 23.490 -0.153 -7.218 1.00 95.12 338 ASP A N 1
ATOM 2719 C CA . ASP A 1 338 ? 23.523 0.642 -6.001 1.00 95.12 338 ASP A CA 1
ATOM 2720 C C . ASP A 1 338 ? 22.137 0.656 -5.351 1.00 95.12 338 ASP A C 1
ATOM 2722 O O . ASP A 1 338 ? 21.100 0.707 -6.019 1.00 95.12 338 ASP A O 1
ATOM 2726 N N . GLU A 1 339 ? 22.122 0.602 -4.026 1.00 94.94 339 GLU A N 1
ATOM 2727 C CA . GLU A 1 339 ? 20.913 0.625 -3.213 1.00 94.94 339 GLU A CA 1
ATOM 2728 C C . GLU A 1 339 ? 21.262 1.334 -1.898 1.00 94.94 339 GLU A C 1
ATOM 2730 O O . GLU A 1 339 ? 22.295 0.994 -1.306 1.00 94.94 339 GLU A O 1
ATOM 2735 N N . PRO A 1 340 ? 20.458 2.312 -1.435 1.00 93.81 340 PRO A N 1
ATOM 2736 C CA . PRO A 1 340 ? 20.700 2.948 -0.143 1.00 93.81 340 PRO A CA 1
ATOM 2737 C C . PRO A 1 340 ? 20.582 1.906 0.964 1.00 93.81 340 PRO A C 1
ATOM 2739 O O . PRO A 1 340 ? 19.906 0.898 0.778 1.00 93.81 340 PRO A O 1
ATOM 2742 N N . ALA A 1 341 ? 21.172 2.148 2.136 1.00 94.50 341 ALA A N 1
ATOM 2743 C CA . ALA A 1 341 ? 20.988 1.227 3.255 1.00 94.50 341 ALA A CA 1
ATOM 2744 C C . ALA A 1 341 ? 19.487 1.009 3.523 1.00 94.50 341 ALA A C 1
ATOM 2746 O O . ALA A 1 341 ? 18.716 1.963 3.651 1.00 94.50 341 ALA A O 1
ATOM 2747 N N . TYR A 1 342 ? 19.074 -0.252 3.565 1.00 93.94 342 TYR A N 1
ATOM 2748 C CA . TYR A 1 342 ? 17.674 -0.659 3.568 1.00 93.94 342 TYR A CA 1
ATOM 2749 C C . TYR A 1 342 ? 17.415 -1.678 4.668 1.00 93.94 342 TYR A C 1
ATOM 2751 O O . TYR A 1 342 ? 18.332 -2.325 5.165 1.00 93.94 342 TYR A O 1
ATOM 2759 N N . SER A 1 343 ? 16.151 -1.838 5.034 1.00 93.56 343 SER A N 1
ATOM 2760 C CA . SER A 1 343 ? 15.712 -2.874 5.958 1.00 93.56 343 SER A CA 1
ATOM 2761 C C . SER A 1 343 ? 14.255 -3.260 5.706 1.00 93.56 343 SER A C 1
ATOM 2763 O O . SER A 1 343 ? 13.479 -2.510 5.103 1.00 93.56 343 SER A O 1
ATOM 2765 N N . GLY A 1 344 ? 13.892 -4.461 6.145 1.00 92.69 344 GLY A N 1
ATOM 2766 C CA . GLY A 1 344 ? 12.529 -4.953 6.203 1.00 92.69 344 GLY A CA 1
ATOM 2767 C C . GLY A 1 344 ? 11.869 -4.649 7.544 1.00 92.69 344 GLY A C 1
ATOM 2768 O O . GLY A 1 344 ? 12.445 -4.836 8.617 1.00 92.69 344 GLY A O 1
ATOM 2769 N N . PHE A 1 345 ? 10.615 -4.215 7.463 1.00 91.94 345 PHE A N 1
ATOM 2770 C CA . PHE A 1 345 ? 9.711 -4.114 8.600 1.00 91.94 345 PHE A CA 1
ATOM 2771 C C . PHE A 1 345 ? 8.525 -5.045 8.376 1.00 91.94 345 PHE A C 1
ATOM 2773 O O . PHE A 1 345 ? 7.696 -4.814 7.485 1.00 91.94 345 PHE A O 1
ATOM 2780 N N . ALA A 1 346 ? 8.440 -6.094 9.184 1.00 91.62 346 ALA A N 1
ATOM 2781 C CA . ALA A 1 346 ? 7.331 -7.023 9.194 1.00 91.62 346 ALA A CA 1
ATOM 2782 C C . ALA A 1 346 ? 6.017 -6.307 9.531 1.00 91.62 346 ALA A C 1
ATOM 2784 O O . ALA A 1 346 ? 5.973 -5.350 10.305 1.00 91.62 346 ALA A O 1
ATOM 2785 N N . GLY A 1 347 ? 4.927 -6.755 8.920 1.00 90.75 347 GLY A N 1
ATOM 2786 C CA . GLY A 1 347 ? 3.581 -6.264 9.171 1.00 90.75 347 GLY A CA 1
ATOM 2787 C C . GLY A 1 347 ? 2.571 -7.370 9.091 1.00 90.75 347 GLY A C 1
ATOM 2788 O O . GLY A 1 347 ? 2.633 -8.173 8.163 1.00 90.75 347 GLY A O 1
ATOM 2789 N N . VAL A 1 348 ? 1.619 -7.361 10.014 1.00 92.62 348 VAL A N 1
ATOM 2790 C CA . VAL A 1 348 ? 0.541 -8.340 10.013 1.00 92.62 348 VAL A CA 1
ATOM 2791 C C . VAL A 1 348 ? -0.751 -7.768 9.457 1.00 92.62 348 VAL A C 1
ATOM 2793 O O . VAL A 1 348 ? -1.057 -6.578 9.602 1.00 92.62 348 VAL A O 1
ATOM 2796 N N . SER A 1 349 ? -1.542 -8.646 8.860 1.00 94.56 349 SER A N 1
ATOM 2797 C CA . SER A 1 349 ? -2.942 -8.380 8.579 1.00 94.56 349 SER A CA 1
ATOM 2798 C C . SER A 1 349 ? -3.814 -9.561 8.971 1.00 94.56 349 SER A C 1
ATOM 2800 O O . SER A 1 349 ? -3.381 -10.719 8.969 1.00 94.56 349 SER A O 1
ATOM 2802 N N . LEU A 1 350 ? -5.050 -9.232 9.327 1.00 96.19 350 LEU A N 1
ATOM 2803 C CA . LEU A 1 350 ? -6.121 -10.162 9.628 1.00 96.19 350 LEU A CA 1
ATOM 2804 C C . LEU A 1 350 ? -7.315 -9.798 8.753 1.00 96.19 350 LEU A C 1
ATOM 2806 O O . LEU A 1 350 ? -7.757 -8.648 8.747 1.00 96.19 350 LEU A O 1
ATOM 2810 N N . LYS A 1 351 ? -7.841 -10.784 8.034 1.00 96.06 351 LYS A N 1
ATOM 2811 C CA . LYS A 1 351 ? -9.082 -10.679 7.267 1.00 96.06 351 LYS A CA 1
ATOM 2812 C C . LYS A 1 351 ? -10.101 -11.661 7.816 1.00 96.06 351 LYS A C 1
ATOM 2814 O O . LYS A 1 351 ? -9.759 -12.804 8.094 1.00 96.06 351 LYS A O 1
ATOM 2819 N N . LEU A 1 352 ? -11.344 -11.222 7.933 1.00 97.25 352 LEU A N 1
ATOM 2820 C CA . LEU A 1 352 ? -12.500 -12.019 8.308 1.00 97.25 352 LEU A CA 1
ATOM 2821 C C . LEU A 1 352 ? -13.485 -12.024 7.139 1.00 97.25 352 LEU A C 1
ATOM 2823 O O . LEU A 1 352 ? -13.878 -10.963 6.658 1.00 97.25 352 LEU A O 1
ATOM 2827 N N . ASN A 1 353 ? -13.899 -13.212 6.706 1.00 96.06 353 ASN A N 1
ATOM 2828 C CA . ASN A 1 353 ? -14.935 -13.426 5.699 1.00 96.06 353 ASN A CA 1
ATOM 2829 C C . ASN A 1 353 ? -16.093 -14.199 6.335 1.00 96.06 353 ASN A C 1
ATOM 2831 O O . ASN A 1 353 ? -16.070 -15.425 6.443 1.00 96.06 353 ASN A O 1
ATOM 2835 N N . ILE A 1 354 ? -17.108 -13.472 6.796 1.00 97.00 354 ILE A N 1
ATOM 2836 C CA . ILE A 1 354 ? -18.181 -14.020 7.626 1.00 97.00 354 ILE A CA 1
ATOM 2837 C C . ILE A 1 354 ? -19.402 -14.271 6.747 1.00 97.00 354 ILE A C 1
ATOM 2839 O O . ILE A 1 354 ? -20.071 -13.330 6.319 1.00 97.00 354 ILE A O 1
ATOM 2843 N N . ARG A 1 355 ? -19.715 -15.541 6.481 1.00 95.44 355 ARG A N 1
ATOM 2844 C CA . ARG A 1 355 ? -20.935 -15.914 5.750 1.00 95.44 355 ARG A CA 1
ATOM 2845 C C . ARG A 1 355 ? -22.169 -15.631 6.589 1.00 95.44 355 ARG A C 1
ATOM 2847 O O . ARG A 1 355 ? -22.248 -16.039 7.746 1.00 95.44 355 ARG A O 1
ATOM 2854 N N . VAL A 1 356 ? -23.156 -14.985 5.980 1.00 94.75 356 VAL A N 1
ATOM 2855 C CA . VAL A 1 356 ? -24.395 -14.601 6.654 1.00 94.75 356 VAL A CA 1
ATOM 2856 C C . VAL A 1 356 ? -25.620 -15.013 5.845 1.00 94.75 356 VAL A C 1
ATOM 2858 O O . VAL A 1 356 ? -25.575 -15.142 4.624 1.00 94.75 356 VAL A O 1
ATOM 2861 N N . ASN A 1 357 ? -26.735 -15.244 6.538 1.00 93.38 357 ASN A N 1
ATOM 2862 C CA . ASN A 1 357 ? -28.023 -15.489 5.890 1.00 93.38 357 ASN A CA 1
ATOM 2863 C C . ASN A 1 357 ? -28.675 -14.175 5.427 1.00 93.38 357 ASN A C 1
ATOM 2865 O O . ASN A 1 357 ? -28.271 -13.089 5.843 1.00 93.38 357 ASN A O 1
ATOM 2869 N N . GLU A 1 358 ? -29.729 -14.272 4.615 1.00 92.50 358 GLU A N 1
ATOM 2870 C CA . GLU A 1 358 ? -30.427 -13.107 4.046 1.00 92.50 358 GLU A CA 1
ATOM 2871 C C . GLU A 1 358 ? -30.959 -12.133 5.107 1.00 92.50 358 GLU A C 1
ATOM 2873 O O . GLU A 1 358 ? -30.934 -10.917 4.910 1.00 92.50 358 GLU A O 1
ATOM 2878 N N . LYS A 1 359 ? -31.395 -12.646 6.265 1.00 93.19 359 LYS A N 1
ATOM 2879 C CA . LYS A 1 359 ? -31.892 -11.807 7.362 1.00 93.19 359 LYS A CA 1
ATOM 2880 C C . LYS A 1 359 ? -30.786 -10.900 7.899 1.00 93.19 359 LYS A C 1
ATOM 2882 O O . LYS A 1 359 ? -30.993 -9.695 8.019 1.00 93.19 359 LYS A O 1
ATOM 2887 N N . ILE A 1 360 ? -29.615 -11.458 8.198 1.00 92.56 360 ILE A N 1
ATOM 2888 C CA . ILE A 1 360 ? -28.455 -10.682 8.655 1.00 92.56 360 ILE A CA 1
ATOM 2889 C C . ILE A 1 360 ? -27.953 -9.777 7.526 1.00 92.56 360 ILE A C 1
ATOM 2891 O O . ILE A 1 360 ? -27.712 -8.596 7.758 1.00 92.56 360 ILE A O 1
ATOM 2895 N N . LEU A 1 361 ? -27.879 -10.286 6.295 1.00 91.50 361 LEU A N 1
ATOM 2896 C CA . LEU A 1 361 ? -27.452 -9.514 5.131 1.00 91.50 361 LEU A CA 1
ATOM 2897 C C . LEU A 1 361 ? -28.298 -8.246 4.946 1.00 91.50 361 LEU A C 1
ATOM 2899 O O . LEU A 1 361 ? -27.756 -7.164 4.746 1.00 91.50 361 LEU A O 1
ATOM 2903 N N . SER A 1 362 ? -29.621 -8.348 5.108 1.00 90.81 362 SER A N 1
ATOM 2904 C CA . SER A 1 362 ? -30.531 -7.201 5.003 1.00 90.81 362 SER A CA 1
ATOM 2905 C C . SER A 1 362 ? -30.247 -6.101 6.037 1.00 90.81 362 SER A C 1
ATOM 2907 O O . SER A 1 362 ? -30.395 -4.920 5.718 1.00 90.81 362 SER A O 1
ATOM 2909 N N . LYS A 1 363 ? -29.782 -6.475 7.241 1.00 92.31 363 LYS A N 1
ATOM 2910 C CA . LYS A 1 363 ? -29.387 -5.549 8.316 1.00 92.31 363 LYS A CA 1
ATOM 2911 C C . LYS A 1 363 ? -28.082 -4.820 7.985 1.00 92.31 363 LYS A C 1
ATOM 2913 O O . LYS A 1 363 ? -27.965 -3.638 8.281 1.00 92.31 363 LYS A O 1
ATOM 2918 N N . TYR A 1 364 ? -27.126 -5.504 7.357 1.00 93.06 364 TYR A N 1
ATOM 2919 C CA . TYR A 1 364 ? -25.800 -4.958 7.044 1.00 93.06 364 TYR A CA 1
ATOM 2920 C C . TYR A 1 364 ? -25.649 -4.498 5.588 1.00 93.06 364 TYR A C 1
ATOM 2922 O O . TYR A 1 364 ? -24.555 -4.142 5.178 1.00 93.06 364 TYR A O 1
ATOM 2930 N N . LYS A 1 365 ? -26.726 -4.441 4.795 1.00 89.75 365 LYS A N 1
ATOM 2931 C CA . LYS A 1 365 ? -26.672 -4.132 3.351 1.00 89.75 365 LYS A CA 1
ATOM 2932 C C . LYS A 1 365 ? -25.967 -2.811 2.988 1.00 89.75 365 LYS A C 1
ATOM 2934 O O . LYS A 1 365 ? -25.518 -2.657 1.862 1.00 89.75 365 LYS A O 1
ATOM 2939 N N . GLN A 1 366 ? -25.928 -1.852 3.915 1.00 90.62 366 GLN A N 1
ATOM 2940 C CA . GLN A 1 366 ? -25.281 -0.541 3.759 1.00 90.62 366 GLN A CA 1
ATOM 2941 C C . GLN A 1 366 ? -23.933 -0.446 4.491 1.00 90.62 366 GLN A C 1
ATOM 2943 O O . GLN A 1 366 ? -23.343 0.626 4.538 1.00 90.62 366 GLN A O 1
ATOM 2948 N N . PHE A 1 367 ? -23.452 -1.538 5.085 1.00 93.62 367 PHE A N 1
ATOM 2949 C CA . PHE A 1 367 ? -22.183 -1.566 5.799 1.00 93.62 367 PHE A CA 1
ATOM 2950 C C . PHE A 1 367 ? -21.027 -1.395 4.812 1.00 93.62 367 PHE A C 1
ATOM 2952 O O . PHE A 1 367 ? -20.780 -2.270 3.977 1.00 93.62 367 PHE A O 1
ATOM 2959 N N . ASN A 1 368 ? -20.338 -0.261 4.919 1.00 92.44 368 ASN A N 1
ATOM 2960 C CA . ASN A 1 368 ? -19.099 0.031 4.214 1.00 92.44 368 ASN A CA 1
ATOM 2961 C C . ASN A 1 368 ? -18.237 0.967 5.067 1.00 92.44 368 ASN A C 1
ATOM 2963 O O . ASN A 1 368 ? -18.491 2.162 5.169 1.00 92.44 368 ASN A O 1
ATOM 2967 N N . HIS A 1 369 ? -17.218 0.405 5.695 1.00 93.00 369 HIS A N 1
ATOM 2968 C CA . HIS A 1 369 ? -16.232 1.088 6.510 1.00 93.00 369 HIS A CA 1
ATOM 2969 C C . HIS A 1 369 ? -14.899 1.093 5.786 1.00 93.00 369 HIS A C 1
ATOM 2971 O O . HIS A 1 369 ? -14.408 0.059 5.336 1.00 93.00 369 HIS A O 1
ATOM 2977 N N . TYR A 1 370 ? -14.257 2.247 5.769 1.00 92.69 370 TYR A N 1
ATOM 2978 C CA . TYR A 1 370 ? -12.813 2.331 5.658 1.00 92.69 370 TYR A CA 1
ATOM 2979 C C . TYR A 1 370 ? -12.362 3.437 6.599 1.00 92.69 370 TYR A C 1
ATOM 2981 O O . TYR A 1 370 ? -12.917 4.532 6.586 1.00 92.69 370 TYR A O 1
ATOM 2989 N N . MET A 1 371 ? -11.424 3.108 7.475 1.00 93.19 371 MET A N 1
ATOM 2990 C CA . MET A 1 371 ? -11.047 3.929 8.624 1.00 93.19 371 MET A CA 1
ATOM 2991 C C . MET A 1 371 ? -9.569 3.696 8.925 1.00 93.19 371 MET A C 1
ATOM 2993 O O . MET A 1 371 ? -8.995 2.682 8.517 1.00 93.19 371 MET A O 1
ATOM 2997 N N . GLU A 1 372 ? -8.967 4.582 9.703 1.00 93.06 372 GLU A N 1
ATOM 2998 C CA . GLU A 1 372 ? -7.860 4.188 10.568 1.00 93.06 372 GLU A CA 1
ATOM 2999 C C . GLU A 1 372 ? -8.286 4.185 12.030 1.00 93.06 372 GLU A C 1
ATOM 3001 O O . GLU A 1 372 ? -9.023 5.051 12.509 1.00 93.06 372 GLU A O 1
ATOM 3006 N N . ILE A 1 373 ? -7.781 3.181 12.734 1.00 94.44 373 ILE A N 1
ATOM 3007 C CA . ILE A 1 373 ? -7.992 2.983 14.156 1.00 94.44 373 ILE A CA 1
ATOM 3008 C C . ILE A 1 373 ? -6.672 3.217 14.874 1.00 94.44 373 ILE A C 1
ATOM 3010 O O . ILE A 1 373 ? -5.661 2.585 14.561 1.00 94.44 373 ILE A O 1
ATOM 3014 N N . HIS A 1 374 ? -6.696 4.117 15.846 1.00 93.56 374 HIS A N 1
ATOM 3015 C CA . HIS A 1 374 ? -5.546 4.537 16.630 1.00 93.56 374 HIS A CA 1
ATOM 3016 C C . HIS A 1 374 ? -5.762 4.173 18.099 1.00 93.56 374 HIS A C 1
ATOM 3018 O O . HIS A 1 374 ? -6.769 4.553 18.694 1.00 93.56 374 HIS A O 1
ATOM 3024 N N . GLN A 1 375 ? -4.787 3.488 18.683 1.00 90.19 375 GLN A N 1
ATOM 3025 C CA . GLN A 1 375 ? -4.646 3.313 20.130 1.00 90.19 375 GLN A CA 1
ATOM 3026 C C . GLN A 1 375 ? -3.223 3.714 20.538 1.00 90.19 375 GLN A C 1
ATOM 3028 O O . GLN A 1 375 ? -2.377 3.990 19.677 1.00 90.19 375 GLN A O 1
ATOM 3033 N N . GLU A 1 376 ? -2.935 3.746 21.837 1.00 82.88 376 GLU A N 1
ATOM 3034 C CA . GLU A 1 376 ? -1.563 3.917 22.313 1.00 82.88 376 GLU A CA 1
ATOM 3035 C C . GLU A 1 376 ? -0.640 2.847 21.692 1.00 82.88 376 GLU A C 1
ATOM 3037 O O . GLU A 1 376 ? -0.892 1.648 21.795 1.00 82.88 376 GLU A O 1
ATOM 3042 N N . GLY A 1 377 ? 0.395 3.286 20.966 1.00 76.94 377 GLY A N 1
ATOM 3043 C CA . GLY A 1 377 ? 1.354 2.400 20.290 1.00 76.94 377 GLY A CA 1
ATOM 3044 C C . GLY A 1 377 ? 0.828 1.631 19.065 1.00 76.94 377 GLY A C 1
ATOM 3045 O O . GLY A 1 377 ? 1.589 0.873 18.466 1.00 76.94 377 GLY A O 1
ATOM 3046 N N . LEU A 1 378 ? -0.431 1.824 18.650 1.00 85.12 378 LEU A N 1
ATOM 3047 C CA . LEU A 1 378 ? -1.049 1.063 17.559 1.00 85.12 378 LEU A CA 1
ATOM 3048 C C . LEU A 1 378 ? -1.756 1.963 16.542 1.00 85.12 378 LEU A C 1
ATOM 3050 O O . LEU A 1 378 ? -2.537 2.854 16.877 1.00 85.12 378 LEU A O 1
ATOM 3054 N N . THR A 1 379 ? -1.547 1.662 15.263 1.00 89.00 379 THR A N 1
ATOM 3055 C CA . THR A 1 379 ? -2.346 2.204 14.160 1.00 89.00 379 THR A CA 1
ATOM 3056 C C . THR A 1 379 ? -2.704 1.077 13.203 1.00 89.00 379 THR A C 1
ATOM 3058 O O . THR A 1 379 ? -1.823 0.343 12.745 1.00 89.00 379 THR A O 1
ATOM 3061 N N . LEU A 1 380 ? -3.999 0.930 12.927 1.00 91.75 380 LEU A N 1
ATOM 3062 C CA . LEU A 1 380 ? -4.549 -0.067 12.016 1.00 91.75 380 LEU A CA 1
ATOM 3063 C C . LEU A 1 380 ? -5.293 0.626 10.876 1.00 91.75 380 LEU A C 1
ATOM 3065 O O . LEU A 1 380 ? -6.236 1.376 11.116 1.00 91.75 380 LEU A O 1
ATOM 3069 N N . ALA A 1 381 ? -4.918 0.313 9.641 1.00 91.81 381 ALA A N 1
ATOM 3070 C CA . ALA A 1 381 ? -5.771 0.529 8.485 1.00 91.81 381 ALA A CA 1
ATOM 3071 C C . ALA A 1 381 ? -6.886 -0.520 8.500 1.00 91.81 381 ALA A C 1
ATOM 3073 O O . ALA A 1 381 ? -6.625 -1.714 8.676 1.00 91.81 381 ALA A O 1
ATOM 3074 N N . TRP A 1 382 ? -8.121 -0.070 8.317 1.00 93.19 382 TRP A N 1
ATOM 3075 C CA . TRP A 1 382 ? -9.322 -0.882 8.424 1.00 93.19 382 TRP A CA 1
ATOM 3076 C C . TRP A 1 382 ? -10.163 -0.754 7.159 1.00 93.19 382 TRP A C 1
ATOM 3078 O O . TRP A 1 382 ? -10.399 0.354 6.675 1.00 93.19 382 TRP A O 1
ATOM 3088 N N . GLN A 1 383 ? -10.696 -1.872 6.672 1.00 94.25 383 GLN A N 1
ATOM 3089 C CA . GLN A 1 383 ? -11.807 -1.882 5.723 1.00 94.25 383 GLN A CA 1
ATOM 3090 C C . GLN A 1 383 ? -12.832 -2.934 6.143 1.00 94.25 383 GLN A C 1
ATOM 3092 O O . GLN A 1 383 ? -12.462 -4.022 6.566 1.00 94.25 383 GLN A O 1
ATOM 3097 N N . GLY A 1 384 ? -14.121 -2.656 5.992 1.00 93.75 384 GLY A N 1
ATOM 3098 C CA . GLY A 1 384 ? -15.162 -3.657 6.179 1.00 93.75 384 GLY A CA 1
ATOM 3099 C C . GLY A 1 384 ? -16.360 -3.360 5.301 1.00 93.75 384 GLY A C 1
ATOM 3100 O O . GLY A 1 384 ? -16.738 -2.208 5.161 1.00 93.75 384 GLY A O 1
ATOM 3101 N N . ARG A 1 385 ? -16.948 -4.367 4.664 1.00 93.62 385 ARG A N 1
ATOM 3102 C CA . ARG A 1 385 ? -18.142 -4.167 3.837 1.00 93.62 385 ARG A CA 1
ATOM 3103 C C . ARG A 1 385 ? -18.891 -5.465 3.608 1.00 93.62 385 ARG A C 1
ATOM 3105 O O . ARG A 1 385 ? -18.360 -6.549 3.839 1.00 93.62 385 ARG A O 1
ATOM 3112 N N . VAL A 1 386 ? -20.110 -5.356 3.101 1.00 92.12 386 VAL A N 1
ATOM 3113 C CA . VAL A 1 386 ? -20.816 -6.513 2.547 1.00 92.12 386 VAL A CA 1
ATOM 3114 C C . VAL A 1 386 ? -20.356 -6.774 1.112 1.00 92.12 386 VAL A C 1
ATOM 3116 O O . VAL A 1 386 ? -20.360 -5.870 0.279 1.00 92.12 386 VAL A O 1
ATOM 3119 N N . ILE A 1 387 ? -19.968 -8.018 0.830 1.00 87.00 387 ILE A N 1
ATOM 3120 C CA . ILE A 1 387 ? -19.648 -8.520 -0.511 1.00 87.00 387 ILE A CA 1
ATOM 3121 C C . ILE A 1 387 ? -20.434 -9.812 -0.698 1.00 87.00 387 ILE A C 1
ATOM 3123 O O . ILE A 1 387 ? -20.257 -10.762 0.065 1.00 87.00 387 ILE A O 1
ATOM 3127 N N . ASP A 1 388 ? -21.322 -9.840 -1.689 1.00 86.12 388 ASP A N 1
ATOM 3128 C CA . ASP A 1 388 ? -22.239 -10.955 -1.932 1.00 86.12 388 ASP A CA 1
ATOM 3129 C C . ASP A 1 388 ? -23.038 -11.341 -0.669 1.00 86.12 388 ASP A C 1
ATOM 3131 O O . ASP A 1 388 ? -23.829 -10.549 -0.161 1.00 86.12 388 ASP A O 1
ATOM 3135 N N . ASN A 1 389 ? -22.839 -12.555 -0.148 1.00 90.44 389 ASN A N 1
ATOM 3136 C CA . ASN A 1 389 ? -23.463 -13.084 1.068 1.00 90.44 389 ASN A CA 1
ATOM 3137 C C . ASN A 1 389 ? -22.504 -13.108 2.274 1.00 90.44 389 ASN A C 1
ATOM 3139 O O . ASN A 1 389 ? -22.677 -13.913 3.197 1.00 90.44 389 ASN A O 1
ATOM 3143 N N . MET A 1 390 ? -21.474 -12.260 2.258 1.00 94.31 390 MET A N 1
ATOM 3144 C CA . MET A 1 390 ? -20.443 -12.203 3.289 1.00 94.31 390 MET A CA 1
ATOM 3145 C C . MET A 1 390 ? -20.270 -10.792 3.843 1.00 94.31 390 MET A C 1
ATOM 3147 O O . MET A 1 390 ? -20.329 -9.803 3.114 1.00 94.31 390 MET A O 1
ATOM 3151 N N . ILE A 1 391 ? -20.004 -10.711 5.144 1.00 96.12 391 ILE A N 1
ATOM 3152 C CA . ILE A 1 391 ? -19.436 -9.520 5.771 1.00 96.12 391 ILE A CA 1
ATOM 3153 C C . ILE A 1 391 ? -17.921 -9.707 5.777 1.00 96.12 391 ILE A C 1
ATOM 3155 O O . ILE A 1 391 ? -17.405 -10.621 6.422 1.00 96.12 391 ILE A O 1
ATOM 3159 N N . PHE A 1 392 ? -17.224 -8.851 5.039 1.00 95.38 392 PHE A N 1
ATOM 3160 C CA . PHE A 1 392 ? -15.773 -8.759 5.039 1.00 95.38 392 PHE A CA 1
ATOM 3161 C C . PHE A 1 392 ? -15.321 -7.724 6.071 1.00 95.38 392 PHE A C 1
ATOM 3163 O O . PHE A 1 392 ? -15.890 -6.633 6.129 1.00 95.38 392 PHE A O 1
ATOM 3170 N N . ILE A 1 393 ? -14.283 -8.044 6.845 1.00 95.94 393 ILE A N 1
ATOM 3171 C CA . ILE A 1 393 ? -13.523 -7.084 7.656 1.00 95.94 393 ILE A CA 1
ATOM 3172 C C . ILE A 1 393 ? -12.039 -7.400 7.496 1.00 95.94 393 ILE A C 1
ATOM 3174 O O . ILE A 1 393 ? -11.614 -8.518 7.755 1.00 95.94 393 ILE A O 1
ATOM 3178 N N . GLY A 1 394 ? -11.234 -6.421 7.114 1.00 94.88 394 GLY A N 1
ATOM 3179 C CA . GLY A 1 394 ? -9.784 -6.500 7.128 1.00 94.88 394 GLY A CA 1
ATOM 3180 C C . GLY A 1 394 ? -9.197 -5.422 8.023 1.00 94.88 394 GLY A C 1
ATOM 3181 O O . GLY A 1 394 ? -9.625 -4.269 7.977 1.00 94.88 394 GLY A O 1
ATOM 3182 N N . ALA A 1 395 ? -8.179 -5.788 8.795 1.00 93.44 395 ALA A N 1
ATOM 3183 C CA . ALA A 1 395 ? -7.306 -4.840 9.466 1.00 93.44 395 ALA A CA 1
ATOM 3184 C C . ALA A 1 395 ? -5.848 -5.173 9.158 1.00 93.44 395 ALA A C 1
ATOM 3186 O O . ALA A 1 395 ? -5.442 -6.338 9.143 1.00 93.44 395 ALA A O 1
ATOM 3187 N N . ALA A 1 396 ? -5.053 -4.141 8.919 1.00 89.94 396 ALA A N 1
ATOM 3188 C CA . ALA A 1 396 ? -3.619 -4.256 8.736 1.00 89.94 396 ALA A CA 1
ATOM 3189 C C . ALA A 1 396 ? -2.921 -3.141 9.504 1.00 89.94 396 ALA A C 1
ATOM 3191 O O . ALA A 1 396 ? -3.349 -1.993 9.489 1.00 89.94 396 ALA A O 1
ATOM 3192 N N . GLY A 1 397 ? -1.828 -3.473 10.171 1.00 77.38 397 GLY A N 1
ATOM 3193 C CA . GLY A 1 397 ? -1.130 -2.540 11.047 1.00 77.38 397 GLY A CA 1
ATOM 3194 C C . GLY A 1 397 ? -0.341 -3.293 12.107 1.00 77.38 397 GLY A C 1
ATOM 3195 O O . GLY A 1 397 ? -0.370 -4.521 12.122 1.00 77.38 397 GLY A O 1
ATOM 3196 N N . ALA A 1 398 ? 0.389 -2.554 12.939 1.00 77.56 398 ALA A N 1
ATOM 3197 C CA . ALA A 1 398 ? 1.530 -3.035 13.725 1.00 77.56 398 ALA A CA 1
ATOM 3198 C C . ALA A 1 398 ? 2.745 -3.432 12.867 1.00 77.56 398 ALA A C 1
ATOM 3200 O O . ALA A 1 398 ? 2.635 -3.982 11.759 1.00 77.56 398 ALA A O 1
ATOM 3201 N N . LYS A 1 399 ? 3.929 -3.049 13.352 1.00 82.19 399 LYS A N 1
ATOM 3202 C CA . LYS A 1 399 ? 5.180 -3.168 12.609 1.00 82.19 399 LYS A CA 1
ATOM 3203 C C . LYS A 1 399 ? 6.305 -3.580 13.517 1.00 82.19 399 LYS A C 1
ATOM 3205 O O . LYS A 1 399 ? 6.466 -2.991 14.578 1.00 82.19 399 LYS A O 1
ATOM 3210 N N . SER A 1 400 ? 7.116 -4.496 13.016 1.00 87.38 400 SER A N 1
ATOM 3211 C CA . SER A 1 400 ? 8.302 -4.951 13.719 1.00 87.38 400 SER A CA 1
ATOM 3212 C C . SER A 1 400 ? 9.497 -4.926 12.778 1.00 87.38 400 SER A C 1
ATOM 3214 O O . SER A 1 400 ? 9.391 -5.309 11.616 1.00 87.38 400 SER A O 1
ATOM 3216 N N . PHE A 1 401 ? 10.633 -4.446 13.255 1.00 89.62 401 PHE A N 1
ATOM 3217 C CA . PHE A 1 401 ? 11.912 -4.519 12.576 1.00 89.62 401 PHE A CA 1
ATOM 3218 C C . PHE A 1 401 ? 12.298 -5.986 12.382 1.00 89.62 401 PHE A C 1
ATOM 3220 O O . PHE A 1 401 ? 12.402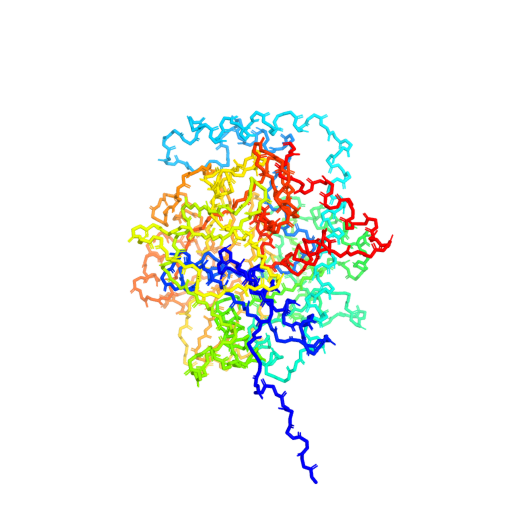 -6.737 13.350 1.00 89.62 401 PHE A O 1
ATOM 3227 N N . SER A 1 402 ? 12.487 -6.385 11.124 1.00 88.94 402 SER A N 1
ATOM 3228 C CA . SER A 1 402 ? 12.840 -7.755 10.737 1.00 88.94 402 SER A CA 1
ATOM 3229 C C . SER A 1 402 ? 14.122 -7.826 9.906 1.00 88.94 402 SER A C 1
ATOM 3231 O O . SER A 1 402 ? 14.552 -8.916 9.546 1.00 88.94 402 SER A O 1
ATOM 3233 N N . SER A 1 403 ? 14.751 -6.688 9.584 1.00 89.00 403 SER A N 1
ATOM 3234 C CA . SER A 1 403 ? 15.943 -6.646 8.731 1.00 89.00 403 SER A CA 1
ATOM 3235 C C . SER A 1 403 ? 15.711 -7.367 7.393 1.00 89.00 403 SER A C 1
ATOM 3237 O O . SER A 1 403 ? 14.726 -7.117 6.700 1.00 89.00 403 SER A O 1
ATOM 3239 N N . ASP A 1 404 ? 16.608 -8.261 7.012 1.00 86.19 404 ASP A N 1
ATOM 3240 C CA . ASP A 1 404 ? 16.544 -9.135 5.850 1.00 86.19 404 ASP A CA 1
ATOM 3241 C C . ASP A 1 404 ? 15.863 -10.486 6.127 1.00 86.19 404 ASP A C 1
ATOM 3243 O O . ASP A 1 404 ? 15.757 -11.318 5.220 1.00 86.19 404 ASP A O 1
ATOM 3247 N N . GLN A 1 405 ? 15.370 -10.710 7.349 1.00 85.44 405 GLN A N 1
ATOM 3248 C CA . GLN A 1 405 ? 14.672 -11.938 7.716 1.00 85.44 405 GLN A CA 1
ATOM 3249 C C . GLN A 1 405 ? 13.251 -11.957 7.146 1.00 85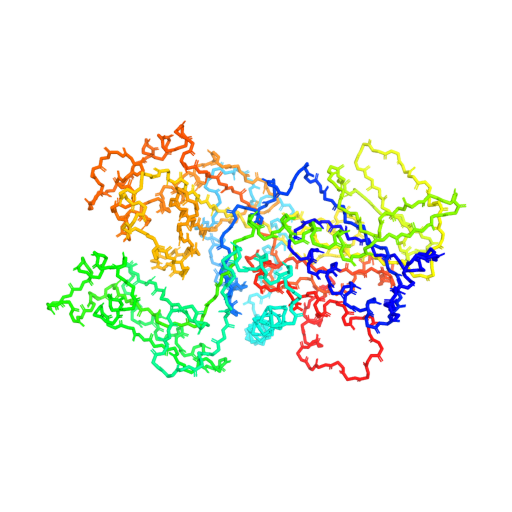.44 405 GLN A C 1
ATOM 3251 O O . GLN A 1 405 ? 12.570 -10.931 7.035 1.00 85.44 405 GLN A O 1
ATOM 3256 N N . LYS A 1 406 ? 12.801 -13.155 6.755 1.00 86.81 406 LYS A N 1
ATOM 3257 C CA . LYS A 1 406 ? 11.461 -13.369 6.207 1.00 86.81 406 LYS A CA 1
ATOM 3258 C C . LYS A 1 406 ? 10.514 -13.791 7.335 1.00 86.81 406 LYS A C 1
ATOM 3260 O O . LYS A 1 406 ? 10.608 -14.939 7.765 1.00 86.81 406 LYS A O 1
ATOM 3265 N N . PRO A 1 407 ? 9.574 -12.928 7.759 1.00 88.69 407 PRO A N 1
ATOM 3266 C CA . PRO A 1 407 ? 8.672 -13.255 8.848 1.00 88.69 407 PRO A CA 1
ATOM 3267 C C . PRO A 1 407 ? 7.690 -14.357 8.434 1.00 88.69 407 PRO A C 1
ATOM 3269 O O . PRO A 1 407 ? 7.358 -14.523 7.254 1.00 88.69 407 PRO A O 1
ATOM 3272 N N . HIS A 1 408 ? 7.189 -15.085 9.425 1.00 90.62 408 HIS A N 1
ATOM 3273 C CA . HIS A 1 408 ? 6.208 -16.148 9.265 1.00 90.62 408 HIS A CA 1
ATOM 3274 C C . HIS A 1 408 ? 4.986 -15.898 10.148 1.00 90.62 408 HIS A C 1
ATOM 3276 O O . HIS A 1 408 ? 5.105 -15.471 11.295 1.00 90.62 408 HIS A O 1
ATOM 3282 N N . LYS A 1 409 ? 3.786 -16.196 9.631 1.00 92.06 409 LYS A N 1
ATOM 3283 C CA . LYS A 1 409 ? 2.530 -15.887 10.336 1.00 92.06 409 LYS A CA 1
ATOM 3284 C C . LYS A 1 409 ? 2.424 -16.583 11.698 1.00 92.06 409 LYS A C 1
ATOM 3286 O O . LYS A 1 409 ? 1.653 -16.162 12.546 1.00 92.06 409 LYS A O 1
ATOM 3291 N N . ASP A 1 410 ? 3.170 -17.661 11.908 1.00 91.75 410 ASP A N 1
ATOM 3292 C CA . ASP A 1 410 ? 3.128 -18.459 13.136 1.00 91.75 410 ASP A CA 1
ATOM 3293 C C . ASP A 1 410 ? 4.143 -18.058 14.213 1.00 91.75 410 ASP A C 1
ATOM 3295 O O . ASP A 1 410 ? 4.137 -18.663 15.282 1.00 91.75 410 ASP A O 1
ATOM 3299 N N . GLN A 1 411 ? 4.965 -17.034 13.968 1.00 90.00 411 GLN A N 1
ATOM 3300 C CA . GLN A 1 411 ? 5.801 -16.420 15.008 1.00 90.00 411 GLN A CA 1
ATOM 3301 C C . GLN A 1 411 ? 4.919 -15.727 16.066 1.00 90.00 411 GLN A C 1
ATOM 3303 O O . GLN A 1 411 ? 3.802 -15.294 15.751 1.00 90.00 411 GLN A O 1
ATOM 3308 N N . ALA A 1 412 ? 5.382 -15.623 17.320 1.00 89.00 412 ALA A N 1
ATOM 3309 C CA . ALA A 1 412 ? 4.547 -15.126 18.416 1.00 89.00 412 ALA A CA 1
ATOM 3310 C C . ALA A 1 412 ? 4.154 -13.667 18.192 1.00 89.00 412 ALA A C 1
ATOM 3312 O O . ALA A 1 412 ? 2.980 -13.335 18.351 1.00 89.00 412 ALA A O 1
ATOM 3313 N N . PHE A 1 413 ? 5.075 -12.831 17.697 1.00 88.75 413 PHE A N 1
ATOM 3314 C CA . PHE A 1 413 ? 4.754 -11.447 17.330 1.00 88.75 413 PHE A CA 1
ATOM 3315 C C . PHE A 1 413 ? 3.549 -11.383 16.373 1.00 88.75 413 PHE A C 1
ATOM 3317 O O . PHE A 1 413 ? 2.658 -10.549 16.545 1.00 88.75 413 PHE A O 1
ATOM 3324 N N . ALA A 1 414 ? 3.486 -12.278 15.379 1.00 92.19 414 ALA A N 1
ATOM 3325 C CA . ALA A 1 414 ? 2.440 -12.242 14.372 1.00 92.19 414 ALA A CA 1
ATOM 3326 C C . ALA A 1 414 ? 1.093 -12.674 14.962 1.00 92.19 414 ALA A C 1
ATOM 3328 O O . ALA A 1 414 ? 0.081 -11.996 14.780 1.00 92.19 414 ALA A O 1
ATOM 3329 N N . ARG A 1 415 ? 1.093 -13.760 15.744 1.00 93.00 415 ARG A N 1
ATOM 3330 C CA . ARG A 1 415 ? -0.090 -14.257 16.462 1.00 93.00 415 ARG A CA 1
ATOM 3331 C C . ARG A 1 415 ? -0.634 -13.230 17.454 1.00 93.00 415 ARG A C 1
ATOM 3333 O O . ARG A 1 415 ? -1.835 -12.970 17.444 1.00 93.00 415 ARG A O 1
ATOM 3340 N N . ASN A 1 416 ? 0.240 -12.607 18.242 1.00 92.25 416 ASN A N 1
ATOM 3341 C CA . ASN A 1 416 ? -0.125 -11.596 19.233 1.00 92.25 416 ASN A CA 1
ATOM 3342 C C . ASN A 1 416 ? -0.750 -10.368 18.564 1.00 92.25 416 ASN A C 1
ATOM 3344 O O . ASN A 1 416 ? -1.816 -9.915 18.978 1.00 92.25 416 ASN A O 1
ATOM 3348 N N . ASN A 1 417 ? -0.148 -9.871 17.480 1.00 92.75 417 ASN A N 1
ATOM 3349 C CA . ASN A 1 417 ? -0.696 -8.726 16.756 1.00 92.75 417 ASN A CA 1
ATOM 3350 C C . ASN A 1 417 ? -1.998 -9.064 16.010 1.00 92.75 417 ASN A C 1
ATOM 3352 O O . ASN A 1 417 ? -2.895 -8.227 15.946 1.00 92.75 417 ASN A O 1
ATOM 3356 N N . ASN A 1 418 ? -2.162 -10.281 15.482 1.00 95.56 418 ASN A N 1
ATOM 3357 C CA . ASN A 1 418 ? -3.443 -10.693 14.904 1.00 95.56 418 ASN A CA 1
ATOM 3358 C C . ASN A 1 418 ? -4.540 -10.845 15.972 1.00 95.56 418 ASN A C 1
ATOM 3360 O O . ASN A 1 418 ? -5.685 -10.477 15.719 1.00 95.56 418 ASN A O 1
ATOM 3364 N N . LEU A 1 419 ? -4.209 -11.331 17.172 1.00 96.38 419 LEU A N 1
ATOM 3365 C CA . LEU A 1 419 ? -5.152 -11.373 18.292 1.00 96.38 419 LEU A CA 1
ATOM 3366 C C . LEU A 1 419 ? -5.537 -9.963 18.761 1.00 96.38 419 LEU A C 1
ATOM 3368 O O . LEU A 1 419 ? -6.705 -9.710 19.059 1.00 96.38 419 LEU A O 1
ATOM 3372 N N . LEU A 1 420 ? -4.582 -9.031 18.782 1.00 94.88 420 LEU A N 1
ATOM 3373 C CA . LEU A 1 420 ? -4.844 -7.615 19.039 1.00 94.88 420 LEU A CA 1
ATOM 3374 C C . LEU A 1 420 ? -5.796 -7.030 17.987 1.00 94.88 420 LEU A C 1
ATOM 3376 O O . LEU A 1 420 ? -6.795 -6.418 18.351 1.00 94.88 420 LEU A O 1
ATOM 3380 N N . GLN A 1 421 ? -5.549 -7.281 16.697 1.00 95.75 421 GLN A N 1
ATOM 3381 C CA . GLN A 1 421 ? -6.445 -6.867 15.609 1.00 95.75 421 GLN A CA 1
ATOM 3382 C C . GLN A 1 421 ? -7.859 -7.434 15.791 1.00 95.75 421 GLN A C 1
ATOM 3384 O O . GLN A 1 421 ? -8.827 -6.688 15.670 1.00 95.75 421 GLN A O 1
ATOM 3389 N N . LEU A 1 422 ? -7.992 -8.720 16.132 1.00 97.62 422 LEU A N 1
ATOM 3390 C CA . LEU A 1 422 ? -9.289 -9.351 16.391 1.00 97.62 422 LEU A CA 1
ATOM 3391 C C . LEU A 1 422 ? -10.017 -8.708 17.584 1.00 97.62 422 LEU A C 1
ATOM 3393 O O . LEU A 1 422 ? -11.223 -8.476 17.518 1.00 97.62 422 LEU A O 1
ATOM 3397 N N . ASN A 1 423 ? -9.294 -8.385 18.658 1.00 97.19 423 ASN A N 1
ATOM 3398 C CA . ASN A 1 423 ? -9.860 -7.698 19.819 1.00 97.19 423 ASN A CA 1
ATOM 3399 C C . ASN A 1 423 ? -10.314 -6.274 19.482 1.00 97.19 423 ASN A C 1
ATOM 3401 O O . ASN A 1 423 ? -11.429 -5.904 19.833 1.00 97.19 423 ASN A O 1
ATOM 3405 N N . VAL A 1 424 ? -9.518 -5.507 18.730 1.00 96.12 424 VAL A N 1
ATOM 3406 C CA . VAL A 1 424 ? -9.932 -4.187 18.225 1.00 96.12 424 VAL A CA 1
ATOM 3407 C C . VAL A 1 424 ? -11.191 -4.307 17.362 1.00 96.12 424 VAL A C 1
ATOM 3409 O O . VAL A 1 424 ? -12.128 -3.527 17.525 1.00 96.12 424 VAL A O 1
ATOM 3412 N N . MET A 1 425 ? -11.270 -5.325 16.495 1.00 96.69 425 MET A N 1
ATOM 3413 C CA . MET A 1 425 ? -12.485 -5.576 15.717 1.00 96.69 425 MET A CA 1
ATOM 3414 C C . MET A 1 425 ? -13.702 -5.868 16.600 1.00 96.69 425 MET A C 1
ATOM 3416 O O . MET A 1 425 ? -14.791 -5.375 16.313 1.00 96.69 425 MET A O 1
ATOM 3420 N N . ASN A 1 426 ? -13.524 -6.639 17.675 1.00 97.62 426 ASN A N 1
ATOM 3421 C CA . ASN A 1 426 ? -14.591 -6.959 18.620 1.00 97.62 426 ASN A CA 1
ATOM 3422 C C . ASN A 1 426 ? -15.035 -5.751 19.452 1.00 97.62 426 ASN A C 1
ATOM 3424 O O . ASN A 1 426 ? -16.211 -5.626 19.763 1.00 97.62 426 ASN A O 1
ATOM 3428 N N . GLU A 1 427 ? -14.118 -4.851 19.797 1.00 96.00 427 GLU A N 1
ATOM 3429 C CA . GLU A 1 427 ? -14.431 -3.634 20.553 1.00 96.00 427 GLU A CA 1
ATOM 3430 C C . GLU A 1 427 ? -15.258 -2.635 19.740 1.00 96.00 427 GLU A C 1
ATOM 3432 O O . GLU A 1 427 ? -16.105 -1.939 20.299 1.00 96.00 427 GLU A O 1
ATOM 3437 N N . ILE A 1 428 ? -15.031 -2.573 18.425 1.00 96.44 428 ILE A N 1
ATOM 3438 C CA . ILE A 1 428 ? -15.741 -1.653 17.529 1.00 96.44 428 ILE A CA 1
ATOM 3439 C C . ILE A 1 428 ? -17.035 -2.284 17.000 1.00 96.44 428 ILE A C 1
ATOM 3441 O O . ILE A 1 428 ? -18.072 -1.624 16.981 1.00 96.44 428 ILE A O 1
ATOM 3445 N N . LEU A 1 429 ? -16.995 -3.555 16.581 1.00 96.75 429 LEU A N 1
ATOM 3446 C CA . LEU A 1 429 ? -18.112 -4.259 15.937 1.00 96.75 429 LEU A CA 1
ATOM 3447 C C . LEU A 1 429 ? -18.434 -5.603 16.627 1.00 96.75 429 LEU A C 1
ATOM 3449 O O . LEU A 1 429 ? -18.436 -6.652 15.966 1.00 96.75 429 LEU A O 1
ATOM 3453 N N . PRO A 1 430 ? -18.773 -5.609 17.932 1.00 96.44 430 PRO A N 1
ATOM 3454 C CA . PRO A 1 430 ? -18.962 -6.844 18.699 1.00 96.44 430 PRO A CA 1
ATOM 3455 C C . PRO A 1 430 ? -20.048 -7.743 18.109 1.00 96.44 430 PRO A C 1
ATOM 3457 O O . PRO A 1 430 ? -19.895 -8.960 18.069 1.00 96.44 430 PRO A O 1
ATOM 3460 N N . GLN A 1 431 ? -21.125 -7.164 17.568 1.00 95.81 431 GLN A N 1
ATOM 3461 C CA . GLN A 1 431 ? -22.212 -7.936 16.959 1.00 95.81 431 GLN A CA 1
ATOM 3462 C C . GLN A 1 431 ? -21.757 -8.731 15.725 1.00 95.81 431 GLN A C 1
ATOM 3464 O O . GLN A 1 431 ? -22.225 -9.849 15.514 1.00 95.81 431 GLN A O 1
ATOM 3469 N N . ILE A 1 432 ? -20.852 -8.179 14.908 1.00 96.62 432 ILE A N 1
ATOM 3470 C CA . ILE A 1 432 ? -20.333 -8.880 13.724 1.00 96.62 432 ILE A CA 1
ATOM 3471 C C . ILE A 1 432 ? -19.394 -10.009 14.157 1.00 96.62 432 ILE A C 1
ATOM 3473 O O . ILE A 1 432 ? -19.495 -11.124 13.643 1.00 96.62 432 ILE A O 1
ATOM 3477 N N . ILE A 1 433 ? -18.541 -9.762 15.151 1.00 97.94 433 ILE A N 1
ATOM 3478 C CA . ILE A 1 433 ? -17.651 -10.797 15.690 1.00 97.94 433 ILE A CA 1
ATOM 3479 C C . ILE A 1 433 ? -18.437 -11.900 16.415 1.00 97.94 433 ILE A C 1
ATOM 3481 O O . ILE A 1 433 ? -18.120 -13.081 16.272 1.00 97.94 433 ILE A O 1
ATOM 3485 N N . SER A 1 434 ? -19.540 -11.551 17.078 1.00 97.75 434 SER A N 1
ATOM 3486 C CA . SER A 1 434 ? -20.465 -12.519 17.674 1.00 97.75 434 SER A CA 1
ATOM 3487 C C . SER A 1 434 ? -21.083 -13.456 16.631 1.00 97.75 434 SER A C 1
ATOM 3489 O O . SER A 1 434 ? -21.234 -14.652 16.882 1.00 97.75 434 SER A O 1
ATOM 3491 N N . ILE A 1 435 ? -21.410 -12.942 15.438 1.00 96.81 435 ILE A N 1
ATOM 3492 C CA . ILE A 1 435 ? -21.888 -13.766 14.315 1.00 96.81 435 ILE A CA 1
ATOM 3493 C C . ILE A 1 435 ? -20.784 -14.720 13.846 1.00 96.81 435 ILE A C 1
ATOM 3495 O O . ILE A 1 435 ? -21.062 -15.896 13.620 1.00 96.81 435 ILE A O 1
ATOM 3499 N N . ALA A 1 436 ? -19.544 -14.237 13.734 1.00 97.44 436 ALA A N 1
ATOM 3500 C CA . ALA A 1 436 ? -18.404 -15.045 13.304 1.00 97.44 436 ALA A CA 1
ATOM 3501 C C . ALA A 1 436 ? -18.111 -16.219 14.256 1.00 97.44 436 ALA A C 1
ATOM 3503 O O . ALA A 1 436 ? -17.829 -17.327 13.803 1.00 97.44 436 ALA A O 1
ATOM 3504 N N . LEU A 1 437 ? -18.198 -15.982 15.569 1.00 97.62 437 LEU A N 1
ATOM 3505 C CA . LEU A 1 437 ? -17.903 -16.980 16.604 1.00 97.62 437 LEU A CA 1
ATOM 3506 C C . LEU A 1 437 ? -19.125 -17.800 17.051 1.00 97.62 437 LEU A C 1
ATOM 3508 O O . LEU A 1 437 ? -18.965 -18.802 17.747 1.00 97.62 437 LEU A O 1
ATOM 3512 N N . GLY A 1 438 ? -20.343 -17.402 16.671 1.00 96.44 438 GLY A N 1
ATOM 3513 C CA . GLY A 1 438 ? -21.582 -18.088 17.056 1.00 96.44 438 GLY A CA 1
ATOM 3514 C C . GLY A 1 438 ? -21.964 -17.929 18.535 1.00 96.44 438 GLY A C 1
ATOM 3515 O O . GLY A 1 438 ? -22.748 -18.722 19.054 1.00 96.44 438 GLY A O 1
ATOM 3516 N N . ARG A 1 439 ? -21.418 -16.920 19.224 1.00 97.31 439 ARG A N 1
ATOM 3517 C CA . ARG A 1 439 ? -21.665 -16.607 20.644 1.00 97.31 439 ARG A CA 1
ATOM 3518 C C . ARG A 1 439 ? -21.609 -15.098 20.869 1.00 97.31 439 ARG A C 1
ATOM 3520 O O . ARG A 1 439 ? -20.985 -14.405 20.081 1.00 97.31 439 ARG A O 1
ATOM 3527 N N . ASN A 1 440 ? -22.218 -14.585 21.939 1.00 97.44 440 ASN A N 1
ATOM 3528 C CA . ASN A 1 440 ? -22.076 -13.165 22.281 1.00 97.44 440 ASN A CA 1
ATOM 3529 C C . ASN A 1 440 ? -20.631 -12.861 22.722 1.00 97.44 440 ASN A C 1
ATOM 3531 O O . ASN A 1 440 ? -20.097 -13.567 23.582 1.00 97.44 440 ASN A O 1
ATOM 3535 N N . THR A 1 441 ? -20.031 -11.820 22.149 1.00 97.62 441 THR A N 1
ATOM 3536 C CA . THR A 1 441 ? -18.650 -11.367 22.390 1.00 97.62 441 THR A CA 1
ATOM 3537 C C . THR A 1 441 ? -18.569 -9.930 22.909 1.00 97.62 441 THR A C 1
ATOM 3539 O O . THR A 1 441 ? -17.474 -9.446 23.193 1.00 97.62 441 THR A O 1
ATOM 3542 N N . GLU A 1 442 ? -19.700 -9.237 23.048 1.00 95.88 442 GLU A N 1
ATOM 3543 C CA . GLU A 1 442 ? -19.743 -7.856 23.529 1.00 95.88 442 GLU A CA 1
ATOM 3544 C C . GLU A 1 442 ? -19.104 -7.723 24.920 1.00 95.88 442 GLU A C 1
ATOM 3546 O O . GLU A 1 442 ? -19.397 -8.498 25.833 1.00 95.88 442 GLU A O 1
ATOM 3551 N N . GLY A 1 443 ? -18.193 -6.753 25.062 1.00 93.56 443 GLY A N 1
ATOM 3552 C CA . GLY A 1 443 ? -17.464 -6.489 26.307 1.00 93.56 443 GLY A CA 1
ATOM 3553 C C . GLY A 1 443 ? -16.436 -7.557 26.704 1.00 93.56 443 GLY A C 1
ATOM 3554 O O . GLY A 1 443 ? -15.875 -7.470 27.794 1.00 93.56 443 GLY A O 1
ATOM 3555 N N . GLN A 1 444 ? -16.184 -8.560 25.858 1.00 96.44 444 GLN A N 1
ATOM 3556 C CA . GLN A 1 444 ? -15.237 -9.638 26.144 1.00 96.44 444 GLN A CA 1
ATOM 3557 C C . GLN A 1 444 ? -13.898 -9.417 25.445 1.00 96.44 444 GLN A C 1
ATOM 3559 O O . GLN A 1 444 ? -13.843 -8.987 24.292 1.00 96.44 444 GLN A O 1
ATOM 3564 N N . GLN A 1 445 ? -12.821 -9.797 26.132 1.00 96.75 445 GLN A N 1
ATOM 3565 C CA . GLN A 1 445 ? -11.510 -9.960 25.519 1.00 96.75 445 GLN A CA 1
ATOM 3566 C C . GLN A 1 445 ? -11.429 -11.350 24.885 1.00 96.75 445 GLN A C 1
ATOM 3568 O O . GLN A 1 445 ? -11.633 -12.364 25.553 1.00 96.75 445 GLN A O 1
ATOM 3573 N N . LEU A 1 446 ? -11.161 -11.387 23.585 1.00 98.31 446 LEU A N 1
ATOM 3574 C CA . LEU A 1 446 ? -11.007 -12.610 22.811 1.00 98.31 446 LEU A CA 1
ATOM 3575 C C . LEU A 1 446 ? -9.617 -13.211 23.009 1.00 98.31 446 LEU A C 1
ATOM 3577 O O . LEU A 1 446 ? -8.639 -12.502 23.270 1.00 98.31 446 LEU A O 1
ATOM 3581 N N . THR A 1 447 ? -9.552 -14.528 22.859 1.00 98.06 447 THR A N 1
ATOM 3582 C CA . THR A 1 447 ? -8.396 -15.374 23.175 1.00 98.06 447 THR A CA 1
ATOM 3583 C C . THR A 1 447 ? -7.730 -15.938 21.919 1.00 98.06 447 THR A C 1
ATOM 3585 O O . THR A 1 447 ? -8.246 -15.818 20.804 1.00 98.06 447 THR A O 1
ATOM 3588 N N . ALA A 1 448 ? -6.567 -16.574 22.084 1.00 97.00 448 ALA A N 1
ATOM 3589 C CA . ALA A 1 448 ? -5.891 -17.255 20.982 1.00 97.00 448 ALA A CA 1
ATOM 3590 C C . ALA A 1 448 ? -6.743 -18.406 20.417 1.00 97.00 448 ALA A C 1
ATOM 3592 O O . ALA A 1 448 ? -6.742 -18.637 19.208 1.00 97.00 448 ALA A O 1
ATOM 3593 N N . GLU A 1 449 ? -7.509 -19.087 21.269 1.00 97.94 449 GLU A N 1
ATOM 3594 C CA . GLU A 1 449 ? -8.437 -20.150 20.894 1.00 97.94 449 GLU A CA 1
ATOM 3595 C C . GLU A 1 449 ? -9.538 -19.638 19.957 1.00 97.94 449 GLU A C 1
ATOM 3597 O O . GLU A 1 449 ? -9.852 -20.304 18.971 1.00 97.94 449 GLU A O 1
ATOM 3602 N N . ASP A 1 450 ? -10.064 -18.432 20.202 1.00 98.50 450 ASP A N 1
ATOM 3603 C CA . ASP A 1 450 ? -11.056 -17.802 19.322 1.00 98.50 450 ASP A CA 1
ATOM 3604 C C . ASP A 1 450 ? -10.478 -17.546 17.923 1.00 98.50 450 ASP A C 1
ATOM 3606 O O . ASP A 1 450 ? -11.116 -17.839 16.909 1.00 98.50 450 ASP A O 1
ATOM 3610 N N . LEU A 1 451 ? -9.244 -17.036 17.850 1.00 98.00 451 LEU A N 1
ATOM 3611 C CA . LEU A 1 451 ? -8.558 -16.796 16.579 1.00 98.00 451 LEU A CA 1
ATOM 3612 C C . LEU A 1 451 ? -8.304 -18.107 15.816 1.00 98.00 451 LEU A C 1
ATOM 3614 O O . LEU A 1 451 ? -8.562 -18.180 14.613 1.00 98.00 451 LEU A O 1
ATOM 3618 N N . ILE A 1 452 ? -7.856 -19.152 16.519 1.00 97.69 452 ILE A N 1
ATOM 3619 C CA . ILE A 1 452 ? -7.637 -20.489 15.948 1.00 97.69 452 ILE A CA 1
ATOM 3620 C C . ILE A 1 452 ? -8.949 -21.069 15.415 1.00 97.69 452 ILE A C 1
ATOM 3622 O O . ILE A 1 452 ? -8.975 -21.595 14.301 1.00 97.69 452 ILE A O 1
ATOM 3626 N N . GLN A 1 453 ? -10.044 -20.949 16.169 1.00 98.00 453 GLN A N 1
ATOM 3627 C CA . GLN A 1 453 ? -11.364 -21.408 15.741 1.00 98.00 453 GLN A CA 1
ATOM 3628 C C . GLN A 1 453 ? -11.801 -20.710 14.444 1.00 98.00 453 GLN A C 1
ATOM 3630 O O . GLN A 1 453 ? -12.296 -21.367 13.525 1.00 98.00 453 GLN A O 1
ATOM 3635 N N . LEU A 1 454 ? -11.606 -19.391 14.336 1.00 98.50 454 LEU A N 1
ATOM 3636 C CA . LEU A 1 454 ? -11.952 -18.642 13.125 1.00 98.50 454 LEU A CA 1
ATOM 3637 C C . LEU A 1 454 ? -11.111 -19.076 11.914 1.00 98.50 454 LEU A C 1
ATOM 3639 O O . LEU A 1 454 ? -11.663 -19.191 10.819 1.00 98.50 454 LEU A O 1
ATOM 3643 N N . GLU A 1 455 ? -9.813 -19.346 12.087 1.00 97.62 455 GLU A N 1
ATOM 3644 C CA . GLU A 1 455 ? -8.959 -19.887 11.015 1.00 97.62 455 GLU A CA 1
ATOM 3645 C C . GLU A 1 455 ? -9.411 -21.288 10.584 1.00 97.62 455 GLU A C 1
ATOM 3647 O O . GLU A 1 455 ? -9.560 -21.553 9.391 1.00 97.62 455 GLU A O 1
ATOM 3652 N N . GLN A 1 456 ? -9.669 -22.184 11.542 1.00 97.19 456 GLN A N 1
ATOM 3653 C CA . GLN A 1 456 ? -10.102 -23.560 11.269 1.00 97.19 456 GLN A CA 1
ATOM 3654 C C . GLN A 1 456 ? -11.447 -23.614 10.537 1.00 97.19 456 GLN A C 1
ATOM 3656 O O . GLN A 1 456 ? -11.654 -24.475 9.683 1.00 97.19 456 GLN A O 1
ATOM 3661 N N . ASN A 1 457 ? -12.334 -22.660 10.822 1.00 97.06 457 ASN A N 1
ATOM 3662 C CA . ASN A 1 457 ? -13.619 -22.518 10.143 1.00 97.06 457 ASN A CA 1
ATOM 3663 C C . ASN A 1 457 ? -13.519 -21.807 8.781 1.00 97.06 457 ASN A C 1
ATOM 3665 O O . ASN A 1 457 ? -14.540 -21.614 8.119 1.00 97.06 457 ASN A O 1
ATOM 3669 N N . GLY A 1 458 ? -12.319 -21.393 8.358 1.00 96.75 458 GLY A N 1
ATOM 3670 C CA . GLY A 1 458 ? -12.106 -20.651 7.114 1.00 96.75 458 GLY A CA 1
ATOM 3671 C C . GLY A 1 458 ? -12.715 -19.245 7.120 1.00 96.75 458 GLY A C 1
ATOM 3672 O O . GLY A 1 458 ? -12.971 -18.692 6.052 1.00 96.75 458 GLY A O 1
ATOM 3673 N N . ILE A 1 459 ? -12.977 -18.682 8.304 1.00 97.75 459 ILE A N 1
ATOM 3674 C CA . ILE A 1 459 ? -13.490 -17.318 8.473 1.00 97.75 459 ILE A CA 1
ATOM 3675 C C . ILE A 1 459 ? -12.324 -16.334 8.531 1.00 97.75 459 ILE A C 1
ATOM 3677 O O . ILE A 1 459 ? -12.382 -15.297 7.876 1.00 97.75 459 ILE A O 1
ATOM 3681 N N . ALA A 1 460 ? -11.279 -16.650 9.302 1.00 97.56 460 ALA A N 1
ATOM 3682 C CA . ALA A 1 460 ? -10.102 -15.801 9.441 1.00 97.56 460 ALA A CA 1
ATOM 3683 C C . ALA A 1 460 ? -8.967 -16.215 8.499 1.00 97.56 460 ALA A C 1
ATOM 3685 O O . ALA A 1 460 ? -8.630 -17.391 8.374 1.00 97.56 460 ALA A O 1
ATOM 3686 N N . GLU A 1 461 ? -8.319 -15.218 7.909 1.00 96.12 461 GLU A N 1
ATOM 3687 C CA . GLU A 1 461 ? -7.084 -15.347 7.149 1.00 96.12 461 GLU A CA 1
ATOM 3688 C C . GLU A 1 461 ? -6.033 -14.408 7.752 1.00 96.12 461 GLU A C 1
ATOM 3690 O O . GLU A 1 461 ? -6.237 -13.193 7.834 1.00 96.12 461 GLU A O 1
ATOM 3695 N N . ARG A 1 462 ? -4.905 -14.978 8.187 1.00 95.75 462 ARG A N 1
ATOM 3696 C CA . ARG A 1 462 ? -3.759 -14.233 8.722 1.00 95.75 462 ARG A CA 1
ATOM 3697 C C . ARG A 1 462 ? -2.646 -14.168 7.695 1.00 95.75 462 ARG A C 1
ATOM 3699 O O . ARG A 1 462 ? -2.290 -15.187 7.099 1.00 95.75 462 ARG A O 1
ATOM 3706 N N . TRP A 1 463 ? -2.043 -12.996 7.570 1.00 94.44 463 TRP A N 1
ATOM 3707 C CA . TRP A 1 463 ? -0.882 -12.778 6.723 1.00 94.44 463 TRP A CA 1
ATOM 3708 C C . TRP A 1 463 ? 0.200 -12.008 7.465 1.00 94.44 463 TRP A C 1
ATOM 3710 O O . TRP A 1 463 ? -0.079 -11.181 8.336 1.00 94.44 463 TRP A O 1
ATOM 3720 N N . VAL A 1 464 ? 1.444 -12.259 7.071 1.00 92.69 464 VAL A N 1
ATOM 3721 C CA . VAL A 1 464 ? 2.581 -11.434 7.447 1.00 92.69 464 VAL A CA 1
ATOM 3722 C C . VAL A 1 464 ? 3.390 -11.099 6.202 1.00 92.69 464 VAL A C 1
ATOM 3724 O O . VAL A 1 464 ? 3.736 -11.973 5.410 1.00 92.69 464 VAL A O 1
ATOM 3727 N N . GLY A 1 465 ? 3.644 -9.812 6.006 1.00 90.94 465 GLY A N 1
ATOM 3728 C CA . GLY A 1 465 ? 4.393 -9.287 4.873 1.00 90.94 465 GLY A CA 1
ATOM 3729 C C . GLY A 1 465 ? 5.572 -8.440 5.322 1.00 90.94 465 GLY A C 1
ATOM 3730 O O . GLY A 1 465 ? 5.676 -8.077 6.494 1.00 90.94 465 GLY A O 1
ATOM 3731 N N . ILE A 1 466 ? 6.445 -8.093 4.377 1.00 90.56 466 ILE A N 1
ATOM 3732 C CA . ILE A 1 466 ? 7.589 -7.209 4.620 1.00 90.56 466 ILE A CA 1
ATOM 3733 C C . ILE A 1 466 ? 7.363 -5.875 3.921 1.00 90.56 466 ILE A C 1
ATOM 3735 O O . ILE A 1 466 ? 6.979 -5.812 2.753 1.00 90.56 466 ILE A O 1
ATOM 3739 N N . ARG A 1 467 ? 7.673 -4.798 4.635 1.00 89.69 467 ARG A N 1
ATOM 3740 C CA . ARG A 1 467 ? 7.784 -3.448 4.096 1.00 89.69 467 ARG A CA 1
ATOM 3741 C C . ARG A 1 467 ? 9.257 -3.123 3.927 1.00 89.69 467 ARG A C 1
ATOM 3743 O O . ARG A 1 467 ? 9.964 -2.990 4.921 1.00 89.69 467 ARG A O 1
ATOM 3750 N N . ALA A 1 468 ? 9.713 -3.010 2.687 1.00 92.12 468 ALA A N 1
ATOM 3751 C CA . ALA A 1 468 ? 11.070 -2.567 2.408 1.00 92.12 468 ALA A CA 1
ATOM 3752 C C . ALA A 1 468 ? 11.156 -1.045 2.605 1.00 92.12 468 ALA A C 1
ATOM 3754 O O . ALA A 1 468 ? 10.325 -0.302 2.072 1.00 92.12 468 ALA A O 1
ATOM 3755 N N . VAL A 1 469 ? 12.135 -0.591 3.386 1.00 92.75 469 VAL A N 1
ATOM 3756 C CA . VAL A 1 469 ? 12.306 0.809 3.796 1.00 92.75 469 VAL A CA 1
ATOM 3757 C C . VAL A 1 469 ? 13.786 1.179 3.702 1.00 92.75 469 VAL A C 1
ATOM 3759 O O . VAL A 1 469 ? 14.637 0.425 4.167 1.00 92.75 469 VAL A O 1
ATOM 3762 N N . ALA A 1 470 ? 14.098 2.331 3.107 1.00 93.44 470 ALA A N 1
ATOM 3763 C CA . ALA A 1 470 ? 15.440 2.911 3.161 1.00 93.44 470 ALA A CA 1
ATOM 3764 C C . ALA A 1 470 ? 15.677 3.597 4.520 1.00 93.44 470 ALA A C 1
ATOM 3766 O O . ALA A 1 470 ? 14.722 4.004 5.176 1.00 93.44 470 ALA A O 1
ATOM 3767 N N . PHE A 1 471 ? 16.932 3.743 4.949 1.00 91.62 471 PHE A N 1
ATOM 3768 C CA . PHE A 1 471 ? 17.303 4.262 6.279 1.00 91.62 471 PHE A CA 1
ATOM 3769 C C . PHE A 1 471 ? 16.690 5.625 6.643 1.00 91.62 471 PHE A C 1
ATOM 3771 O O . PHE A 1 471 ? 16.457 5.901 7.815 1.00 91.62 471 PHE A O 1
ATOM 3778 N N . ASP A 1 472 ? 16.414 6.471 5.653 1.00 89.38 472 ASP A N 1
ATOM 3779 C CA . ASP A 1 472 ? 15.822 7.805 5.806 1.00 89.38 472 ASP A CA 1
ATOM 3780 C C . ASP A 1 472 ? 14.284 7.812 5.680 1.00 89.38 472 ASP A C 1
ATOM 3782 O O . ASP A 1 472 ? 13.636 8.853 5.819 1.00 89.38 472 ASP A O 1
ATOM 3786 N N . GLY A 1 473 ? 13.678 6.651 5.414 1.00 89.00 473 GLY A N 1
ATOM 3787 C CA . GLY A 1 473 ? 12.250 6.498 5.144 1.00 89.00 473 GLY A CA 1
ATOM 3788 C C . GLY A 1 473 ? 11.804 7.067 3.793 1.00 89.00 473 GLY A C 1
ATOM 3789 O O . GLY A 1 473 ? 10.603 7.125 3.534 1.00 89.00 473 GLY A O 1
ATOM 3790 N N . TYR A 1 474 ? 12.738 7.494 2.937 1.00 91.62 474 TYR A N 1
ATOM 3791 C CA . TYR A 1 474 ? 12.441 8.049 1.620 1.00 91.62 474 TYR A CA 1
ATOM 3792 C C . TYR A 1 474 ? 12.418 6.927 0.570 1.00 91.62 474 TYR A C 1
ATOM 3794 O O . TYR A 1 474 ? 13.303 6.064 0.578 1.00 91.62 474 TYR A O 1
ATOM 3802 N N . PRO A 1 475 ? 11.466 6.909 -0.375 1.00 93.56 475 PRO A N 1
ATOM 3803 C CA . PRO A 1 475 ? 11.438 5.880 -1.403 1.00 93.56 475 PRO A CA 1
ATOM 3804 C C . PRO A 1 475 ? 12.673 5.975 -2.310 1.00 93.56 475 PRO A C 1
ATOM 3806 O O . PRO A 1 475 ? 13.315 7.024 -2.426 1.00 93.56 475 PRO A O 1
ATOM 3809 N N . THR A 1 476 ? 13.021 4.866 -2.957 1.00 94.50 476 THR A N 1
ATOM 3810 C CA . THR A 1 476 ? 14.085 4.829 -3.969 1.00 94.50 476 THR A CA 1
ATOM 3811 C C . THR A 1 476 ? 13.427 4.835 -5.338 1.00 94.50 476 THR A C 1
ATOM 3813 O O . THR A 1 476 ? 12.731 3.884 -5.714 1.00 94.50 476 THR A O 1
ATOM 3816 N N . ILE A 1 477 ? 13.576 5.955 -6.042 1.00 94.19 477 ILE A N 1
ATOM 3817 C CA . ILE A 1 477 ? 12.823 6.289 -7.249 1.00 94.19 477 ILE A CA 1
ATOM 3818 C C . ILE A 1 477 ? 13.769 6.937 -8.257 1.00 94.19 477 ILE A C 1
ATOM 3820 O O . ILE A 1 477 ? 14.473 7.890 -7.938 1.00 94.19 477 ILE A O 1
ATOM 3824 N N . GLY A 1 478 ? 13.726 6.453 -9.497 1.00 92.56 478 GLY A N 1
ATOM 3825 C CA . GLY A 1 478 ? 14.434 7.058 -10.624 1.00 92.56 478 GLY A CA 1
ATOM 3826 C C . GLY A 1 478 ? 15.549 6.168 -11.160 1.00 92.56 478 GLY A C 1
ATOM 3827 O O . GLY A 1 478 ? 15.468 4.941 -11.062 1.00 92.56 478 GLY A O 1
ATOM 3828 N N . ALA A 1 479 ? 16.554 6.785 -11.784 1.00 92.44 479 ALA A N 1
ATOM 3829 C CA . ALA A 1 479 ? 17.637 6.076 -12.459 1.00 92.44 479 ALA A CA 1
ATOM 3830 C C . ALA A 1 479 ? 18.371 5.131 -11.499 1.00 92.44 479 ALA A C 1
ATOM 3832 O O . ALA A 1 479 ? 18.600 5.470 -10.338 1.00 92.44 479 ALA A O 1
ATOM 3833 N N . ILE A 1 480 ? 18.750 3.957 -12.003 1.00 94.38 480 ILE A N 1
ATOM 3834 C CA . ILE A 1 480 ? 19.626 3.037 -11.273 1.00 94.38 480 ILE A CA 1
ATOM 3835 C C . ILE A 1 480 ? 21.066 3.174 -11.765 1.00 94.38 480 ILE A C 1
ATOM 3837 O O . ILE A 1 480 ? 21.324 3.536 -12.916 1.00 94.38 480 ILE A O 1
ATOM 3841 N N . SER A 1 481 ? 22.003 2.845 -10.889 1.00 93.94 481 SER A N 1
ATOM 3842 C CA . SER A 1 481 ? 23.435 2.838 -11.165 1.00 93.94 481 SER A CA 1
ATOM 3843 C C . SER A 1 481 ? 24.071 1.535 -10.703 1.00 93.94 481 SER A C 1
ATOM 3845 O O . SER A 1 481 ? 23.480 0.768 -9.941 1.00 93.94 481 SER A O 1
ATOM 3847 N N . ASN A 1 482 ? 25.271 1.276 -11.199 1.00 93.50 482 ASN A N 1
ATOM 3848 C CA . ASN A 1 482 ? 26.164 0.229 -10.726 1.00 93.50 482 ASN A CA 1
ATOM 3849 C C . ASN A 1 482 ? 27.585 0.812 -10.587 1.00 93.50 482 ASN A C 1
ATOM 3851 O O . ASN A 1 482 ? 27.804 2.009 -10.790 1.00 93.50 482 ASN A O 1
ATOM 3855 N N . SER A 1 483 ? 28.579 -0.041 -10.330 1.00 91.19 483 SER A N 1
ATOM 3856 C CA . SER A 1 483 ? 29.988 0.371 -10.213 1.00 91.19 483 SER A CA 1
ATOM 3857 C C . SER A 1 483 ? 30.560 1.084 -11.450 1.00 91.19 483 SER A C 1
ATOM 3859 O O . SER A 1 483 ? 31.605 1.720 -11.349 1.00 91.19 483 SER A O 1
ATOM 3861 N N . ASN A 1 484 ? 29.909 0.970 -12.611 1.00 90.81 484 ASN A N 1
ATOM 3862 C CA . ASN A 1 484 ? 30.310 1.592 -13.875 1.00 90.81 484 ASN A CA 1
ATOM 3863 C C . ASN A 1 484 ? 29.521 2.881 -14.187 1.00 90.81 484 ASN A C 1
ATOM 3865 O O . ASN A 1 484 ? 29.760 3.507 -15.224 1.00 90.81 484 ASN A O 1
ATOM 3869 N N . GLY A 1 485 ? 28.599 3.293 -13.313 1.00 92.06 485 GLY A N 1
ATOM 3870 C CA . GLY A 1 485 ? 27.809 4.516 -13.441 1.00 92.06 485 GLY A CA 1
ATOM 3871 C C . GLY A 1 485 ? 26.317 4.272 -13.678 1.00 92.06 485 GLY A C 1
ATOM 3872 O O . GLY A 1 485 ? 25.764 3.230 -13.332 1.00 92.06 485 GLY A O 1
ATOM 3873 N N . LEU A 1 486 ? 25.642 5.287 -14.223 1.00 93.50 486 LEU A N 1
ATOM 3874 C CA . LEU A 1 486 ? 24.199 5.261 -14.482 1.00 93.50 486 LEU A CA 1
ATOM 3875 C C . LEU A 1 486 ? 23.855 4.307 -15.626 1.00 93.50 486 LEU A C 1
ATOM 3877 O O . LEU A 1 486 ? 24.469 4.368 -16.690 1.00 93.50 486 LEU A O 1
ATOM 3881 N N . ILE A 1 487 ? 22.822 3.488 -15.433 1.00 94.44 487 ILE A N 1
ATOM 3882 C CA . ILE A 1 487 ? 22.321 2.564 -16.451 1.00 94.44 487 ILE A CA 1
ATOM 3883 C C . ILE A 1 487 ? 21.294 3.291 -17.320 1.00 94.44 487 ILE A C 1
ATOM 3885 O O . ILE A 1 487 ? 20.239 3.712 -16.848 1.00 94.44 487 ILE A O 1
ATOM 3889 N N . SER A 1 488 ? 21.595 3.430 -18.609 1.00 92.44 488 SER A N 1
ATOM 3890 C CA . SER A 1 488 ? 20.896 4.349 -19.515 1.00 92.44 488 SER A CA 1
ATOM 3891 C C . SER A 1 488 ? 19.448 3.970 -19.821 1.00 92.44 488 SER A C 1
ATOM 3893 O O . SER A 1 488 ? 18.653 4.838 -20.171 1.00 92.44 488 SER A O 1
ATOM 3895 N N . ASN A 1 489 ? 19.099 2.689 -19.706 1.00 94.62 489 ASN A N 1
ATOM 3896 C CA . ASN A 1 489 ? 17.779 2.165 -20.048 1.00 94.62 489 ASN A CA 1
ATOM 3897 C C . ASN A 1 489 ? 17.059 1.511 -18.863 1.00 94.62 489 ASN A C 1
ATOM 3899 O O . ASN A 1 489 ? 16.200 0.647 -19.065 1.00 94.62 489 ASN A O 1
ATOM 3903 N N . ALA A 1 490 ? 17.417 1.884 -17.631 1.00 95.88 490 ALA A N 1
ATOM 3904 C CA . ALA A 1 490 ? 16.836 1.270 -16.452 1.00 95.88 490 ALA A CA 1
ATOM 3905 C C . ALA A 1 490 ? 16.564 2.241 -15.301 1.00 95.88 490 ALA A C 1
ATOM 3907 O O . ALA A 1 490 ? 17.270 3.228 -15.100 1.00 95.88 490 ALA A O 1
ATOM 3908 N N . ARG A 1 491 ? 15.532 1.924 -14.517 1.00 96.06 491 ARG A N 1
ATOM 3909 C CA . ARG A 1 491 ? 15.121 2.694 -13.338 1.00 96.06 491 ARG A CA 1
ATOM 3910 C C . ARG A 1 491 ? 14.439 1.835 -12.287 1.00 96.06 491 ARG A C 1
ATOM 3912 O O . ARG A 1 491 ? 14.102 0.682 -12.543 1.00 96.06 491 ARG A O 1
ATOM 3919 N N . CYS A 1 492 ? 14.206 2.399 -11.110 1.00 96.69 492 CYS A N 1
ATOM 3920 C CA . CYS A 1 492 ? 13.517 1.728 -10.017 1.00 96.69 492 CYS A CA 1
ATOM 3921 C C . CYS A 1 492 ? 12.379 2.566 -9.425 1.00 96.69 492 CYS A C 1
ATOM 3923 O O . CYS A 1 492 ? 12.287 3.787 -9.601 1.00 96.69 492 CYS A O 1
ATOM 3925 N N . THR A 1 493 ? 11.468 1.872 -8.747 1.00 96.25 493 THR A N 1
ATOM 3926 C CA . THR A 1 493 ? 10.404 2.453 -7.920 1.00 96.25 493 THR A CA 1
ATOM 3927 C C . THR A 1 493 ? 10.133 1.482 -6.774 1.00 96.25 493 THR A C 1
ATOM 3929 O O . THR A 1 493 ? 9.405 0.501 -6.934 1.00 96.25 493 THR A O 1
ATOM 3932 N N . THR A 1 494 ? 10.794 1.699 -5.638 1.00 95.06 494 THR A N 1
ATOM 3933 C CA . THR A 1 494 ? 10.780 0.782 -4.488 1.00 95.06 494 THR A CA 1
ATOM 3934 C C . THR A 1 494 ? 10.957 1.532 -3.160 1.00 95.06 494 THR A C 1
ATOM 3936 O O . THR A 1 494 ? 10.980 2.760 -3.130 1.00 95.06 494 THR A O 1
ATOM 3939 N N . HIS A 1 495 ? 11.042 0.796 -2.050 1.00 93.69 495 HIS A N 1
ATOM 3940 C CA . HIS A 1 495 ? 11.180 1.321 -0.685 1.00 93.69 495 HIS A CA 1
ATOM 3941 C C . HIS A 1 495 ? 10.037 2.242 -0.241 1.00 93.69 495 HIS A C 1
ATOM 3943 O O . HIS A 1 495 ? 10.219 3.143 0.569 1.00 93.69 495 HIS A O 1
ATOM 3949 N N . LEU A 1 496 ? 8.830 1.989 -0.747 1.00 92.50 496 LEU A N 1
ATOM 3950 C CA . LEU A 1 496 ? 7.623 2.737 -0.385 1.00 92.50 496 LEU A CA 1
ATOM 3951 C C . LEU A 1 496 ? 7.077 2.349 1.005 1.00 92.50 496 LEU A C 1
ATOM 3953 O O . LEU A 1 496 ? 6.015 2.816 1.402 1.00 92.50 496 LEU A O 1
ATOM 3957 N N . GLY A 1 497 ? 7.745 1.476 1.766 1.00 88.69 497 GLY A N 1
ATOM 3958 C CA . GLY A 1 497 ? 7.305 1.107 3.109 1.00 88.69 497 GLY A CA 1
ATOM 3959 C C . GLY A 1 497 ? 5.857 0.598 3.142 1.00 88.69 497 GLY A C 1
ATOM 3960 O O . GLY A 1 497 ? 5.552 -0.458 2.595 1.00 88.69 497 GLY A O 1
ATOM 3961 N N . SER A 1 498 ? 4.958 1.339 3.806 1.00 82.94 498 SER A N 1
ATOM 3962 C CA . SER A 1 498 ? 3.519 0.984 3.910 1.00 82.94 498 SER A CA 1
ATOM 3963 C C . SER A 1 498 ? 2.661 1.532 2.777 1.00 82.94 498 SER A C 1
ATOM 3965 O O . SER A 1 498 ? 1.549 1.063 2.570 1.00 82.94 498 SER A O 1
ATOM 3967 N N . CYS A 1 499 ? 3.179 2.487 2.010 1.00 86.25 499 CYS A N 1
ATOM 3968 C CA . CYS A 1 499 ? 2.383 3.287 1.090 1.00 86.25 499 CYS A CA 1
ATOM 3969 C C . CYS A 1 499 ? 2.435 2.788 -0.360 1.00 86.25 499 CYS A C 1
ATOM 3971 O O . CYS A 1 499 ? 2.021 3.491 -1.275 1.00 86.25 499 CYS A O 1
ATOM 3973 N N . GLY A 1 500 ? 2.919 1.564 -0.601 1.00 90.12 500 GLY A N 1
ATOM 3974 C CA . GLY A 1 500 ? 3.080 1.023 -1.954 1.00 90.12 500 GLY A CA 1
ATOM 3975 C C . GLY A 1 500 ? 1.817 1.123 -2.818 1.00 90.12 500 GLY A C 1
ATOM 3976 O O . GLY A 1 500 ? 1.932 1.350 -4.014 1.00 90.12 500 GLY A O 1
ATOM 3977 N N . ALA A 1 501 ? 0.623 1.011 -2.224 1.00 90.69 501 ALA A N 1
ATOM 3978 C CA . ALA A 1 501 ? -0.644 1.225 -2.925 1.00 90.69 501 ALA A CA 1
ATOM 3979 C C . ALA A 1 501 ? -1.052 2.705 -3.011 1.00 90.69 501 ALA A C 1
ATOM 3981 O O . ALA A 1 501 ? -1.420 3.180 -4.085 1.00 90.69 501 ALA A O 1
ATOM 3982 N N . SER A 1 502 ? -0.966 3.450 -1.907 1.00 92.31 502 SER A N 1
ATOM 3983 C CA . SER A 1 502 ? -1.394 4.850 -1.856 1.00 92.31 502 SER A CA 1
ATOM 3984 C C . SER A 1 502 ? -0.516 5.771 -2.699 1.00 92.31 502 SER A C 1
ATOM 3986 O O . SER A 1 502 ? -1.045 6.651 -3.373 1.00 92.31 502 SER A O 1
ATOM 3988 N N . PHE A 1 503 ? 0.794 5.532 -2.747 1.00 94.94 503 PHE A N 1
ATOM 3989 C CA . PHE A 1 503 ? 1.780 6.370 -3.437 1.00 94.94 503 PHE A CA 1
ATOM 3990 C C . PHE A 1 503 ? 2.154 5.864 -4.837 1.00 94.94 503 PHE A C 1
ATOM 3992 O O . PHE A 1 503 ? 2.869 6.567 -5.550 1.00 94.94 503 PHE A O 1
ATOM 3999 N N . ALA A 1 504 ? 1.689 4.675 -5.254 1.00 95.50 504 ALA A N 1
ATOM 4000 C CA . ALA A 1 504 ? 2.063 4.083 -6.544 1.00 95.50 504 ALA A CA 1
ATOM 4001 C C . ALA A 1 504 ? 1.910 5.052 -7.733 1.00 95.50 504 ALA A C 1
ATOM 4003 O O . ALA A 1 504 ? 2.890 5.203 -8.463 1.00 95.50 504 ALA A O 1
ATOM 4004 N N . PRO A 1 505 ? 0.768 5.748 -7.930 1.00 97.31 505 PRO A N 1
ATOM 4005 C CA . PRO A 1 505 ? 0.626 6.708 -9.024 1.00 97.31 505 PRO A CA 1
ATOM 4006 C C . PRO A 1 505 ? 1.693 7.799 -9.048 1.00 97.31 505 PRO A C 1
ATOM 4008 O O . PRO A 1 505 ? 2.332 7.980 -10.082 1.00 97.31 505 PRO A O 1
ATOM 4011 N N . ALA A 1 506 ? 1.935 8.494 -7.934 1.00 96.75 506 ALA A N 1
ATOM 4012 C CA . ALA A 1 506 ? 2.927 9.569 -7.916 1.00 96.75 506 ALA A CA 1
ATOM 4013 C C . ALA A 1 506 ? 4.363 9.044 -8.019 1.00 96.75 506 ALA A C 1
ATOM 4015 O O . ALA A 1 506 ? 5.166 9.599 -8.762 1.00 96.75 506 ALA A O 1
ATOM 4016 N N . ALA A 1 507 ? 4.681 7.940 -7.338 1.00 96.38 507 ALA A N 1
ATOM 4017 C CA . ALA A 1 507 ? 6.011 7.344 -7.392 1.00 96.38 507 ALA A CA 1
ATOM 4018 C C . ALA A 1 507 ? 6.375 6.892 -8.817 1.00 96.38 507 ALA A C 1
ATOM 4020 O O . ALA A 1 507 ? 7.484 7.148 -9.284 1.00 96.38 507 ALA A O 1
ATOM 4021 N N . VAL A 1 508 ? 5.428 6.271 -9.528 1.00 96.81 508 VAL A N 1
ATOM 4022 C CA . VAL A 1 508 ? 5.586 5.890 -10.938 1.00 96.81 508 VAL A CA 1
ATOM 4023 C C . VAL A 1 508 ? 5.679 7.126 -11.829 1.00 96.81 508 VAL A C 1
ATOM 4025 O O . VAL A 1 508 ? 6.567 7.185 -12.677 1.00 96.81 508 VAL A O 1
ATOM 4028 N N . HIS A 1 509 ? 4.799 8.114 -11.635 1.00 95.38 509 HIS A N 1
ATOM 4029 C CA . HIS A 1 509 ? 4.813 9.362 -12.401 1.00 95.38 509 HIS A CA 1
ATOM 4030 C C . HIS A 1 509 ? 6.190 10.036 -12.335 1.00 95.38 509 HIS A C 1
ATOM 4032 O O . HIS A 1 509 ? 6.826 10.233 -13.366 1.00 95.38 509 HIS A O 1
ATOM 4038 N N . VAL A 1 510 ? 6.699 10.268 -11.121 1.00 94.94 510 VAL A N 1
ATOM 4039 C CA . VAL A 1 510 ? 8.018 10.868 -10.880 1.00 94.94 510 VAL A CA 1
ATOM 4040 C C . VAL A 1 510 ? 9.149 9.998 -11.436 1.00 94.94 510 VAL A C 1
ATOM 4042 O O . VAL A 1 510 ? 10.058 10.511 -12.085 1.00 94.94 510 VAL A O 1
ATOM 4045 N N . SER A 1 511 ? 9.095 8.673 -11.243 1.00 94.88 511 SER A N 1
ATOM 4046 C CA . SER A 1 511 ? 10.109 7.748 -11.776 1.00 94.88 511 SER A CA 1
ATOM 4047 C C . SER A 1 511 ? 10.240 7.838 -13.297 1.00 94.88 511 SER A C 1
ATOM 4049 O O . SER A 1 511 ? 11.347 7.761 -13.827 1.00 94.88 511 SER A O 1
ATOM 4051 N N . ARG A 1 512 ? 9.121 7.994 -14.012 1.00 92.31 512 ARG A N 1
ATOM 4052 C CA . ARG A 1 512 ? 9.087 8.079 -15.480 1.00 92.31 512 ARG A CA 1
ATOM 4053 C C . ARG A 1 512 ? 9.674 9.391 -16.009 1.00 92.31 512 ARG A C 1
ATOM 4055 O O . ARG A 1 512 ? 10.215 9.392 -17.116 1.00 92.31 512 ARG A O 1
ATOM 4062 N N . SER A 1 513 ? 9.640 10.463 -15.217 1.00 89.81 513 SER A N 1
ATOM 4063 C CA . SER A 1 513 ? 10.146 11.789 -15.600 1.00 89.81 513 SER A CA 1
ATOM 4064 C C . SER A 1 513 ? 11.662 11.846 -15.812 1.00 89.81 513 SER A C 1
ATOM 4066 O O . SER A 1 513 ? 12.153 12.758 -16.461 1.00 89.81 513 SER A O 1
ATOM 4068 N N . ILE A 1 514 ? 12.434 10.854 -15.355 1.00 83.44 514 ILE A N 1
ATOM 4069 C CA . ILE A 1 514 ? 13.894 10.844 -15.573 1.00 83.44 514 ILE A CA 1
ATOM 4070 C C . ILE A 1 514 ? 14.290 10.744 -17.056 1.00 83.44 514 ILE A C 1
ATOM 4072 O O . ILE A 1 514 ? 15.412 11.081 -17.423 1.00 83.44 514 ILE A O 1
ATOM 4076 N N . PHE A 1 515 ? 13.391 10.223 -17.897 1.00 73.00 515 PHE A N 1
ATOM 4077 C CA . PHE A 1 515 ? 13.621 10.034 -19.329 1.00 73.00 515 PHE A CA 1
ATOM 4078 C C . PHE A 1 515 ? 12.779 10.990 -20.185 1.00 73.00 515 PHE A C 1
ATOM 4080 O O . PHE A 1 515 ? 12.811 10.885 -21.416 1.00 73.00 515 PHE A O 1
ATOM 4087 N N . SER A 1 516 ? 12.015 11.906 -19.576 1.00 66.38 516 SER A N 1
ATOM 4088 C CA . SER A 1 516 ? 11.326 12.960 -20.316 1.00 66.38 516 SER A CA 1
ATOM 4089 C C . SER A 1 516 ? 12.298 14.111 -20.583 1.00 66.38 516 SER A C 1
ATOM 4091 O O . SER A 1 516 ? 12.909 14.671 -19.683 1.00 66.38 516 SER A O 1
ATOM 4093 N N . GLN A 1 517 ? 12.444 14.492 -21.854 1.00 52.19 517 GLN A N 1
ATOM 4094 C CA . GLN A 1 517 ? 13.189 15.691 -22.267 1.00 52.19 517 GLN A CA 1
ATOM 4095 C C . GLN A 1 517 ? 12.354 16.971 -22.058 1.00 52.19 517 GLN A C 1
ATOM 4097 O O . GLN A 1 517 ? 12.377 17.871 -22.895 1.00 52.19 517 GLN A O 1
ATOM 4102 N N . GLN A 1 518 ? 11.529 17.033 -21.009 1.00 53.22 518 GLN A N 1
ATOM 4103 C CA . GLN A 1 518 ? 10.742 18.234 -20.734 1.00 53.22 518 GLN A CA 1
ATOM 4104 C C . GLN A 1 518 ? 11.632 19.272 -20.049 1.00 53.22 518 GLN A C 1
ATOM 4106 O O . GLN A 1 518 ? 12.303 18.966 -19.069 1.00 53.22 518 GLN A O 1
ATOM 4111 N N . ALA A 1 519 ? 11.650 20.488 -20.600 1.00 47.00 519 ALA A N 1
ATOM 4112 C CA . ALA A 1 519 ? 12.473 21.597 -20.118 1.00 47.00 519 ALA A CA 1
ATOM 4113 C C . ALA A 1 519 ? 12.054 22.107 -18.725 1.00 47.00 519 ALA A C 1
ATOM 4115 O O . ALA A 1 519 ? 12.874 22.712 -18.043 1.00 47.00 519 ALA A O 1
ATOM 4116 N N . ASP A 1 520 ? 10.831 21.787 -18.288 1.00 54.28 520 ASP A N 1
ATOM 4117 C CA . ASP A 1 520 ? 10.240 22.237 -17.027 1.00 54.28 520 ASP A CA 1
ATOM 4118 C C . ASP A 1 520 ? 9.786 21.025 -16.196 1.00 54.28 520 ASP A C 1
ATOM 4120 O O . ASP A 1 520 ? 8.602 20.688 -16.137 1.00 54.28 520 ASP A O 1
ATOM 4124 N N . ILE A 1 521 ? 10.733 20.308 -15.585 1.00 64.12 521 ILE A N 1
ATOM 4125 C CA . ILE A 1 521 ? 10.386 19.345 -14.531 1.00 64.12 521 ILE A CA 1
ATOM 4126 C C . ILE A 1 521 ? 9.965 20.156 -13.299 1.00 64.12 521 ILE A C 1
ATOM 4128 O O . ILE A 1 521 ? 10.751 20.966 -12.815 1.00 64.12 521 ILE A O 1
ATOM 4132 N N . GLU A 1 522 ? 8.744 19.935 -12.798 1.00 79.31 522 GLU A N 1
ATOM 4133 C CA . GLU A 1 522 ? 8.225 20.598 -11.592 1.00 79.31 522 GLU A CA 1
ATOM 4134 C C . GLU A 1 522 ? 9.203 20.470 -10.408 1.00 79.31 522 GLU A C 1
ATOM 4136 O O . GLU A 1 522 ? 9.776 19.397 -10.194 1.00 79.31 522 GLU A O 1
ATOM 4141 N N . ASP A 1 523 ? 9.340 21.525 -9.595 1.00 85.19 523 ASP A N 1
ATOM 4142 C CA . ASP A 1 523 ? 10.258 21.568 -8.441 1.00 85.19 523 ASP A CA 1
ATOM 4143 C C . ASP A 1 523 ? 10.101 20.350 -7.520 1.00 85.19 523 ASP A C 1
ATOM 4145 O O . ASP A 1 523 ? 11.085 19.705 -7.159 1.00 85.19 523 ASP A O 1
ATOM 4149 N N . LEU A 1 524 ? 8.855 19.952 -7.238 1.00 86.50 524 LEU A N 1
ATOM 4150 C CA . LEU A 1 524 ? 8.549 18.762 -6.441 1.00 86.50 524 LEU A CA 1
ATOM 4151 C C . LEU A 1 524 ? 9.134 17.481 -7.057 1.00 86.50 524 LEU A C 1
ATOM 4153 O O . LEU A 1 524 ? 9.684 16.645 -6.344 1.00 86.50 524 LEU A O 1
ATOM 4157 N N . THR A 1 525 ? 9.042 17.312 -8.378 1.00 87.75 525 THR A N 1
ATOM 4158 C CA . THR A 1 525 ? 9.586 16.132 -9.069 1.00 87.75 525 THR A CA 1
ATOM 4159 C C . THR A 1 525 ? 11.111 16.106 -8.966 1.00 87.75 525 THR A C 1
ATOM 4161 O O . THR A 1 525 ? 11.686 15.055 -8.673 1.00 87.75 525 THR A O 1
ATOM 4164 N N . ASN A 1 526 ? 11.771 17.255 -9.135 1.00 88.12 526 ASN A N 1
ATOM 4165 C CA . ASN A 1 526 ? 13.222 17.370 -8.975 1.00 88.12 526 ASN A CA 1
ATOM 4166 C C . ASN A 1 526 ? 13.670 17.074 -7.538 1.00 88.12 526 ASN A C 1
ATOM 4168 O O . ASN A 1 526 ? 14.639 16.338 -7.343 1.00 88.12 526 ASN A O 1
ATOM 4172 N N . GLU A 1 527 ? 12.959 17.590 -6.534 1.00 89.12 527 GLU A N 1
ATOM 4173 C CA . GLU A 1 527 ? 13.233 17.302 -5.123 1.00 89.12 527 GLU A CA 1
ATOM 4174 C C . GLU A 1 527 ? 13.092 15.808 -4.812 1.00 89.12 527 GLU A C 1
ATOM 4176 O O . GLU A 1 527 ? 14.010 15.202 -4.252 1.00 89.12 527 GLU A O 1
ATOM 4181 N N . VAL A 1 528 ? 11.980 15.186 -5.227 1.00 88.44 528 VAL A N 1
ATOM 4182 C CA . VAL A 1 528 ? 11.735 13.754 -4.995 1.00 88.44 528 VAL A CA 1
ATOM 4183 C C . VAL A 1 528 ? 12.808 12.905 -5.670 1.00 88.44 528 VAL A C 1
ATOM 4185 O O . VAL A 1 528 ? 13.313 11.970 -5.052 1.00 88.44 528 VAL A O 1
ATOM 4188 N N . LEU A 1 529 ? 13.201 13.225 -6.907 1.00 89.38 529 LEU A N 1
ATOM 4189 C CA . LEU A 1 529 ? 14.280 12.518 -7.602 1.00 89.38 529 LEU A CA 1
ATOM 4190 C C . LEU A 1 529 ? 15.646 12.756 -6.956 1.00 89.38 529 LEU A C 1
ATOM 4192 O O . LEU A 1 529 ? 16.472 11.848 -6.946 1.00 89.38 529 LEU A O 1
ATOM 4196 N N . SER A 1 530 ? 15.898 13.950 -6.415 1.00 89.31 530 SER A N 1
ATOM 4197 C CA . SER A 1 530 ? 17.145 14.276 -5.721 1.00 89.31 530 SER A CA 1
ATOM 4198 C C . SER A 1 530 ? 17.306 13.444 -4.453 1.00 89.31 530 SER A C 1
ATOM 4200 O O . SER A 1 530 ? 18.331 12.783 -4.273 1.00 89.31 530 SER A O 1
ATOM 4202 N N . PHE A 1 531 ? 16.267 13.405 -3.616 1.00 88.31 531 PHE A N 1
ATOM 4203 C CA . PHE A 1 531 ? 16.260 12.579 -2.415 1.00 88.31 531 PHE A CA 1
ATOM 4204 C C . PHE A 1 531 ? 16.161 11.091 -2.745 1.00 88.31 531 PHE A C 1
ATOM 4206 O O . PHE A 1 531 ? 16.758 10.287 -2.045 1.00 88.31 531 PHE A O 1
ATOM 4213 N N . GLY A 1 532 ? 15.465 10.714 -3.821 1.00 83.62 532 GLY A N 1
ATOM 4214 C CA . GLY A 1 532 ? 15.126 9.343 -4.214 1.00 83.62 532 GLY A CA 1
ATOM 4215 C C . GLY A 1 532 ? 16.242 8.496 -4.838 1.00 83.62 532 GLY A C 1
ATOM 4216 O O . GLY A 1 532 ? 15.993 7.328 -5.143 1.00 83.62 532 GLY A O 1
ATOM 4217 N N . LYS A 1 533 ? 17.450 9.041 -5.035 1.00 86.81 533 LYS A N 1
ATOM 4218 C CA . LYS A 1 533 ? 18.552 8.362 -5.745 1.00 86.81 533 LYS A CA 1
ATOM 4219 C C . LYS A 1 533 ? 19.000 7.065 -5.068 1.00 86.81 533 LYS A C 1
ATOM 4221 O O . LYS A 1 533 ? 18.964 6.933 -3.848 1.00 86.81 533 LYS A O 1
ATOM 4226 N N . THR A 1 534 ? 19.485 6.127 -5.883 1.00 68.44 534 THR A N 1
ATOM 4227 C CA . THR A 1 534 ? 20.085 4.861 -5.430 1.00 68.44 534 THR A CA 1
ATOM 4228 C C . THR A 1 534 ? 21.416 5.057 -4.706 1.00 68.44 534 THR A C 1
ATOM 4230 O O . THR A 1 534 ? 21.686 4.371 -3.727 1.00 68.44 534 THR A O 1
ATOM 4233 N N . MET A 1 535 ? 22.239 5.999 -5.178 1.00 68.69 535 MET A N 1
ATOM 4234 C CA . MET A 1 535 ? 23.494 6.402 -4.540 1.00 68.69 535 MET A CA 1
ATOM 4235 C C . MET A 1 535 ? 23.231 7.560 -3.574 1.00 68.69 535 MET A C 1
ATOM 4237 O O . MET A 1 535 ? 23.248 8.720 -3.995 1.00 68.69 535 MET A O 1
ATOM 4241 N N . ARG A 1 536 ? 22.968 7.252 -2.302 1.00 76.06 536 ARG A N 1
ATOM 4242 C CA . ARG A 1 536 ? 22.895 8.245 -1.223 1.00 76.06 536 ARG A CA 1
ATOM 4243 C C . ARG A 1 536 ? 23.425 7.699 0.097 1.00 76.06 536 ARG A C 1
ATOM 4245 O O . ARG A 1 536 ? 23.250 6.483 0.346 1.00 76.06 536 ARG A O 1
#